Protein AF-A0A117XAD7-F1 (afdb_monomer_lite)

Secondary structure (DSSP, 8-state):
---S--TT--HHHHHHHHHHTTSTT---HHHHHHHHHHHHHHHH-GGGGG-HHHHHHHHHHHHTTSTTTHHHHHHHHHHHTT--S-HHHHHHHHHHHHHHHHHTT-SSHHHHHHH--GGGGHHHHHHHHHHHHHHHHHHHHHHHHSTTGGGS-HHHHHHHHHHHHHHHHHHHHHHHHHHHHHHHHHHHHHHHHHHHHHHHT-----SSS-------------------PPP-TTPPP--BTT-HHHHHHHHHHHHHHHHTT---TTS-EEE-GGGTT-EEEHHHHTEEEEEEEEEHHHHTT-EEEEEEBS--SSPPPB-S-SSEEEESSPPSSHHIIIIITT--GGG----EEEEEE--TTHHHH-TT-EEEEEEEPPEEE-SSSS-EEE----EEEEE---HHHHHHHHHHHHHHHHTTT-SEEEEEETTEEEEEEE----S-TTTSSBT--HHHHHHTT-----TTSSS--

Radius of gyration: 28.7 Å; chains: 1; bounding box: 64×75×75 Å

pLDDT: mean 79.69, std 19.91, range [26.67, 98.44]

Sequence (473 aa):
MQGAFNEKQTISQILTDAAIGMIPGVGDVTAVRDLLAVSIGMSTEPRKRHEVSEWILLVVLLFALIPVYGGVVKGVGRLALRVTGDAAKDRKLLIEVVHFLNRMGHGDALKWLRSLDVRKYQKPLLDKLKSFCESMHRTIKQVLDARVGKMLPNPWQLQLQTVAGGFDELPKLADKMVPKALDELENKIRVLQNTAYEGEKRSVATGGKPRVERESEAVLEEKVRVRKLPQGRYSANRALLSEASVVAALRAKYGAWIEKGWPDLFRSKTRMPVFENEEVYAAIASFHGEIAAWNAAKLAGKKVFRVFGRKGDIGTESYAGGFYWGLGKAPETPEEWREVFAVLDRFNANGYITIAHLPDNLAELWPEVKAWVGKVAEQYDTEGARLQYLEGGGDQLYADFGAQLRQSITDIGDKMKTGELGAYYEERINGVLFKFYETNWKNVEKLFGYGKTAEDASAASTRKLAQNEVREK

InterPro domains:
  IPR049802 RhsC-like, type sIX effector domain [cd20746] (2-67)

Structure (mmCIF, N/CA/C/O backbone):
data_AF-A0A117XAD7-F1
#
_entry.id   AF-A0A117XAD7-F1
#
loop_
_atom_site.group_PDB
_atom_site.id
_atom_site.type_symbol
_atom_site.label_atom_id
_atom_site.label_alt_id
_atom_site.label_comp_id
_atom_site.label_asym_id
_atom_site.label_entity_id
_atom_site.label_seq_id
_atom_site.pdbx_PDB_ins_code
_atom_site.Cartn_x
_atom_site.Cartn_y
_atom_site.Cartn_z
_atom_site.occupancy
_atom_site.B_iso_or_equiv
_atom_site.auth_seq_id
_atom_site.auth_comp_id
_atom_site.auth_asym_id
_atom_site.auth_atom_id
_atom_site.pdbx_PDB_model_num
ATOM 1 N N . MET A 1 1 ? 17.946 25.563 18.253 1.00 33.44 1 MET A N 1
ATOM 2 C CA . MET A 1 1 ? 18.135 25.904 16.828 1.00 33.44 1 MET A CA 1
ATOM 3 C C . MET A 1 1 ? 19.587 26.308 16.615 1.00 33.44 1 MET A C 1
ATOM 5 O O . MET A 1 1 ? 19.932 27.459 16.834 1.00 33.44 1 MET A O 1
ATOM 9 N N . GLN A 1 2 ? 20.445 25.353 16.257 1.00 27.02 2 GLN A N 1
ATOM 10 C CA . GLN A 1 2 ? 21.694 25.655 15.554 1.00 27.02 2 GLN A CA 1
ATOM 11 C C . GLN A 1 2 ? 21.319 25.784 14.075 1.00 27.02 2 GLN A C 1
ATOM 13 O O . GLN A 1 2 ? 20.672 24.895 13.524 1.00 27.02 2 GLN A O 1
ATOM 18 N N . GLY A 1 3 ? 21.586 26.947 13.487 1.00 30.11 3 GLY A N 1
ATOM 19 C CA . GLY A 1 3 ? 21.159 27.286 12.134 1.00 30.11 3 GLY A CA 1
ATOM 20 C C . GLY A 1 3 ? 21.964 26.554 11.062 1.00 30.11 3 GLY A C 1
ATOM 21 O O . GLY A 1 3 ? 23.179 26.486 11.162 1.00 30.11 3 GLY A O 1
ATOM 22 N N . ALA A 1 4 ? 21.242 26.034 10.066 1.00 35.97 4 ALA A N 1
ATOM 23 C CA . ALA A 1 4 ? 21.538 25.833 8.637 1.00 35.97 4 ALA A CA 1
ATOM 24 C C . ALA A 1 4 ? 22.943 25.458 8.104 1.00 35.97 4 ALA A C 1
ATOM 26 O O . ALA A 1 4 ? 23.066 25.343 6.892 1.00 35.97 4 ALA A O 1
ATOM 27 N N . PHE A 1 5 ? 23.976 25.222 8.909 1.00 40.97 5 PHE A N 1
ATOM 28 C CA . PHE A 1 5 ? 25.268 24.735 8.423 1.00 40.97 5 PHE A CA 1
ATOM 29 C C . PHE A 1 5 ? 25.886 23.780 9.438 1.00 40.97 5 PHE A C 1
ATOM 31 O O . PHE A 1 5 ? 26.497 24.167 10.429 1.00 40.97 5 PHE A O 1
ATOM 38 N N . ASN A 1 6 ? 25.707 22.493 9.165 1.00 32.72 6 ASN A N 1
ATOM 39 C CA . ASN A 1 6 ? 26.537 21.445 9.728 1.00 32.72 6 ASN A CA 1
ATOM 40 C C . ASN A 1 6 ? 27.930 21.572 9.077 1.00 32.72 6 ASN A C 1
ATOM 42 O O . ASN A 1 6 ? 28.028 21.488 7.853 1.00 32.72 6 ASN A O 1
ATOM 46 N N . GLU A 1 7 ? 29.002 21.755 9.856 1.00 35.75 7 GLU A N 1
ATOM 47 C CA . GLU A 1 7 ? 30.391 21.988 9.384 1.00 35.75 7 GLU A CA 1
ATOM 48 C C . GLU A 1 7 ? 31.000 20.831 8.556 1.00 35.75 7 GLU A C 1
ATOM 50 O O . GLU A 1 7 ? 32.161 20.874 8.154 1.00 35.75 7 GLU A O 1
ATOM 55 N N . LYS A 1 8 ? 30.220 19.785 8.265 1.00 38.84 8 LYS A N 1
ATOM 56 C CA . LYS A 1 8 ? 30.612 18.630 7.446 1.00 38.84 8 LYS A CA 1
ATOM 57 C C . LYS A 1 8 ? 29.776 18.453 6.174 1.00 38.84 8 LYS A C 1
ATOM 59 O O . LYS A 1 8 ? 29.861 17.393 5.556 1.00 38.84 8 LYS A O 1
ATOM 64 N N . GLN A 1 9 ? 28.961 19.436 5.775 1.00 40.59 9 GLN A N 1
ATOM 65 C CA . GLN A 1 9 ? 28.235 19.337 4.507 1.00 40.59 9 GLN A CA 1
ATOM 66 C C . GLN A 1 9 ? 29.147 19.636 3.307 1.00 40.59 9 GLN A C 1
ATOM 68 O O . GLN A 1 9 ? 29.699 20.723 3.160 1.00 40.59 9 GLN A O 1
ATOM 73 N N . THR A 1 10 ? 29.304 18.648 2.427 1.00 59.09 10 THR A N 1
ATOM 74 C CA . THR A 1 10 ? 30.021 18.792 1.150 1.00 59.09 10 THR A CA 1
ATOM 75 C C . THR A 1 10 ? 29.222 19.666 0.175 1.00 59.09 10 THR A C 1
ATOM 77 O O . THR A 1 10 ? 27.995 19.692 0.225 1.00 59.09 10 THR A O 1
ATOM 80 N N . ILE A 1 11 ? 29.887 20.342 -0.771 1.00 55.56 11 ILE A N 1
ATOM 81 C CA . ILE A 1 11 ? 29.230 21.155 -1.822 1.00 55.56 11 ILE A CA 1
ATOM 82 C C . ILE A 1 11 ? 28.138 20.358 -2.559 1.00 55.56 11 ILE A C 1
ATOM 84 O O . ILE A 1 11 ? 27.074 20.887 -2.868 1.00 55.56 11 ILE A O 1
ATOM 88 N N . SER A 1 12 ? 28.368 19.059 -2.772 1.00 54.50 12 SER A N 1
ATOM 89 C CA . SER A 1 12 ? 27.390 18.135 -3.353 1.00 54.50 12 SER A CA 1
ATOM 90 C C . SER A 1 12 ? 26.100 18.039 -2.527 1.00 54.50 12 SER A C 1
ATOM 92 O O . SER A 1 12 ? 25.012 18.021 -3.095 1.00 54.50 12 SER A O 1
ATOM 94 N N . GLN A 1 13 ? 26.190 18.051 -1.194 1.00 59.84 13 GLN A N 1
ATOM 95 C CA . GLN A 1 13 ? 25.028 18.037 -0.299 1.00 59.84 13 GLN A CA 1
ATOM 96 C C . GLN A 1 13 ? 24.279 19.371 -0.319 1.00 59.84 13 GLN A C 1
ATOM 98 O O . GLN A 1 13 ? 23.064 19.359 -0.440 1.00 59.84 13 GLN A O 1
ATOM 103 N N . ILE A 1 14 ? 24.988 20.504 -0.329 1.00 61.81 14 ILE A N 1
ATOM 104 C CA . ILE A 1 14 ? 24.368 21.838 -0.423 1.00 61.81 14 ILE A CA 1
ATOM 105 C C . ILE A 1 14 ? 23.592 21.988 -1.741 1.00 61.81 14 ILE A C 1
ATOM 107 O O . ILE A 1 14 ? 22.452 22.451 -1.754 1.00 61.81 14 ILE A O 1
ATOM 111 N N . LEU A 1 15 ? 24.185 21.557 -2.859 1.00 62.03 15 LEU A N 1
ATOM 112 C CA . LEU A 1 15 ? 23.528 21.591 -4.169 1.00 62.03 15 LEU A CA 1
ATOM 113 C C . LEU A 1 15 ? 22.373 20.590 -4.265 1.00 62.03 15 LEU A C 1
ATOM 115 O O . LEU A 1 15 ? 21.360 20.895 -4.889 1.00 62.03 15 LEU A O 1
ATOM 119 N N . THR A 1 16 ? 22.503 19.421 -3.634 1.00 64.12 16 THR A N 1
ATOM 120 C CA . THR A 1 16 ? 21.436 18.413 -3.567 1.00 64.12 16 THR A CA 1
ATOM 121 C C . THR A 1 16 ? 20.240 18.932 -2.771 1.00 64.12 16 THR A C 1
ATOM 123 O O . THR A 1 16 ? 19.121 18.886 -3.275 1.00 64.12 16 THR A O 1
ATOM 126 N N . ASP A 1 17 ? 20.471 19.492 -1.583 1.00 60.72 17 ASP A N 1
ATOM 127 C CA . ASP A 1 17 ? 19.425 20.039 -0.712 1.00 60.72 17 ASP A CA 1
ATOM 128 C C . ASP A 1 17 ? 18.701 21.223 -1.382 1.00 60.72 17 ASP A C 1
ATOM 130 O O . ASP A 1 17 ? 17.476 21.329 -1.305 1.00 60.72 17 ASP A O 1
ATOM 134 N N . ALA A 1 18 ? 19.430 22.064 -2.128 1.00 60.50 18 ALA A N 1
ATOM 135 C CA . ALA A 1 18 ? 18.848 23.154 -2.911 1.00 60.50 18 ALA A CA 1
ATOM 136 C C . ALA A 1 18 ? 18.050 22.663 -4.138 1.00 60.50 18 ALA A C 1
ATOM 138 O O . ALA A 1 18 ? 16.979 23.193 -4.432 1.00 60.50 18 ALA A O 1
ATOM 139 N N . ALA A 1 19 ? 18.530 21.635 -4.847 1.00 61.03 19 ALA A N 1
ATOM 140 C CA . ALA A 1 19 ? 17.868 21.101 -6.040 1.00 61.03 19 ALA A CA 1
ATOM 141 C C . ALA A 1 19 ? 16.564 20.349 -5.719 1.00 61.03 19 ALA A C 1
ATOM 143 O O . ALA A 1 19 ? 15.601 20.444 -6.481 1.00 61.03 19 ALA A O 1
ATOM 144 N N . ILE A 1 20 ? 16.504 19.637 -4.584 1.00 60.03 20 ILE A N 1
ATOM 145 C CA . ILE A 1 20 ? 15.308 18.894 -4.141 1.00 60.03 20 ILE A CA 1
ATOM 146 C C . ILE A 1 20 ? 14.108 19.832 -3.947 1.00 60.03 20 ILE A C 1
ATOM 148 O O . ILE A 1 20 ? 12.987 19.470 -4.295 1.00 60.03 20 ILE A O 1
ATOM 152 N N . GLY A 1 21 ? 14.332 21.052 -3.451 1.00 53.38 21 GLY A N 1
ATOM 153 C CA . GLY A 1 21 ? 13.267 22.040 -3.250 1.00 53.38 21 GLY A CA 1
ATOM 154 C C . GLY A 1 21 ? 12.755 22.711 -4.531 1.00 53.38 21 GLY A C 1
ATOM 155 O O . GLY A 1 21 ? 11.725 23.378 -4.490 1.00 53.38 21 GLY A O 1
ATOM 156 N N . MET A 1 22 ? 13.456 22.561 -5.662 1.00 50.38 22 MET A N 1
ATOM 157 C CA . MET A 1 22 ? 13.244 23.380 -6.865 1.00 50.38 22 MET A CA 1
ATOM 158 C C . MET A 1 22 ? 12.692 22.627 -8.079 1.00 50.38 22 MET A C 1
ATOM 160 O O . MET A 1 22 ? 12.285 23.275 -9.044 1.00 50.38 22 MET A O 1
ATOM 164 N N . ILE A 1 23 ? 12.654 21.290 -8.062 1.00 50.78 23 ILE A N 1
ATOM 165 C CA . ILE A 1 23 ? 12.048 20.499 -9.143 1.00 50.78 23 ILE A CA 1
ATOM 166 C C . ILE A 1 23 ? 10.671 19.989 -8.683 1.00 50.78 23 ILE A C 1
ATOM 168 O O . ILE A 1 23 ? 10.582 18.912 -8.086 1.00 50.78 23 ILE A O 1
ATOM 172 N N . PRO A 1 24 ? 9.575 20.735 -8.934 1.00 42.50 24 PRO A N 1
ATOM 173 C CA . PRO A 1 24 ? 8.241 20.301 -8.537 1.00 42.50 24 PRO A CA 1
ATOM 174 C C . PRO A 1 24 ? 7.884 18.970 -9.214 1.00 42.50 24 PRO A C 1
ATOM 176 O O . PRO A 1 24 ? 8.014 18.817 -10.430 1.00 42.50 24 PRO A O 1
ATOM 179 N N . GLY A 1 25 ? 7.441 17.998 -8.411 1.00 46.72 25 GLY A N 1
ATOM 180 C CA . GLY A 1 25 ? 7.014 16.678 -8.884 1.00 46.72 25 GLY A CA 1
ATOM 181 C C . GLY A 1 25 ? 8.103 15.599 -8.957 1.00 46.72 25 GLY A C 1
ATOM 182 O O . GLY A 1 25 ? 7.801 14.491 -9.402 1.00 46.72 25 GLY A O 1
ATOM 183 N N . VAL A 1 26 ? 9.342 15.856 -8.514 1.00 50.62 26 VAL A N 1
ATOM 184 C CA . VAL A 1 26 ? 10.351 14.789 -8.370 1.00 50.62 26 VAL A CA 1
ATOM 185 C C . VAL A 1 26 ? 10.192 14.102 -7.016 1.00 50.62 26 VAL A C 1
ATOM 187 O O . VAL A 1 26 ? 10.643 14.600 -5.992 1.00 50.62 26 VAL A O 1
ATOM 190 N N . GLY A 1 27 ? 9.539 12.939 -7.019 1.00 47.62 27 GLY A N 1
ATOM 191 C CA . GLY A 1 27 ? 9.331 12.110 -5.825 1.00 47.62 27 GLY A CA 1
ATOM 192 C C . GLY A 1 27 ? 10.532 11.245 -5.413 1.00 47.62 27 GLY A C 1
ATOM 193 O O . GLY A 1 27 ? 10.433 10.525 -4.426 1.00 47.62 27 GLY A O 1
ATOM 194 N N . ASP A 1 28 ? 11.653 11.285 -6.147 1.00 57.94 28 ASP A N 1
ATOM 195 C CA . ASP A 1 28 ? 12.834 10.447 -5.890 1.00 57.94 28 ASP A CA 1
ATOM 196 C C . ASP A 1 28 ? 14.107 11.294 -5.714 1.00 57.94 28 ASP A C 1
ATOM 198 O O . ASP A 1 28 ? 14.792 11.662 -6.674 1.00 57.94 28 ASP A O 1
ATOM 202 N N . VAL A 1 29 ? 14.444 11.577 -4.453 1.00 61.56 29 VAL A N 1
ATOM 203 C CA . VAL A 1 29 ? 15.664 12.292 -4.036 1.00 61.56 29 VAL A CA 1
ATOM 204 C C . VAL A 1 29 ? 16.939 11.601 -4.544 1.00 61.56 29 VAL A C 1
ATOM 206 O O . VAL A 1 29 ? 17.942 12.260 -4.829 1.00 61.56 29 VAL A O 1
ATOM 209 N N . THR A 1 30 ? 16.902 10.279 -4.729 1.00 65.31 30 THR A N 1
ATOM 210 C CA . THR A 1 30 ? 18.039 9.500 -5.240 1.00 65.31 30 THR A CA 1
ATOM 211 C C . THR A 1 30 ? 18.303 9.812 -6.708 1.00 65.31 30 THR A C 1
ATOM 213 O O . THR A 1 30 ? 19.454 9.932 -7.124 1.00 65.31 30 THR A O 1
ATOM 216 N N . ALA A 1 31 ? 17.245 10.006 -7.500 1.00 67.50 31 ALA A N 1
ATOM 217 C CA . ALA A 1 31 ? 17.377 10.362 -8.907 1.00 67.50 31 ALA A CA 1
ATOM 218 C C . ALA A 1 31 ? 18.003 11.752 -9.098 1.00 67.50 31 ALA A C 1
ATOM 220 O O . ALA A 1 31 ? 18.853 11.908 -9.974 1.00 67.50 31 ALA A O 1
ATOM 221 N N . VAL A 1 32 ? 17.644 12.726 -8.251 1.00 71.75 32 VAL A N 1
ATOM 222 C CA . VAL A 1 32 ? 18.248 14.072 -8.260 1.00 71.75 32 VAL A CA 1
ATOM 223 C C . VAL A 1 32 ? 19.724 14.010 -7.875 1.00 71.75 32 VAL A C 1
ATOM 225 O O . VAL A 1 32 ? 20.560 14.603 -8.553 1.00 71.75 32 VAL A O 1
ATOM 228 N N . ARG A 1 33 ? 20.063 13.248 -6.827 1.00 73.25 33 ARG A N 1
ATOM 229 C CA . ARG A 1 33 ? 21.451 13.074 -6.378 1.00 73.25 33 ARG A CA 1
ATOM 230 C C . ARG A 1 33 ? 22.331 12.443 -7.458 1.00 73.25 33 ARG A C 1
ATOM 232 O O . ARG A 1 33 ? 23.418 12.952 -7.719 1.00 73.25 33 ARG A O 1
ATOM 239 N N . ASP A 1 34 ? 21.864 11.369 -8.094 1.00 78.69 34 ASP A N 1
ATOM 240 C CA . ASP A 1 34 ? 22.592 10.712 -9.185 1.00 78.69 34 ASP A CA 1
ATOM 241 C C . ASP A 1 34 ? 22.815 11.680 -10.359 1.00 78.69 34 ASP A C 1
ATOM 243 O O . ASP A 1 34 ? 23.915 11.760 -10.909 1.00 78.69 34 ASP A O 1
ATOM 247 N N . LEU A 1 35 ? 21.774 12.433 -10.736 1.00 82.50 35 LEU A N 1
ATOM 248 C CA . LEU A 1 35 ? 21.832 13.396 -11.835 1.00 82.50 35 LEU A CA 1
ATOM 249 C C . LEU A 1 35 ? 22.832 14.521 -11.552 1.00 82.50 35 LEU A C 1
ATOM 251 O O . LEU A 1 35 ? 23.611 14.893 -12.433 1.00 82.50 35 LEU A O 1
ATOM 255 N N . LEU A 1 36 ? 22.842 15.035 -10.320 1.00 81.69 36 LEU A N 1
ATOM 256 C CA . LEU A 1 36 ? 23.806 16.033 -9.869 1.00 81.69 36 LEU A CA 1
ATOM 257 C C . LEU A 1 36 ? 25.227 15.485 -9.862 1.00 81.69 36 LEU A C 1
ATOM 259 O O . LEU A 1 36 ? 26.122 16.175 -10.331 1.00 81.69 36 LEU A O 1
ATOM 263 N N . ALA A 1 37 ? 25.446 14.258 -9.387 1.00 83.12 37 ALA A N 1
ATOM 264 C CA . ALA A 1 37 ? 26.778 13.660 -9.350 1.00 83.12 37 ALA A CA 1
ATOM 265 C C . ALA A 1 37 ? 27.408 13.585 -10.751 1.00 83.12 37 ALA A C 1
ATOM 267 O O . ALA A 1 37 ? 28.545 14.018 -10.942 1.00 83.12 37 ALA A O 1
ATOM 268 N N . VAL A 1 38 ? 26.646 13.112 -11.743 1.00 84.88 38 VAL A N 1
ATOM 269 C CA . VAL A 1 38 ? 27.107 13.031 -13.139 1.00 84.88 38 VAL A CA 1
ATOM 270 C C . VAL A 1 38 ? 27.294 14.424 -13.735 1.00 84.88 38 VAL A C 1
ATOM 272 O O . VAL A 1 38 ? 28.346 14.722 -14.294 1.00 84.88 38 VAL A O 1
ATOM 275 N N . SER A 1 39 ? 26.322 15.321 -13.551 1.00 87.31 39 SER A N 1
ATOM 276 C CA . SER A 1 39 ? 26.383 16.673 -14.123 1.00 87.31 39 SER A CA 1
ATOM 277 C C . SER A 1 39 ? 27.507 17.518 -13.521 1.00 87.31 39 SER A C 1
ATOM 279 O O . SER A 1 39 ? 28.156 18.268 -14.245 1.00 87.31 39 SER A O 1
ATOM 281 N N . ILE A 1 40 ? 27.783 17.378 -12.219 1.00 84.00 40 ILE A N 1
ATOM 282 C CA . ILE A 1 40 ? 28.922 18.016 -11.547 1.00 84.00 40 ILE A CA 1
ATOM 283 C C . ILE A 1 40 ? 30.228 17.431 -12.078 1.00 84.00 40 ILE A C 1
ATOM 285 O O . ILE A 1 40 ? 31.103 18.207 -12.438 1.00 84.00 40 ILE A O 1
ATOM 289 N N . GLY A 1 41 ? 30.343 16.104 -12.206 1.00 84.69 41 GLY A N 1
ATOM 290 C CA . GLY A 1 41 ? 31.532 15.467 -12.781 1.00 84.69 41 GLY A CA 1
ATOM 291 C C . GLY A 1 41 ? 31.831 15.963 -14.198 1.00 84.69 41 GLY A C 1
ATOM 292 O O . GLY A 1 41 ? 32.957 16.353 -14.500 1.00 84.69 41 GLY A O 1
ATOM 293 N N . MET A 1 42 ? 30.805 16.050 -15.047 1.00 88.56 42 MET A N 1
ATOM 294 C CA . MET A 1 42 ? 30.918 16.636 -16.386 1.00 88.56 42 MET A CA 1
ATOM 295 C C . MET A 1 42 ? 31.208 18.144 -16.340 1.00 88.56 42 MET A C 1
ATOM 297 O O . MET A 1 42 ? 31.865 18.679 -17.230 1.00 88.56 42 MET A O 1
ATOM 301 N N . SER A 1 43 ? 30.751 18.852 -15.308 1.00 86.06 43 SER A N 1
ATOM 302 C CA . SER A 1 43 ? 31.014 20.282 -15.132 1.00 86.06 43 SER A CA 1
ATOM 303 C C . SER A 1 43 ? 32.450 20.559 -14.690 1.00 86.06 43 SER A C 1
ATOM 305 O O . SER A 1 43 ? 33.060 21.496 -15.196 1.00 86.06 43 SER A O 1
ATOM 307 N N . THR A 1 44 ? 33.023 19.737 -13.813 1.00 82.25 44 THR A N 1
ATOM 308 C CA . THR A 1 44 ? 34.391 19.907 -13.304 1.00 82.25 44 THR A CA 1
ATOM 309 C C . THR A 1 44 ? 35.454 19.329 -14.230 1.00 82.25 44 THR A C 1
ATOM 311 O O . THR A 1 44 ? 36.593 19.788 -14.208 1.00 82.25 44 THR A O 1
ATOM 314 N N . GLU A 1 45 ? 35.103 18.349 -15.066 1.00 86.19 45 GLU A N 1
ATOM 315 C CA . GLU A 1 45 ? 36.031 17.687 -15.983 1.00 86.19 45 GLU A CA 1
ATOM 316 C C . GLU A 1 45 ? 35.578 17.867 -17.444 1.00 86.19 45 GLU A C 1
ATOM 318 O O . GLU A 1 45 ? 34.761 17.092 -17.944 1.00 86.19 45 GLU A O 1
ATOM 323 N N . PRO A 1 46 ? 36.129 18.848 -18.187 1.00 85.38 46 PRO A N 1
ATOM 324 C CA . PRO A 1 46 ? 35.709 19.128 -19.562 1.00 85.38 46 PRO A CA 1
ATOM 325 C C . PRO A 1 46 ? 35.810 17.932 -20.518 1.00 85.38 46 PRO A C 1
ATOM 327 O O . PRO A 1 46 ? 35.014 17.828 -21.447 1.00 85.38 46 PRO A O 1
ATOM 330 N N . ARG A 1 47 ? 36.748 17.001 -20.278 1.00 87.62 47 ARG A N 1
ATOM 331 C CA . ARG A 1 47 ? 36.900 15.774 -21.082 1.00 87.62 47 ARG A CA 1
ATOM 332 C C . ARG A 1 47 ? 35.623 14.926 -21.077 1.00 87.62 47 ARG A C 1
ATOM 334 O O . ARG A 1 47 ? 35.152 14.558 -22.151 1.00 87.62 47 ARG A O 1
ATOM 341 N N . LYS A 1 48 ? 34.990 14.753 -19.910 1.00 86.19 48 LYS A N 1
ATOM 342 C CA . LYS A 1 48 ? 33.742 13.988 -19.744 1.00 86.19 48 LYS A CA 1
ATOM 343 C C . LYS A 1 48 ? 32.582 14.540 -20.577 1.00 86.19 48 LYS A C 1
ATOM 345 O O . LYS A 1 48 ? 31.729 13.785 -21.026 1.00 86.19 48 LYS A O 1
ATOM 350 N N . ARG A 1 49 ? 32.565 15.845 -20.880 1.00 87.25 49 ARG A N 1
ATOM 351 C CA . ARG A 1 49 ? 31.534 16.464 -21.744 1.00 87.25 49 ARG A CA 1
ATOM 352 C C . ARG A 1 49 ? 31.617 16.020 -23.202 1.00 87.25 49 ARG A C 1
ATOM 354 O O . ARG A 1 49 ? 30.667 16.230 -23.952 1.00 87.25 49 ARG A O 1
ATOM 361 N N . HIS A 1 50 ? 32.730 15.433 -23.622 1.00 88.69 50 HIS A N 1
ATOM 362 C CA . HIS A 1 50 ? 32.914 14.940 -24.984 1.00 88.69 50 HIS A CA 1
ATOM 363 C C . HIS A 1 50 ? 32.798 13.412 -25.082 1.00 88.69 50 HIS A C 1
ATOM 365 O O . HIS A 1 50 ? 32.786 12.878 -26.190 1.00 88.69 50 HIS A O 1
ATOM 371 N N . GLU A 1 51 ? 32.648 12.716 -23.953 1.00 89.00 51 GLU A N 1
ATOM 372 C CA . GLU A 1 51 ? 32.530 11.260 -23.882 1.00 89.00 51 GLU A CA 1
ATOM 373 C C . GLU A 1 51 ? 31.068 10.824 -23.972 1.00 89.00 51 GLU A C 1
ATOM 375 O O . GLU A 1 51 ? 30.256 11.144 -23.110 1.00 89.00 51 GLU A O 1
ATOM 380 N N . VAL A 1 52 ? 30.712 10.065 -25.012 1.00 88.69 52 VAL A N 1
ATOM 381 C CA . VAL A 1 52 ? 29.318 9.642 -25.245 1.00 88.69 52 VAL A CA 1
ATOM 382 C C . VAL A 1 52 ? 28.771 8.807 -24.078 1.00 88.69 52 VAL A C 1
ATOM 384 O O . VAL A 1 52 ? 27.608 8.968 -23.723 1.00 88.69 52 VAL A O 1
ATOM 387 N N . SER A 1 53 ? 29.605 8.001 -23.414 1.00 83.75 53 SER A N 1
ATOM 388 C CA . SER A 1 53 ? 29.240 7.201 -22.233 1.00 83.75 53 SER A CA 1
ATOM 389 C C . SER A 1 53 ? 28.660 8.032 -21.085 1.00 83.75 53 SER A C 1
ATOM 391 O O . SER A 1 53 ? 27.660 7.633 -20.485 1.00 83.75 53 SER A O 1
ATOM 393 N N . GLU A 1 54 ? 29.241 9.201 -20.815 1.00 89.56 54 GLU A N 1
ATOM 394 C CA . GLU A 1 54 ? 28.765 10.129 -19.783 1.00 89.56 54 GLU A CA 1
ATOM 395 C C . GLU A 1 54 ? 27.399 10.711 -20.164 1.00 89.56 54 GLU A C 1
ATOM 397 O O . GLU A 1 54 ? 26.495 10.808 -19.334 1.00 89.56 54 GLU A O 1
ATOM 402 N N . TRP A 1 55 ? 27.186 10.994 -21.453 1.00 93.44 55 TRP A N 1
ATOM 403 C CA . TRP A 1 55 ? 25.887 11.438 -21.960 1.00 93.44 55 TRP A CA 1
ATOM 404 C C . TRP A 1 55 ? 24.823 10.342 -21.934 1.00 93.44 55 TRP A C 1
ATOM 406 O O . TRP A 1 55 ? 23.665 10.646 -21.656 1.00 93.44 55 TRP A O 1
ATOM 416 N N . ILE A 1 56 ? 25.178 9.074 -22.165 1.00 90.06 56 ILE A N 1
ATOM 417 C CA . ILE A 1 56 ? 24.228 7.961 -22.009 1.00 90.06 56 ILE A CA 1
ATOM 418 C C . ILE A 1 56 ? 23.803 7.845 -20.549 1.00 90.06 56 ILE A C 1
ATOM 420 O O . ILE A 1 56 ? 22.609 7.742 -20.268 1.00 90.06 56 ILE A O 1
ATOM 424 N N . LEU A 1 57 ? 24.755 7.909 -19.614 1.00 87.25 57 LEU A N 1
ATOM 425 C CA . LEU A 1 57 ? 24.446 7.889 -18.188 1.00 87.25 57 LEU A CA 1
ATOM 426 C C . LEU A 1 57 ? 23.550 9.075 -17.802 1.00 87.25 57 LEU A C 1
ATOM 428 O O . LEU A 1 57 ? 22.545 8.880 -17.117 1.00 87.25 57 LEU A O 1
ATOM 432 N N . LEU A 1 58 ? 23.856 10.275 -18.298 1.00 90.19 58 LEU A N 1
ATOM 433 C CA . LEU A 1 58 ? 23.057 11.478 -18.078 1.00 90.19 58 LEU A CA 1
ATOM 434 C C . LEU A 1 58 ? 21.622 11.326 -18.611 1.00 90.19 58 LEU A C 1
ATOM 436 O O . LEU A 1 58 ? 20.668 11.591 -17.882 1.00 90.19 58 LEU A O 1
ATOM 440 N N . VAL A 1 59 ? 21.444 10.835 -19.842 1.00 91.31 59 VAL A N 1
ATOM 441 C CA . VAL A 1 59 ? 20.124 10.581 -20.454 1.00 91.31 59 VAL A CA 1
ATOM 442 C C . VAL A 1 59 ? 19.336 9.536 -19.659 1.00 91.31 59 VAL A C 1
ATOM 444 O O . VAL A 1 59 ? 18.162 9.755 -19.358 1.00 91.31 59 VAL A O 1
ATOM 447 N N . VAL A 1 60 ? 19.973 8.436 -19.243 1.00 87.12 60 VAL A N 1
ATOM 448 C CA . VAL A 1 60 ? 19.345 7.406 -18.394 1.00 87.12 60 VAL A CA 1
ATOM 449 C C . VAL A 1 60 ? 18.842 7.997 -17.071 1.00 87.12 60 VAL A C 1
ATOM 451 O O . VAL A 1 60 ? 17.779 7.608 -16.587 1.00 87.12 60 VAL A O 1
ATOM 454 N N . LEU A 1 61 ? 19.566 8.953 -16.486 1.00 86.69 61 LEU A N 1
ATOM 455 C CA . LEU A 1 61 ? 19.152 9.637 -15.259 1.00 86.69 61 LEU A CA 1
ATOM 456 C C . LEU A 1 61 ? 18.028 10.651 -15.496 1.00 86.69 61 LEU A C 1
ATOM 458 O O . LEU A 1 61 ? 17.098 10.710 -14.692 1.00 86.69 61 LEU A O 1
ATOM 462 N N . LEU A 1 62 ? 18.063 11.386 -16.610 1.00 86.69 62 LEU A N 1
ATOM 463 C CA . LEU A 1 62 ? 17.018 12.341 -16.995 1.00 86.69 62 LEU A CA 1
ATOM 464 C C . LEU A 1 62 ? 15.660 11.675 -17.229 1.00 86.69 62 LEU A C 1
ATOM 466 O O . LEU A 1 62 ? 14.634 12.288 -16.932 1.00 86.69 62 LEU A O 1
ATOM 470 N N . PHE A 1 63 ? 15.629 10.418 -17.687 1.00 84.12 63 PHE A N 1
ATOM 471 C CA . PHE A 1 63 ? 14.379 9.662 -17.793 1.00 84.12 63 PHE A CA 1
ATOM 472 C C . PHE A 1 63 ? 13.617 9.617 -16.465 1.00 84.12 63 PHE A C 1
ATOM 474 O O . PHE A 1 63 ? 12.400 9.752 -16.481 1.00 84.12 63 PHE A O 1
ATOM 481 N N . ALA A 1 64 ? 14.294 9.534 -15.314 1.00 74.56 64 ALA A N 1
ATOM 482 C CA . ALA A 1 64 ? 13.625 9.532 -14.010 1.00 74.56 64 ALA A CA 1
ATOM 483 C C . ALA A 1 64 ? 12.923 10.852 -13.649 1.00 74.56 64 ALA A C 1
ATOM 485 O O . ALA A 1 64 ? 12.103 10.860 -12.735 1.00 74.56 64 ALA A O 1
ATOM 486 N N . LEU A 1 65 ? 13.195 11.948 -14.367 1.00 72.81 65 LEU A N 1
ATOM 487 C CA . LEU A 1 65 ? 12.493 13.225 -14.199 1.00 72.81 65 LEU A CA 1
ATOM 488 C C . LEU A 1 65 ? 11.177 13.308 -14.998 1.00 72.81 65 LEU A C 1
ATOM 490 O O . LEU A 1 65 ? 10.492 14.332 -14.939 1.00 72.81 65 LEU A O 1
ATOM 494 N N . ILE A 1 66 ? 10.830 12.270 -15.770 1.00 69.31 66 ILE A N 1
ATOM 495 C CA . ILE A 1 66 ? 9.584 12.182 -16.541 1.00 69.31 66 ILE A CA 1
ATOM 496 C C . ILE A 1 66 ? 8.545 11.382 -15.727 1.00 69.31 66 ILE A C 1
ATOM 498 O O . ILE A 1 66 ? 8.765 10.191 -15.474 1.00 69.31 66 ILE A O 1
ATOM 502 N N . PRO A 1 67 ? 7.409 11.988 -15.320 1.00 55.50 67 PRO A N 1
ATOM 503 C CA . PRO A 1 67 ? 6.382 11.306 -14.531 1.00 55.50 67 PRO A CA 1
ATOM 504 C C . PRO A 1 67 ? 5.808 10.054 -15.214 1.00 55.50 67 PRO A C 1
ATOM 506 O O . PRO A 1 67 ? 5.762 9.955 -16.439 1.00 55.50 67 PRO A O 1
ATOM 509 N N . VAL A 1 68 ? 5.313 9.116 -14.398 1.00 51.94 68 VAL A N 1
ATOM 510 C CA . VAL A 1 68 ? 4.542 7.910 -14.780 1.00 51.94 68 VAL A CA 1
ATOM 511 C C . VAL A 1 68 ? 5.339 6.794 -15.485 1.00 51.94 68 VAL A C 1
ATOM 513 O O . VAL A 1 68 ? 5.122 5.631 -15.162 1.00 51.94 68 VAL A O 1
ATOM 516 N N . TYR A 1 69 ? 6.310 7.101 -16.356 1.00 58.31 69 TYR A N 1
ATOM 517 C CA . TYR A 1 69 ? 7.052 6.087 -17.143 1.00 58.31 69 TYR A CA 1
ATOM 518 C C . TYR A 1 69 ? 8.582 6.128 -16.979 1.00 58.31 69 TYR A C 1
ATOM 520 O O . TYR A 1 69 ? 9.284 5.176 -17.327 1.00 58.31 69 TYR A O 1
ATOM 528 N N . GLY A 1 70 ? 9.117 7.210 -16.413 1.00 63.81 70 GLY A N 1
ATOM 529 C CA . GLY A 1 70 ? 10.547 7.501 -16.389 1.00 63.81 70 GLY A CA 1
ATOM 530 C C . GLY A 1 70 ? 11.429 6.539 -15.590 1.00 63.81 70 GLY A C 1
ATOM 531 O O . GLY A 1 70 ? 12.528 6.187 -16.019 1.00 63.81 70 GLY A O 1
ATOM 532 N N . GLY A 1 71 ? 10.947 6.074 -14.435 1.00 69.25 71 GLY A N 1
ATOM 533 C CA . GLY A 1 71 ? 11.722 5.205 -13.539 1.00 69.25 71 GLY A CA 1
ATOM 534 C C . GLY A 1 71 ? 11.999 3.814 -14.119 1.00 69.25 71 GLY A C 1
ATOM 535 O O . GLY A 1 71 ? 13.091 3.272 -13.945 1.00 69.25 71 GLY A O 1
ATOM 536 N N . VAL A 1 72 ? 11.041 3.256 -14.864 1.00 74.50 72 VAL A N 1
ATOM 537 C CA . VAL A 1 72 ? 11.193 1.949 -15.522 1.00 74.50 72 VAL A CA 1
ATOM 538 C C . VAL A 1 72 ? 12.173 2.061 -16.683 1.00 74.50 72 VAL A C 1
ATOM 540 O O . VAL A 1 72 ? 13.091 1.249 -16.783 1.00 74.50 72 VAL A O 1
ATOM 543 N N . VAL A 1 73 ? 12.030 3.096 -17.519 1.00 81.06 73 VAL A N 1
ATOM 544 C CA . VAL A 1 73 ? 12.946 3.345 -18.642 1.00 81.06 73 VAL A CA 1
ATOM 545 C C . VAL A 1 73 ? 14.372 3.582 -18.138 1.00 81.06 73 VAL A C 1
ATOM 547 O O . VAL A 1 73 ? 15.304 3.005 -18.692 1.00 81.06 73 VAL A O 1
ATOM 550 N N . LYS A 1 74 ? 14.559 4.318 -17.029 1.00 81.19 74 LYS A N 1
ATOM 551 C CA . LYS A 1 74 ? 15.865 4.439 -16.351 1.00 81.19 74 LYS A CA 1
ATOM 552 C C . LYS A 1 74 ? 16.424 3.074 -15.938 1.00 81.19 74 LYS A C 1
ATOM 554 O O . LYS A 1 74 ? 17.604 2.804 -16.156 1.00 81.19 74 LYS A O 1
ATOM 559 N N . GLY A 1 75 ? 15.609 2.219 -15.320 1.00 79.88 75 GLY A N 1
ATOM 560 C CA . GLY A 1 75 ? 16.049 0.903 -14.849 1.00 79.88 75 GLY A CA 1
ATOM 561 C C . GLY A 1 75 ? 16.435 -0.046 -15.986 1.00 79.88 75 GLY A C 1
ATOM 562 O O . GLY A 1 75 ? 17.517 -0.634 -15.946 1.00 79.88 75 GLY A O 1
ATOM 563 N N . VAL A 1 76 ? 15.617 -0.117 -17.042 1.00 85.31 76 VAL A N 1
ATOM 564 C CA . VAL A 1 76 ? 15.957 -0.855 -18.269 1.00 85.31 76 VAL A CA 1
ATOM 565 C C . VAL A 1 76 ? 17.197 -0.262 -18.927 1.00 85.31 76 VAL A C 1
ATOM 567 O O . VAL A 1 76 ? 18.094 -1.011 -19.294 1.00 85.31 76 VAL A O 1
ATOM 570 N N . GLY A 1 77 ? 17.303 1.066 -19.004 1.00 84.50 77 GLY A N 1
ATOM 571 C CA . GLY A 1 77 ? 18.465 1.749 -19.564 1.00 84.50 77 GLY A CA 1
ATOM 572 C C . GLY A 1 77 ? 19.761 1.431 -18.815 1.00 84.50 77 GLY A C 1
ATOM 573 O O . GLY A 1 77 ? 20.768 1.109 -19.442 1.00 84.50 77 GLY A O 1
ATOM 574 N N . ARG A 1 78 ? 19.738 1.411 -17.474 1.00 84.38 78 ARG A N 1
ATOM 575 C CA . ARG A 1 78 ? 20.897 1.003 -16.656 1.00 84.38 78 ARG A CA 1
ATOM 576 C C . ARG A 1 78 ? 21.318 -0.443 -16.900 1.00 84.38 78 ARG A C 1
ATOM 578 O O . ARG A 1 78 ? 22.513 -0.728 -16.889 1.00 84.38 78 ARG A O 1
ATOM 585 N N . LEU A 1 79 ? 20.368 -1.355 -17.089 1.00 85.88 79 LEU A N 1
ATOM 586 C CA . LEU A 1 79 ? 20.681 -2.747 -17.415 1.00 85.88 79 LEU A CA 1
ATOM 587 C C . LEU A 1 79 ? 21.208 -2.870 -18.849 1.00 85.88 79 LEU A C 1
ATOM 589 O O . LEU A 1 79 ? 22.216 -3.536 -19.065 1.00 85.88 79 LEU A O 1
ATOM 593 N N . ALA A 1 80 ? 20.606 -2.158 -19.803 1.00 87.50 80 ALA A N 1
ATOM 594 C CA . ALA A 1 80 ? 21.023 -2.141 -21.203 1.00 87.50 80 ALA A CA 1
ATOM 595 C C . ALA A 1 80 ? 22.472 -1.662 -21.386 1.00 87.50 80 ALA A C 1
ATOM 597 O O . ALA A 1 80 ? 23.163 -2.131 -22.287 1.00 87.50 80 ALA A O 1
ATOM 598 N N . LEU A 1 81 ? 22.993 -0.804 -20.501 1.00 86.50 81 LEU A N 1
ATOM 599 C CA . LEU A 1 81 ? 24.409 -0.416 -20.514 1.00 86.50 81 LEU A CA 1
ATOM 600 C C . LEU A 1 81 ? 25.375 -1.609 -20.438 1.00 86.50 81 LEU A C 1
ATOM 602 O O . LEU A 1 81 ? 26.469 -1.523 -20.998 1.00 86.50 81 LEU A O 1
ATOM 606 N N . ARG A 1 82 ? 24.962 -2.722 -19.815 1.00 88.00 82 ARG A N 1
ATOM 607 C CA . ARG A 1 82 ? 25.758 -3.954 -19.678 1.00 88.00 82 ARG A CA 1
ATOM 608 C C . ARG A 1 82 ? 25.742 -4.849 -20.917 1.00 88.00 82 ARG A C 1
ATOM 610 O O . ARG A 1 82 ? 26.399 -5.883 -20.896 1.00 88.00 82 ARG A O 1
ATOM 617 N N . VAL A 1 83 ? 24.999 -4.485 -21.963 1.00 88.19 83 VAL A N 1
ATOM 618 C CA . VAL A 1 83 ? 24.984 -5.227 -23.229 1.00 88.19 83 VAL A CA 1
ATOM 619 C C . VAL A 1 83 ? 26.380 -5.218 -23.833 1.00 88.19 83 VAL A C 1
ATOM 621 O O . VAL A 1 83 ? 26.967 -4.146 -24.027 1.00 88.19 83 VAL A O 1
ATOM 624 N N . THR A 1 84 ? 26.885 -6.410 -24.151 1.00 84.44 84 THR A N 1
ATOM 625 C CA . THR A 1 84 ? 28.232 -6.593 -24.708 1.00 84.44 84 THR A CA 1
ATOM 626 C C . THR A 1 84 ? 28.237 -7.050 -26.165 1.00 84.44 84 THR A C 1
ATOM 628 O O . THR A 1 84 ? 29.303 -7.062 -26.772 1.00 84.44 84 THR A O 1
ATOM 631 N N . GLY A 1 85 ? 27.087 -7.436 -26.730 1.00 78.62 85 GLY A N 1
ATOM 632 C CA . GLY A 1 85 ? 27.001 -8.071 -28.052 1.00 78.62 85 GLY A CA 1
ATOM 633 C C . GLY A 1 85 ? 27.351 -9.566 -28.030 1.00 78.62 85 GLY A C 1
ATOM 634 O O . GLY A 1 85 ? 27.472 -10.195 -29.078 1.00 78.62 85 GLY A O 1
ATOM 635 N N . ASP A 1 86 ? 27.521 -10.141 -26.837 1.00 86.62 86 ASP A N 1
ATOM 636 C CA . ASP A 1 86 ? 27.794 -11.564 -26.646 1.00 86.62 86 ASP A CA 1
ATOM 637 C C . ASP A 1 86 ? 26.468 -12.267 -26.381 1.00 86.62 86 ASP A C 1
ATOM 639 O O . ASP A 1 86 ? 25.823 -12.037 -25.358 1.00 86.62 86 ASP A O 1
ATOM 643 N N . ALA A 1 87 ? 26.077 -13.167 -27.279 1.00 75.12 87 ALA A N 1
ATOM 644 C CA . ALA A 1 87 ? 24.762 -13.792 -27.229 1.00 75.12 87 ALA A CA 1
ATOM 645 C C . ALA A 1 87 ? 24.485 -14.561 -25.920 1.00 75.12 87 ALA A C 1
ATOM 647 O O . ALA A 1 87 ? 23.331 -14.693 -25.517 1.00 75.12 87 ALA A O 1
ATOM 648 N N . ALA A 1 88 ? 25.499 -15.113 -25.244 1.00 73.38 88 ALA A N 1
ATOM 649 C CA . ALA A 1 88 ? 25.298 -15.840 -23.991 1.00 73.38 88 ALA A CA 1
ATOM 650 C C . ALA A 1 88 ? 25.141 -14.889 -22.796 1.00 73.38 88 ALA A C 1
ATOM 652 O O . ALA A 1 88 ? 24.282 -15.123 -21.941 1.00 73.38 88 ALA A O 1
ATOM 653 N N . LYS A 1 89 ? 25.939 -13.819 -22.742 1.00 77.62 89 LYS A N 1
ATOM 654 C CA . LYS A 1 89 ? 25.840 -12.783 -21.703 1.00 77.62 89 LYS A CA 1
ATOM 655 C C . LYS A 1 89 ? 24.575 -11.950 -21.865 1.00 77.62 89 LYS A C 1
ATOM 657 O O . LYS A 1 89 ? 23.859 -11.758 -20.886 1.00 77.62 89 LYS A O 1
ATOM 662 N N . ASP A 1 90 ? 24.243 -11.559 -23.089 1.00 80.44 90 ASP A N 1
ATOM 663 C CA . ASP A 1 90 ? 23.064 -10.746 -23.385 1.00 80.44 90 ASP A CA 1
ATOM 664 C C . ASP A 1 90 ? 21.763 -11.530 -23.144 1.00 80.44 90 ASP A C 1
ATOM 666 O O . ASP A 1 90 ? 20.774 -10.951 -22.704 1.00 80.44 90 ASP A O 1
ATOM 670 N N . ARG A 1 91 ? 21.766 -12.866 -23.294 1.00 76.62 91 ARG A N 1
ATOM 671 C CA . ARG A 1 91 ? 20.649 -13.725 -22.848 1.00 76.62 91 ARG A CA 1
ATOM 672 C C . ARG A 1 91 ? 20.447 -13.700 -21.335 1.00 76.62 91 ARG A C 1
ATOM 674 O O . ARG A 1 91 ? 19.311 -13.615 -20.878 1.00 76.62 91 ARG A O 1
ATOM 681 N N . LYS A 1 92 ? 21.524 -13.774 -20.548 1.00 75.31 92 LYS A N 1
ATOM 682 C CA . LYS A 1 92 ? 21.433 -13.658 -19.080 1.00 75.31 92 LYS A CA 1
ATOM 683 C C . LYS A 1 92 ? 20.954 -12.266 -18.677 1.00 75.31 92 LYS A C 1
ATOM 685 O O . LYS A 1 92 ? 20.064 -12.142 -17.843 1.00 75.31 92 LYS A O 1
ATOM 690 N N . LEU A 1 93 ? 21.481 -11.238 -19.336 1.00 75.88 93 LEU A N 1
ATOM 691 C CA . LEU A 1 93 ? 21.068 -9.859 -19.127 1.00 75.88 93 LEU A CA 1
ATOM 692 C C . LEU A 1 93 ? 19.598 -9.634 -19.501 1.00 75.88 93 LEU A C 1
ATOM 694 O O . LEU A 1 93 ? 18.888 -8.938 -18.785 1.00 75.88 93 LEU A O 1
ATOM 698 N N . LEU A 1 94 ? 19.106 -10.257 -20.572 1.00 79.56 94 LEU A N 1
ATOM 699 C CA . LEU A 1 94 ? 17.691 -10.218 -20.926 1.00 79.56 94 LEU A CA 1
ATOM 700 C C . LEU A 1 94 ? 16.823 -10.821 -19.817 1.00 79.56 94 LEU A C 1
ATOM 702 O O . LEU A 1 94 ? 15.796 -10.238 -19.483 1.00 79.56 94 LEU A O 1
ATOM 706 N N . ILE A 1 95 ? 17.231 -11.945 -19.221 1.00 73.88 95 ILE A N 1
ATOM 707 C CA . ILE A 1 95 ? 16.523 -12.530 -18.072 1.00 73.88 95 ILE A CA 1
ATOM 708 C C . ILE A 1 95 ? 16.496 -11.529 -16.909 1.00 73.88 95 ILE A C 1
ATOM 710 O O . ILE A 1 95 ? 15.438 -11.312 -16.325 1.00 73.88 95 ILE A O 1
ATOM 714 N N . GLU A 1 96 ? 17.609 -10.850 -16.615 1.00 74.75 96 GLU A N 1
ATOM 715 C CA . GLU A 1 96 ? 17.651 -9.790 -15.596 1.00 74.75 96 GLU A CA 1
ATOM 716 C C . GLU A 1 96 ? 16.711 -8.616 -15.921 1.00 74.75 96 GLU A C 1
ATOM 718 O O . GLU A 1 96 ? 16.028 -8.112 -15.029 1.00 74.75 96 GLU A O 1
ATOM 723 N N . VAL A 1 97 ? 16.641 -8.193 -17.188 1.00 75.12 97 VAL A N 1
ATOM 724 C CA . VAL A 1 97 ? 15.750 -7.119 -17.662 1.00 75.12 97 VAL A CA 1
ATOM 725 C C . VAL A 1 97 ? 14.287 -7.536 -17.558 1.00 75.12 97 VAL A C 1
ATOM 727 O O . VAL A 1 97 ? 13.470 -6.763 -17.064 1.00 75.12 97 VAL A O 1
ATOM 730 N N . VAL A 1 98 ? 13.953 -8.764 -17.950 1.00 73.44 98 VAL A N 1
ATOM 731 C CA . VAL A 1 98 ? 12.610 -9.335 -17.794 1.00 73.44 98 VAL A CA 1
ATOM 732 C C . VAL A 1 98 ? 12.250 -9.440 -16.315 1.00 73.44 98 VAL A C 1
ATOM 734 O O . VAL A 1 98 ? 11.165 -9.027 -15.924 1.00 73.44 98 VAL A O 1
ATOM 737 N N . HIS A 1 99 ? 13.163 -9.904 -15.460 1.00 67.56 99 HIS A N 1
ATOM 738 C CA . HIS A 1 99 ? 12.954 -9.952 -14.011 1.00 67.56 99 HIS A CA 1
ATOM 739 C C . HIS A 1 99 ? 12.755 -8.551 -13.420 1.00 67.56 99 HIS A C 1
ATOM 741 O O . HIS A 1 99 ? 11.898 -8.360 -12.560 1.00 67.56 99 HIS A O 1
ATOM 747 N N . PHE A 1 100 ? 13.518 -7.556 -13.875 1.00 72.56 100 PHE A N 1
ATOM 748 C CA . PHE A 1 100 ? 13.329 -6.160 -13.491 1.00 72.56 100 PHE A CA 1
ATOM 749 C C . PHE A 1 100 ? 11.953 -5.630 -13.922 1.00 72.56 100 PHE A C 1
ATOM 751 O O . PHE A 1 100 ? 11.219 -5.114 -13.085 1.00 72.56 100 PHE A O 1
ATOM 758 N N . LEU A 1 101 ? 11.568 -5.806 -15.186 1.00 62.81 101 LEU A N 1
ATOM 759 C CA . LEU A 1 101 ? 10.276 -5.357 -15.716 1.00 62.81 101 LEU A CA 1
ATOM 760 C C . LEU A 1 101 ? 9.093 -6.051 -15.037 1.00 62.81 101 LEU A C 1
ATOM 762 O O . LEU A 1 101 ? 8.111 -5.394 -14.691 1.00 62.81 101 LEU A O 1
ATOM 766 N N . ASN A 1 102 ? 9.232 -7.347 -14.760 1.00 58.62 102 ASN A N 1
ATOM 767 C CA . ASN A 1 102 ? 8.271 -8.104 -13.972 1.00 58.62 102 ASN A CA 1
ATOM 768 C C . ASN A 1 102 ? 8.170 -7.518 -12.557 1.00 58.62 102 ASN A C 1
ATOM 770 O O . ASN A 1 102 ? 7.068 -7.230 -12.102 1.00 58.62 102 ASN A O 1
ATOM 774 N N . ARG A 1 103 ? 9.282 -7.259 -11.850 1.00 54.44 103 ARG A N 1
ATOM 775 C CA . ARG A 1 103 ? 9.255 -6.577 -10.534 1.00 54.44 103 ARG A CA 1
ATOM 776 C C . ARG A 1 103 ? 8.563 -5.209 -10.580 1.00 54.44 103 ARG A C 1
ATOM 778 O O . ARG A 1 103 ? 7.913 -4.840 -9.611 1.00 54.44 103 ARG A O 1
ATOM 785 N N . MET A 1 104 ? 8.648 -4.501 -11.704 1.00 54.09 104 MET A N 1
ATOM 786 C CA . MET A 1 104 ? 7.998 -3.202 -11.900 1.00 54.09 104 MET A CA 1
ATOM 787 C C . MET A 1 104 ? 6.509 -3.277 -12.281 1.00 54.09 104 MET A C 1
ATOM 789 O O . MET A 1 104 ? 5.871 -2.234 -12.355 1.00 54.09 104 MET A O 1
ATOM 793 N N . GLY A 1 105 ? 5.935 -4.471 -12.474 1.00 46.72 105 GLY A N 1
ATOM 794 C CA . GLY A 1 105 ? 4.496 -4.646 -12.715 1.00 46.72 105 GLY A CA 1
ATOM 795 C C . GLY A 1 105 ? 4.058 -4.526 -14.178 1.00 46.72 105 GLY A C 1
ATOM 796 O O . GLY A 1 105 ? 2.864 -4.430 -14.451 1.00 46.72 105 GLY A O 1
ATOM 797 N N . HIS A 1 106 ? 4.983 -4.562 -15.141 1.00 50.06 106 HIS A N 1
ATOM 798 C CA . HIS A 1 106 ? 4.609 -4.623 -16.554 1.00 50.06 106 HIS A CA 1
ATOM 799 C C . HIS A 1 106 ? 4.121 -6.030 -16.895 1.00 50.06 106 HIS A C 1
ATOM 801 O O . HIS A 1 106 ? 4.925 -6.955 -16.894 1.00 50.06 106 HIS A O 1
ATOM 807 N N . GLY A 1 107 ? 2.816 -6.176 -17.168 1.00 60.91 107 GLY A N 1
ATOM 808 C CA . GLY A 1 107 ? 2.158 -7.466 -17.416 1.00 60.91 107 GLY A CA 1
ATOM 809 C C . GLY A 1 107 ? 2.965 -8.399 -18.326 1.00 60.91 107 GLY A C 1
ATOM 810 O O . GLY A 1 107 ? 3.475 -9.412 -17.857 1.00 60.91 107 GLY A O 1
ATOM 811 N N . ASP A 1 108 ? 3.138 -8.026 -19.600 1.00 67.62 108 ASP A N 1
ATOM 812 C CA . ASP A 1 108 ? 4.029 -8.718 -20.541 1.00 67.62 108 ASP A CA 1
ATOM 813 C C . ASP A 1 108 ? 5.328 -7.917 -20.723 1.00 67.62 108 ASP A C 1
ATOM 815 O O . ASP A 1 108 ? 5.414 -6.987 -21.533 1.00 67.62 108 ASP A O 1
ATOM 819 N N . ALA A 1 109 ? 6.345 -8.268 -19.932 1.00 73.44 109 ALA A N 1
ATOM 820 C CA . ALA A 1 109 ? 7.656 -7.626 -19.955 1.00 73.44 109 ALA A CA 1
ATOM 821 C C . ALA A 1 109 ? 8.347 -7.697 -21.326 1.00 73.44 109 ALA A C 1
ATOM 823 O O . ALA A 1 109 ? 9.044 -6.753 -21.699 1.00 73.44 109 ALA A O 1
ATOM 824 N N . LEU A 1 110 ? 8.154 -8.776 -22.093 1.00 72.44 110 LEU A N 1
ATOM 825 C CA . LEU A 1 110 ? 8.763 -8.923 -23.417 1.00 72.44 110 LEU A CA 1
ATOM 826 C C . LEU A 1 110 ? 8.062 -8.032 -24.441 1.00 72.44 110 LEU A C 1
ATOM 828 O O . LEU A 1 110 ? 8.730 -7.329 -25.200 1.00 72.44 110 LEU A O 1
ATOM 832 N N . LYS A 1 111 ? 6.727 -7.983 -24.421 1.00 75.94 111 LYS A N 1
ATOM 833 C CA . LYS A 1 111 ? 5.942 -7.052 -25.243 1.00 75.94 111 LYS A CA 1
ATOM 834 C C . LYS A 1 111 ? 6.254 -5.600 -24.902 1.00 75.94 111 LYS A C 1
ATOM 836 O O . LYS A 1 111 ? 6.440 -4.791 -25.811 1.00 75.94 111 LYS A O 1
ATOM 841 N N . TRP A 1 112 ? 6.374 -5.273 -23.616 1.00 82.19 112 TRP A N 1
ATOM 842 C CA . TRP A 1 112 ? 6.764 -3.933 -23.185 1.00 82.19 112 TRP A CA 1
ATOM 843 C C . TRP A 1 112 ? 8.165 -3.581 -23.692 1.00 82.19 112 TRP A C 1
ATOM 845 O O . TRP A 1 112 ? 8.332 -2.548 -24.341 1.00 82.19 112 TRP A O 1
ATOM 855 N N . LEU A 1 113 ? 9.149 -4.469 -23.490 1.00 84.75 113 LEU A N 1
ATOM 856 C CA . LEU A 1 113 ? 10.524 -4.259 -23.947 1.00 84.75 113 LEU A CA 1
ATOM 857 C C . LEU A 1 113 ? 10.595 -4.073 -25.466 1.00 84.75 113 LEU A C 1
ATOM 859 O O . LEU A 1 113 ? 11.338 -3.212 -25.920 1.00 84.75 113 LEU A O 1
ATOM 863 N N . ARG A 1 114 ? 9.802 -4.816 -26.250 1.00 84.06 114 ARG A N 1
ATOM 864 C CA . ARG A 1 114 ? 9.687 -4.648 -27.715 1.00 84.06 114 ARG A CA 1
ATOM 865 C C . ARG A 1 114 ? 9.070 -3.319 -28.127 1.00 84.06 114 ARG A C 1
ATOM 867 O O . ARG A 1 114 ? 9.439 -2.773 -29.160 1.00 84.06 114 ARG A O 1
ATOM 874 N N . SER A 1 115 ? 8.113 -2.825 -27.346 1.00 84.25 115 SER A N 1
ATOM 875 C CA . SER A 1 115 ? 7.446 -1.549 -27.616 1.00 84.25 115 SER A CA 1
ATOM 876 C C . SER A 1 115 ? 8.284 -0.332 -27.218 1.00 84.25 115 SER A C 1
ATOM 878 O O . SER A 1 115 ? 7.968 0.785 -27.637 1.00 84.25 115 SER A O 1
ATOM 880 N N . LEU A 1 116 ? 9.337 -0.539 -26.415 1.00 88.25 116 LEU A N 1
ATOM 881 C CA . LEU A 1 116 ? 10.219 0.525 -25.965 1.00 88.25 116 LEU A CA 1
ATOM 882 C C . LEU A 1 116 ? 11.010 1.093 -27.146 1.00 88.25 116 LEU A C 1
ATOM 884 O O . LEU A 1 116 ? 11.744 0.383 -27.830 1.00 88.25 116 LEU A O 1
ATOM 888 N N . ASP A 1 117 ? 10.859 2.397 -27.333 1.00 88.88 117 ASP A N 1
ATOM 889 C CA . ASP A 1 117 ? 11.615 3.210 -28.276 1.00 88.88 117 ASP A CA 1
ATOM 890 C C . ASP A 1 117 ? 12.023 4.479 -27.528 1.00 88.88 117 ASP A C 1
ATOM 892 O O . ASP A 1 117 ? 11.190 5.357 -27.263 1.00 88.88 117 ASP A O 1
ATOM 896 N N . VAL A 1 118 ? 13.293 4.548 -27.117 1.00 89.88 118 VAL A N 1
ATOM 897 C CA . VAL A 1 118 ? 13.772 5.670 -26.297 1.00 89.88 118 VAL A CA 1
ATOM 898 C C . VAL A 1 118 ? 13.944 6.947 -27.118 1.00 89.88 118 VAL A C 1
ATOM 900 O O . VAL A 1 118 ? 13.910 8.044 -26.553 1.00 89.88 118 VAL A O 1
ATOM 903 N N . ARG A 1 119 ? 14.045 6.843 -28.451 1.00 91.06 119 ARG A N 1
ATOM 904 C CA . ARG A 1 119 ? 14.225 7.996 -29.347 1.00 91.06 119 ARG A CA 1
ATOM 905 C C . ARG A 1 119 ? 12.994 8.900 -29.372 1.00 91.06 119 ARG A C 1
ATOM 907 O O . ARG A 1 119 ? 13.134 10.115 -29.506 1.00 91.06 119 ARG A O 1
ATOM 914 N N . LYS A 1 120 ? 11.796 8.351 -29.128 1.00 90.44 120 LYS A N 1
ATOM 915 C CA . LYS A 1 120 ? 10.546 9.131 -28.986 1.00 90.44 120 LYS A CA 1
ATOM 916 C C . LYS A 1 120 ? 10.621 10.213 -27.905 1.00 90.44 120 LYS A C 1
ATOM 918 O O . LYS A 1 120 ? 9.891 11.200 -27.976 1.00 90.44 120 LYS A O 1
ATOM 923 N N . TYR A 1 121 ? 11.508 10.056 -26.924 1.00 88.75 121 TYR A N 1
ATOM 924 C CA . TYR A 1 121 ? 11.653 10.976 -25.798 1.00 88.75 121 TYR A CA 1
ATOM 925 C C . TYR A 1 121 ? 12.745 12.034 -26.001 1.00 88.75 121 TYR A C 1
ATOM 927 O O . TYR A 1 121 ? 12.989 12.823 -25.091 1.00 88.75 121 TYR A O 1
ATOM 935 N N . GLN A 1 122 ? 13.372 12.111 -27.182 1.00 90.62 122 GLN A N 1
ATOM 936 C CA . GLN A 1 122 ? 14.482 13.033 -27.445 1.00 90.62 122 GLN A CA 1
ATOM 937 C C . GLN A 1 122 ? 14.155 14.493 -27.113 1.00 90.62 122 GLN A C 1
ATOM 939 O O . GLN A 1 122 ? 14.902 15.135 -26.377 1.00 90.62 122 GLN A O 1
ATOM 944 N N . LYS A 1 123 ? 13.035 15.021 -27.625 1.00 88.94 123 LYS A N 1
ATOM 945 C CA . LYS A 1 123 ? 12.634 16.413 -27.375 1.00 88.94 123 LYS A CA 1
ATOM 946 C C . LYS A 1 123 ? 12.340 16.671 -25.884 1.00 88.94 123 LYS A C 1
ATOM 948 O O . LYS A 1 123 ? 12.982 17.556 -25.323 1.00 88.94 123 LYS A O 1
ATOM 953 N N . PRO A 1 124 ? 11.492 15.872 -25.202 1.00 88.00 124 PRO A N 1
ATOM 954 C CA . PRO A 1 124 ? 11.302 15.994 -23.754 1.00 88.00 124 PRO A CA 1
ATOM 955 C C . PRO A 1 124 ? 12.599 15.948 -22.933 1.00 88.00 124 PRO A C 1
ATOM 957 O O . PRO A 1 124 ? 12.729 16.682 -21.955 1.00 88.00 124 PRO A O 1
ATOM 960 N N . LEU A 1 125 ? 13.561 15.101 -23.312 1.00 89.50 125 LEU A N 1
ATOM 961 C CA . LEU A 1 125 ? 14.842 14.978 -22.611 1.00 89.50 125 LEU A CA 1
ATOM 962 C C . LEU A 1 125 ? 15.744 16.195 -22.822 1.00 89.50 125 LEU A C 1
ATOM 964 O O . LEU A 1 125 ? 16.369 16.648 -21.865 1.00 89.50 125 LEU A O 1
ATOM 968 N N . LEU A 1 126 ? 15.786 16.742 -24.040 1.00 92.31 126 LEU A N 1
ATOM 969 C CA . LEU A 1 126 ? 16.489 17.993 -24.333 1.00 92.31 126 LEU A CA 1
ATOM 970 C C . LEU A 1 126 ? 15.923 19.146 -23.501 1.00 92.31 126 LEU A C 1
ATOM 972 O O . LEU A 1 126 ? 16.684 19.856 -22.844 1.00 92.31 126 LEU A O 1
ATOM 976 N N . ASP A 1 127 ? 14.597 19.287 -23.474 1.00 88.81 127 ASP A N 1
ATOM 977 C CA . ASP A 1 127 ? 13.917 20.345 -22.723 1.00 88.81 127 ASP A CA 1
ATOM 978 C C . ASP A 1 127 ? 14.174 20.204 -21.212 1.00 88.81 127 ASP A C 1
ATOM 980 O O . ASP A 1 127 ? 14.498 21.181 -20.530 1.00 88.81 127 ASP A O 1
ATOM 984 N N . LYS A 1 128 ? 14.106 18.975 -20.680 1.00 86.94 128 LYS A N 1
ATOM 985 C CA . LYS A 1 128 ? 14.400 18.692 -19.267 1.00 86.94 128 LYS A CA 1
ATOM 986 C C . LYS A 1 128 ? 15.856 18.949 -18.902 1.00 86.94 128 LYS A C 1
ATOM 988 O O . LYS A 1 128 ? 16.098 19.522 -17.843 1.00 86.94 128 LYS A O 1
ATOM 993 N N . LEU A 1 129 ? 16.807 18.568 -19.754 1.00 91.00 129 LEU A N 1
ATOM 994 C CA . LEU A 1 129 ? 18.225 18.834 -19.523 1.00 91.00 129 LEU A CA 1
ATOM 995 C C . LEU A 1 129 ? 18.507 20.338 -19.493 1.00 91.00 129 LEU A C 1
ATOM 997 O O . LEU A 1 129 ? 19.121 20.818 -18.545 1.00 91.00 129 LEU A O 1
ATOM 1001 N N . LYS A 1 130 ? 18.029 21.084 -20.497 1.00 92.44 130 LYS A N 1
ATOM 1002 C CA . LYS A 1 130 ? 18.228 22.540 -20.576 1.00 92.44 130 LYS A CA 1
ATOM 1003 C C . LYS A 1 130 ? 17.628 23.236 -19.350 1.00 92.44 130 LYS A C 1
ATOM 1005 O O . LYS A 1 130 ? 18.329 23.971 -18.661 1.00 92.44 130 LYS A O 1
ATOM 1010 N N . SER A 1 131 ? 16.387 22.899 -18.997 1.00 87.62 131 SER A N 1
ATOM 1011 C CA . SER A 1 131 ? 15.707 23.425 -17.804 1.00 87.62 131 SER A CA 1
ATOM 1012 C C . SER A 1 131 ? 16.429 23.091 -16.491 1.00 87.62 131 SER A C 1
ATOM 1014 O O . SER A 1 131 ? 16.531 23.940 -15.599 1.00 87.62 131 SER A O 1
ATOM 1016 N N . PHE A 1 132 ? 16.954 21.868 -16.367 1.00 86.69 132 PHE A N 1
ATOM 1017 C CA . PHE A 1 132 ? 17.747 21.446 -15.215 1.00 86.69 132 PHE A CA 1
ATOM 1018 C C . PHE A 1 132 ? 19.049 22.249 -15.104 1.00 86.69 132 PHE A C 1
ATOM 1020 O O . PHE A 1 132 ? 19.309 22.836 -14.054 1.00 86.69 132 PHE A O 1
ATOM 1027 N N . CYS A 1 133 ? 19.829 22.340 -16.183 1.00 90.81 133 CYS A N 1
ATOM 1028 C CA . CYS A 1 133 ? 21.084 23.090 -16.215 1.00 90.81 133 CYS A CA 1
ATOM 1029 C C . CYS A 1 133 ? 20.883 24.574 -15.892 1.00 90.81 133 CYS A C 1
ATOM 1031 O O . CYS A 1 133 ? 21.586 25.120 -15.044 1.00 90.81 133 CYS A O 1
ATOM 1033 N N . GLU A 1 134 ? 19.880 25.210 -16.499 1.00 88.88 134 GLU A N 1
ATOM 1034 C CA . GLU A 1 134 ? 19.533 26.601 -16.210 1.00 88.88 134 GLU A CA 1
ATOM 1035 C C . GLU A 1 134 ? 19.150 26.815 -14.743 1.00 88.88 134 GLU A C 1
ATOM 1037 O O . GLU A 1 134 ? 19.533 27.812 -14.129 1.00 88.88 134 GLU A O 1
ATOM 1042 N N . SER A 1 135 ? 18.382 25.886 -14.168 1.00 84.12 135 SER A N 1
ATOM 1043 C CA . SER A 1 135 ? 17.977 25.975 -12.765 1.00 84.12 135 SER A CA 1
ATOM 1044 C C . SER A 1 135 ? 19.186 25.860 -11.846 1.00 84.12 135 SER A C 1
ATOM 1046 O O . SER A 1 135 ? 19.342 26.693 -10.959 1.00 84.12 135 SER A O 1
ATOM 1048 N N . MET A 1 136 ? 20.087 24.913 -12.114 1.00 83.44 136 MET A N 1
ATOM 1049 C CA . MET A 1 136 ? 21.313 24.746 -11.334 1.00 83.44 136 MET A CA 1
ATOM 1050 C C . MET A 1 136 ? 22.252 25.945 -11.448 1.00 83.44 136 MET A C 1
ATOM 1052 O O . MET A 1 136 ? 22.768 26.404 -10.429 1.00 83.44 136 MET A O 1
ATOM 1056 N N . HIS A 1 137 ? 22.433 26.498 -12.650 1.00 86.62 137 HIS A N 1
ATOM 1057 C CA . HIS A 1 137 ? 23.219 27.715 -12.840 1.00 86.62 137 HIS A CA 1
ATOM 1058 C C . HIS A 1 137 ? 22.659 28.872 -11.999 1.00 86.62 137 HIS A C 1
ATOM 1060 O O . HIS A 1 137 ? 23.399 29.510 -11.244 1.00 86.62 137 HIS A O 1
ATOM 1066 N N . ARG A 1 138 ? 21.340 29.115 -12.070 1.00 85.25 138 ARG A N 1
ATOM 1067 C CA . ARG A 1 138 ? 20.676 30.162 -11.275 1.00 85.25 138 ARG A CA 1
ATOM 1068 C C . ARG A 1 138 ? 20.878 29.953 -9.777 1.00 85.25 138 ARG A C 1
ATOM 1070 O O . ARG A 1 138 ? 21.226 30.908 -9.087 1.00 85.25 138 ARG A O 1
ATOM 1077 N N . THR A 1 139 ? 20.707 28.729 -9.285 1.00 81.44 139 THR A N 1
ATOM 1078 C CA . THR A 1 139 ? 20.881 28.402 -7.864 1.00 81.44 139 THR A CA 1
ATOM 1079 C C . THR A 1 139 ? 22.309 28.650 -7.400 1.00 81.44 139 THR A C 1
ATOM 1081 O O . THR A 1 139 ? 22.518 29.299 -6.379 1.00 81.44 139 THR A O 1
ATOM 1084 N N . ILE A 1 140 ? 23.309 28.189 -8.156 1.00 83.44 140 ILE A N 1
ATOM 1085 C CA . ILE A 1 140 ? 24.715 28.388 -7.788 1.00 83.44 140 ILE A CA 1
ATOM 1086 C C . ILE A 1 140 ? 25.057 29.879 -7.766 1.00 83.44 140 ILE A C 1
ATOM 1088 O O . ILE A 1 140 ? 25.714 30.347 -6.836 1.00 83.44 140 ILE A O 1
ATOM 1092 N N . LYS A 1 141 ? 24.563 30.643 -8.744 1.00 85.25 141 LYS A N 1
ATOM 1093 C CA . LYS A 1 141 ? 24.747 32.094 -8.786 1.00 85.25 141 LYS A CA 1
ATOM 1094 C C . LYS A 1 141 ? 24.113 32.788 -7.578 1.00 85.25 141 LYS A C 1
ATOM 1096 O O . LYS A 1 141 ? 24.773 33.584 -6.923 1.00 85.25 141 LYS A O 1
ATOM 1101 N N . GLN A 1 142 ? 22.879 32.428 -7.223 1.00 83.25 142 GLN A N 1
ATOM 1102 C CA . GLN A 1 142 ? 22.207 32.949 -6.026 1.00 83.25 142 GLN A CA 1
ATOM 1103 C C . GLN A 1 142 ? 22.978 32.629 -4.739 1.00 83.25 142 GLN A C 1
ATOM 1105 O O . GLN A 1 142 ? 23.098 33.491 -3.869 1.00 83.25 142 GLN A O 1
ATOM 1110 N N . VAL A 1 143 ? 23.528 31.415 -4.627 1.00 79.81 143 VAL A N 1
ATOM 1111 C CA . VAL A 1 143 ? 24.364 31.014 -3.487 1.00 79.81 143 VAL A CA 1
ATOM 1112 C C . VAL A 1 143 ? 25.630 31.863 -3.418 1.00 79.81 143 VAL A C 1
ATOM 1114 O O . VAL A 1 143 ? 25.954 32.348 -2.339 1.00 79.81 143 VAL A O 1
ATOM 1117 N N . LEU A 1 144 ? 26.316 32.081 -4.543 1.00 80.94 144 LEU A N 1
ATOM 1118 C CA . LEU A 1 144 ? 27.532 32.900 -4.616 1.00 80.94 144 LEU A CA 1
ATOM 1119 C C . LEU A 1 144 ? 27.269 34.387 -4.315 1.00 80.94 144 LEU A C 1
ATOM 1121 O O . LEU A 1 144 ? 28.074 35.024 -3.635 1.00 80.94 144 LEU A O 1
ATOM 1125 N N . ASP A 1 145 ? 26.137 34.928 -4.770 1.00 82.56 145 ASP A N 1
ATOM 1126 C CA . ASP A 1 145 ? 25.765 36.336 -4.585 1.00 82.56 145 ASP A CA 1
ATOM 1127 C C . ASP A 1 145 ? 25.254 36.643 -3.163 1.00 82.56 145 ASP A C 1
ATOM 1129 O O . ASP A 1 145 ? 25.320 37.793 -2.704 1.00 82.56 145 ASP A O 1
ATOM 1133 N N . ALA A 1 146 ? 24.772 35.626 -2.440 1.00 80.81 146 ALA A N 1
ATOM 1134 C CA . ALA A 1 146 ? 24.295 35.757 -1.069 1.00 80.81 146 ALA A CA 1
ATOM 1135 C C . ALA A 1 146 ? 25.413 36.180 -0.100 1.00 80.81 146 ALA A C 1
ATOM 1137 O O . ALA A 1 146 ? 26.590 35.860 -0.270 1.00 80.81 146 ALA A O 1
ATOM 1138 N N . ARG A 1 147 ? 25.035 36.858 0.996 1.00 72.00 147 ARG A N 1
ATOM 1139 C CA . ARG A 1 147 ? 25.982 37.330 2.027 1.00 72.00 147 ARG A CA 1
ATOM 1140 C C . ARG A 1 147 ? 26.853 36.199 2.587 1.00 72.00 147 ARG A C 1
ATOM 1142 O O . ARG A 1 147 ? 28.030 36.416 2.837 1.00 72.00 147 ARG A O 1
ATOM 1149 N N . VAL A 1 148 ? 26.275 35.008 2.735 1.00 66.88 148 VAL A N 1
ATOM 1150 C CA . VAL A 1 148 ? 26.970 33.794 3.190 1.00 66.88 148 VAL A CA 1
ATOM 1151 C C . VAL A 1 148 ? 27.895 33.232 2.102 1.00 66.88 148 VAL A C 1
ATOM 1153 O O . VAL A 1 148 ? 29.006 32.819 2.412 1.00 66.88 148 VAL A O 1
ATOM 1156 N N . GLY A 1 149 ? 27.504 33.295 0.824 1.00 67.81 149 GLY A N 1
ATOM 1157 C CA . GLY A 1 149 ? 28.351 32.893 -0.306 1.00 67.81 149 GLY A CA 1
ATOM 1158 C C . GLY A 1 149 ? 29.625 33.719 -0.433 1.00 67.81 149 GLY A C 1
ATOM 1159 O O . GLY A 1 149 ? 30.713 33.180 -0.634 1.00 67.81 149 GLY A O 1
ATOM 1160 N N . LYS A 1 150 ? 29.513 35.030 -0.201 1.00 75.38 150 LYS A N 1
ATOM 1161 C CA . LYS A 1 150 ? 30.656 35.957 -0.170 1.00 75.38 150 LYS A CA 1
ATOM 1162 C C . LYS A 1 150 ? 31.635 35.685 0.976 1.00 75.38 150 LYS A C 1
ATOM 1164 O O . LYS A 1 150 ? 32.776 36.125 0.900 1.00 75.38 150 LYS A O 1
ATOM 1169 N N . MET A 1 151 ? 31.202 34.969 2.015 1.00 76.88 151 MET A N 1
ATOM 1170 C CA . MET A 1 151 ? 32.032 34.565 3.156 1.00 76.88 151 MET A CA 1
ATOM 1171 C C . MET A 1 151 ? 32.664 33.173 2.979 1.00 76.88 151 MET A C 1
ATOM 1173 O O . MET A 1 151 ? 33.426 32.744 3.843 1.00 76.88 151 MET A O 1
ATOM 1177 N N . LEU A 1 152 ? 32.369 32.459 1.882 1.00 76.56 152 LEU A N 1
ATOM 1178 C CA . LEU A 1 152 ? 32.980 31.159 1.600 1.00 76.56 152 LEU A CA 1
ATOM 1179 C C . LEU A 1 152 ? 34.488 31.291 1.313 1.00 76.56 152 LEU A C 1
ATOM 1181 O O . LEU A 1 152 ? 34.899 32.243 0.650 1.00 76.56 152 LEU A O 1
ATOM 1185 N N . PRO A 1 153 ? 35.318 30.309 1.714 1.00 81.88 153 PRO A N 1
ATOM 1186 C CA . PRO A 1 153 ? 36.730 30.271 1.336 1.00 81.88 153 PRO A CA 1
ATOM 1187 C C . PRO A 1 153 ? 36.936 30.257 -0.190 1.00 81.88 153 PRO A C 1
ATOM 1189 O O . PRO A 1 153 ? 36.204 29.577 -0.913 1.00 81.88 153 PRO A O 1
ATOM 1192 N N . ASN A 1 154 ? 37.991 30.920 -0.682 1.00 79.69 154 ASN A N 1
ATOM 1193 C CA . ASN A 1 154 ? 38.301 31.035 -2.120 1.00 79.69 154 ASN A CA 1
ATOM 1194 C C . ASN A 1 154 ? 38.266 29.704 -2.906 1.00 79.69 154 ASN A C 1
ATOM 1196 O O . ASN A 1 154 ? 37.701 29.690 -4.001 1.00 79.69 154 ASN A O 1
ATOM 1200 N N . PRO A 1 155 ? 38.794 28.568 -2.394 1.00 73.44 155 PRO A N 1
ATOM 1201 C CA . PRO A 1 155 ? 38.723 27.298 -3.122 1.00 73.44 155 PRO A CA 1
ATOM 1202 C C . PRO A 1 155 ? 37.286 26.821 -3.374 1.00 73.44 155 PRO A C 1
ATOM 1204 O O . PRO A 1 155 ? 37.001 26.240 -4.416 1.00 73.44 155 PRO A O 1
ATOM 1207 N N . TRP A 1 156 ? 36.367 27.104 -2.449 1.00 75.75 156 TRP A N 1
ATOM 1208 C CA . TRP A 1 156 ? 34.963 26.702 -2.544 1.00 75.75 156 TRP A CA 1
ATOM 1209 C C . TRP A 1 156 ? 34.198 27.600 -3.517 1.00 75.75 156 TRP A C 1
ATOM 1211 O O . TRP A 1 156 ? 33.399 27.107 -4.312 1.00 75.75 156 TRP A O 1
ATOM 1221 N N . GLN A 1 157 ? 34.488 28.905 -3.510 1.00 78.38 157 GLN A N 1
ATOM 1222 C CA . GLN A 1 157 ? 33.943 29.841 -4.497 1.00 78.38 157 GLN A CA 1
ATOM 1223 C C . GLN A 1 157 ? 34.379 29.464 -5.917 1.00 78.38 157 GLN A C 1
ATOM 1225 O O . GLN A 1 157 ? 33.542 29.397 -6.817 1.00 78.38 157 GLN A O 1
ATOM 1230 N N . LEU A 1 158 ? 35.663 29.141 -6.109 1.00 81.94 158 LEU A N 1
ATOM 1231 C CA . LEU A 1 158 ? 36.199 28.726 -7.405 1.00 81.94 158 LEU A CA 1
ATOM 1232 C C . LEU A 1 158 ? 35.574 27.409 -7.890 1.00 81.94 158 LEU A C 1
ATOM 1234 O O . LEU A 1 158 ? 35.243 27.273 -9.069 1.00 81.94 158 LEU A O 1
ATOM 1238 N N . GLN A 1 159 ? 35.362 26.448 -6.987 1.00 80.75 159 GLN A N 1
ATOM 1239 C CA . GLN A 1 159 ? 34.672 25.197 -7.308 1.00 80.75 159 GLN A CA 1
ATOM 1240 C C . GLN A 1 159 ? 33.218 25.436 -7.729 1.00 80.75 159 GLN A C 1
ATOM 1242 O O . GLN A 1 159 ? 32.797 24.920 -8.761 1.00 80.75 159 GLN A O 1
ATOM 1247 N N . LEU A 1 160 ? 32.461 26.253 -6.992 1.00 83.19 160 LEU A N 1
ATOM 1248 C CA . LEU A 1 160 ? 31.084 26.604 -7.354 1.00 83.19 160 LEU A CA 1
ATOM 1249 C C . LEU A 1 160 ? 31.014 27.334 -8.702 1.00 83.19 160 LEU A C 1
ATOM 1251 O O . LEU A 1 160 ? 30.171 26.997 -9.529 1.00 83.19 160 LEU A O 1
ATOM 1255 N N . GLN A 1 161 ? 31.927 28.271 -8.967 1.00 87.50 161 GLN A N 1
ATOM 1256 C CA . GLN A 1 161 ? 32.023 28.948 -10.266 1.00 87.50 161 GLN A CA 1
ATOM 1257 C C . GLN A 1 161 ? 32.355 27.974 -11.403 1.00 87.50 161 GLN A C 1
ATOM 1259 O O . GLN A 1 161 ? 31.756 28.051 -12.474 1.00 87.50 161 GLN A O 1
ATOM 1264 N N . THR A 1 162 ? 33.255 27.016 -11.162 1.00 86.81 162 THR A N 1
ATOM 1265 C CA . THR A 1 162 ? 33.596 25.963 -12.134 1.00 86.81 162 THR A CA 1
ATOM 1266 C C . THR A 1 162 ? 32.376 25.100 -12.458 1.00 86.81 162 THR A C 1
ATOM 1268 O O . THR A 1 162 ? 32.093 24.827 -13.624 1.00 86.81 162 THR A O 1
ATOM 1271 N N . VAL A 1 163 ? 31.617 24.706 -11.433 1.00 87.06 163 VAL A N 1
ATOM 1272 C CA . VAL A 1 163 ? 30.387 23.926 -11.601 1.00 87.06 163 VAL A CA 1
ATOM 1273 C C . VAL A 1 163 ? 29.319 24.738 -12.344 1.00 87.06 163 VAL A C 1
ATOM 1275 O O . VAL A 1 163 ? 28.722 24.221 -13.285 1.00 87.06 163 VAL A O 1
ATOM 1278 N N . ALA A 1 164 ? 29.119 26.014 -11.998 1.00 87.88 164 ALA A N 1
ATOM 1279 C CA . ALA A 1 164 ? 28.178 26.902 -12.687 1.00 87.88 164 ALA A CA 1
ATOM 1280 C C . ALA A 1 164 ? 28.519 27.076 -14.174 1.00 87.88 164 ALA A C 1
ATOM 1282 O O . ALA A 1 164 ? 27.636 26.954 -15.021 1.00 87.88 164 ALA A O 1
ATOM 1283 N N . GLY A 1 165 ? 29.799 27.290 -14.494 1.00 89.25 165 GLY A N 1
ATOM 1284 C CA . GLY A 1 165 ? 30.263 27.370 -15.879 1.00 89.25 165 GLY A CA 1
ATOM 1285 C C . GLY A 1 165 ? 30.064 26.055 -16.636 1.00 89.25 165 GLY A C 1
ATOM 1286 O O . GLY A 1 165 ? 29.726 26.059 -17.813 1.00 89.25 165 GLY A O 1
ATOM 1287 N N . GLY A 1 166 ? 30.201 24.905 -15.974 1.00 88.81 166 GLY A N 1
ATOM 1288 C CA . GLY A 1 166 ? 29.861 23.621 -16.585 1.00 88.81 166 GLY A CA 1
ATOM 1289 C C . GLY A 1 166 ? 28.374 23.455 -16.894 1.00 88.81 166 GLY A C 1
ATOM 1290 O O . GLY A 1 166 ? 28.036 22.972 -17.977 1.00 88.81 166 GLY A O 1
ATOM 1291 N N . PHE A 1 167 ? 27.492 23.934 -16.014 1.00 91.81 167 PHE A N 1
ATOM 1292 C CA . PHE A 1 167 ? 26.052 23.974 -16.273 1.00 91.81 167 PHE A CA 1
ATOM 1293 C C . PHE A 1 167 ? 25.658 24.925 -17.417 1.00 91.81 167 PHE A C 1
ATOM 1295 O O . PHE A 1 167 ? 24.638 24.672 -18.050 1.00 91.81 167 PHE A O 1
ATOM 1302 N N . ASP A 1 168 ? 26.468 25.934 -17.755 1.00 92.06 168 ASP A N 1
ATOM 1303 C CA . ASP A 1 168 ? 26.264 26.757 -18.963 1.00 92.06 168 ASP A CA 1
ATOM 1304 C C . ASP A 1 168 ? 26.713 26.061 -20.254 1.00 92.06 168 ASP A C 1
ATOM 1306 O O . ASP A 1 168 ? 26.173 26.310 -21.334 1.00 92.06 168 ASP A O 1
ATOM 1310 N N . GLU A 1 169 ? 27.712 25.184 -20.167 1.00 92.56 169 GLU A N 1
ATOM 1311 C CA . GLU A 1 169 ? 28.289 24.503 -21.329 1.00 92.56 169 GLU A CA 1
ATOM 1312 C C . GLU A 1 169 ? 27.510 23.243 -21.735 1.00 92.56 169 GLU A C 1
ATOM 1314 O O . GLU A 1 169 ? 27.401 22.939 -22.925 1.00 92.56 169 GLU A O 1
ATOM 1319 N N . LEU A 1 170 ? 26.926 22.514 -20.778 1.00 92.94 170 LEU A N 1
ATOM 1320 C CA . LEU A 1 170 ? 26.143 21.303 -21.061 1.00 92.94 170 LEU A CA 1
ATOM 1321 C C . LEU A 1 170 ? 24.966 21.554 -22.036 1.00 92.94 170 LEU A C 1
ATOM 1323 O O . LEU A 1 170 ? 24.861 20.817 -23.020 1.00 92.94 170 LEU A O 1
ATOM 1327 N N . PRO A 1 171 ? 24.124 22.598 -21.879 1.00 93.75 171 PRO A N 1
ATOM 1328 C CA . PRO A 1 171 ? 23.063 22.926 -22.836 1.00 93.75 171 PRO A CA 1
ATOM 1329 C C . PRO A 1 171 ? 23.551 23.159 -24.268 1.00 93.75 171 PRO A C 1
ATOM 1331 O O . PRO A 1 171 ? 22.853 22.790 -25.211 1.00 93.75 171 PRO A O 1
ATOM 1334 N N . LYS A 1 172 ? 24.753 23.725 -24.444 1.00 94.25 172 LYS A N 1
ATOM 1335 C CA . LYS A 1 172 ? 25.341 24.010 -25.767 1.00 94.25 172 LYS A CA 1
ATOM 1336 C C . LYS A 1 172 ? 25.720 22.732 -26.513 1.00 94.25 172 LYS A C 1
ATOM 1338 O O . LYS A 1 172 ? 25.699 22.692 -27.740 1.00 94.25 172 LYS A O 1
ATOM 1343 N N . LEU A 1 173 ? 26.066 21.681 -25.771 1.00 94.62 173 LEU A N 1
ATOM 1344 C CA . LEU A 1 173 ? 26.413 20.368 -26.317 1.00 94.62 173 LEU A CA 1
ATOM 1345 C C . LEU A 1 173 ? 25.202 19.431 -26.431 1.00 94.62 173 LEU A C 1
ATOM 1347 O O . LEU A 1 173 ? 25.269 18.446 -27.170 1.00 94.62 173 LEU A O 1
ATOM 1351 N N . ALA A 1 174 ? 24.100 19.734 -25.739 1.00 93.19 174 ALA A N 1
ATOM 1352 C CA . ALA A 1 174 ? 22.936 18.862 -25.616 1.00 93.19 174 ALA A CA 1
ATOM 1353 C C . ALA A 1 174 ? 22.332 18.462 -26.970 1.00 93.19 174 ALA A C 1
ATOM 1355 O O . ALA A 1 174 ? 22.131 17.274 -27.212 1.00 93.19 174 ALA A O 1
ATOM 1356 N N . ASP A 1 175 ? 22.124 19.419 -27.881 1.00 92.81 175 ASP A N 1
ATOM 1357 C CA . ASP A 1 175 ? 21.501 19.160 -29.190 1.00 92.81 175 ASP A CA 1
ATOM 1358 C C . ASP A 1 175 ? 22.337 18.213 -30.072 1.00 92.81 175 ASP A C 1
ATOM 1360 O O . ASP A 1 175 ? 21.803 17.541 -30.951 1.00 92.81 175 ASP A O 1
ATOM 1364 N N . LYS A 1 176 ? 23.647 18.106 -29.808 1.00 94.88 176 LYS A N 1
ATOM 1365 C CA . LYS A 1 176 ? 24.553 17.172 -30.489 1.00 94.88 176 LYS A CA 1
ATOM 1366 C C . LYS A 1 176 ? 24.690 15.841 -29.752 1.00 94.88 176 LYS A C 1
ATOM 1368 O O . LYS A 1 176 ? 24.778 14.797 -30.395 1.00 94.88 176 LYS A O 1
ATOM 1373 N N . MET A 1 177 ? 24.794 15.872 -28.426 1.00 95.25 177 MET A N 1
ATOM 1374 C CA . MET A 1 177 ? 25.188 14.704 -27.636 1.00 95.25 177 MET A CA 1
ATOM 1375 C C . MET A 1 177 ? 24.000 13.874 -27.145 1.00 95.25 177 MET A C 1
ATOM 1377 O O . MET A 1 177 ? 24.120 12.654 -27.083 1.00 95.25 177 MET A O 1
ATOM 1381 N N . VAL A 1 178 ? 22.843 14.487 -26.871 1.00 94.31 178 VAL A N 1
ATOM 1382 C CA . VAL A 1 178 ? 21.632 13.757 -26.458 1.00 94.31 178 VAL A CA 1
ATOM 1383 C C . VAL A 1 178 ? 21.135 12.807 -27.555 1.00 94.31 178 VAL A C 1
ATOM 1385 O O . VAL A 1 178 ? 20.892 11.647 -27.225 1.00 94.31 178 VAL A O 1
ATOM 1388 N N . PRO A 1 179 ? 21.047 13.201 -28.845 1.00 95.12 179 PRO A N 1
ATOM 1389 C CA . PRO A 1 179 ? 20.674 12.261 -29.904 1.00 95.12 179 PRO A CA 1
ATOM 1390 C C . PRO A 1 179 ? 21.656 11.091 -30.018 1.00 95.12 179 PRO A C 1
ATOM 1392 O O . PRO A 1 179 ? 21.236 9.941 -30.049 1.00 95.12 179 PRO A O 1
ATOM 1395 N N . LYS A 1 180 ? 22.970 11.361 -29.967 1.00 94.38 180 LYS A N 1
ATOM 1396 C CA . LYS A 1 180 ? 24.006 10.313 -30.016 1.00 94.38 180 LYS A CA 1
ATOM 1397 C C . LYS A 1 180 ? 23.891 9.318 -28.863 1.00 94.38 180 LYS A C 1
ATOM 1399 O O . LYS A 1 180 ? 23.985 8.114 -29.074 1.00 94.38 180 LYS A O 1
ATOM 1404 N N . ALA A 1 181 ? 23.680 9.822 -27.651 1.00 93.94 181 ALA A N 1
ATOM 1405 C CA . ALA A 1 181 ? 23.498 8.994 -26.468 1.00 93.94 181 ALA A CA 1
ATOM 1406 C C . ALA A 1 181 ? 22.211 8.158 -26.544 1.00 93.94 181 ALA A C 1
ATOM 1408 O O . ALA A 1 181 ? 22.217 6.984 -26.177 1.00 93.94 181 ALA A O 1
ATOM 1409 N N . LEU A 1 182 ? 21.119 8.738 -27.050 1.00 93.62 182 LEU A N 1
ATOM 1410 C CA . LEU A 1 182 ? 19.869 8.014 -27.283 1.00 93.62 182 LEU A CA 1
ATOM 1411 C C . LEU A 1 182 ? 20.018 6.939 -28.354 1.00 93.62 182 LEU A C 1
ATOM 1413 O O . LEU A 1 182 ? 19.485 5.850 -28.173 1.00 93.62 182 LEU A O 1
ATOM 1417 N N . ASP A 1 183 ? 20.761 7.205 -29.425 1.00 93.69 183 ASP A N 1
ATOM 1418 C CA . ASP A 1 183 ? 21.032 6.216 -30.463 1.00 93.69 183 ASP A CA 1
ATOM 1419 C C . ASP A 1 183 ? 21.830 5.031 -29.927 1.00 93.69 183 ASP A C 1
ATOM 1421 O O . ASP A 1 183 ? 21.487 3.885 -30.212 1.00 93.69 183 ASP A O 1
ATOM 1425 N N . GLU A 1 184 ? 22.861 5.284 -29.120 1.00 92.06 184 GLU A N 1
ATOM 1426 C CA . GLU A 1 184 ? 23.655 4.216 -28.516 1.00 92.06 184 GLU A CA 1
ATOM 1427 C C . GLU A 1 184 ? 22.854 3.416 -27.477 1.00 92.06 184 GLU A C 1
ATOM 1429 O O . GLU A 1 184 ? 22.927 2.184 -27.445 1.00 92.06 184 GLU A O 1
ATOM 1434 N N . LEU A 1 185 ? 22.034 4.094 -26.669 1.00 91.69 185 LEU A N 1
ATOM 1435 C CA . LEU A 1 185 ? 21.128 3.445 -25.723 1.00 91.69 185 LEU A CA 1
ATOM 1436 C C . LEU A 1 185 ? 20.074 2.591 -26.441 1.00 91.69 185 LEU A C 1
ATOM 1438 O O . LEU A 1 185 ? 19.858 1.441 -26.061 1.00 91.69 185 LEU A O 1
ATOM 1442 N N . GLU A 1 186 ? 19.455 3.127 -27.493 1.00 92.12 186 GLU A N 1
ATOM 1443 C CA . GLU A 1 186 ? 18.493 2.413 -28.334 1.00 92.12 186 GLU A CA 1
ATOM 1444 C C . GLU A 1 186 ? 19.153 1.188 -28.973 1.00 92.12 186 GLU A C 1
ATOM 1446 O O . GLU A 1 186 ? 18.585 0.104 -28.922 1.00 92.12 186 GLU A O 1
ATOM 1451 N N . ASN A 1 187 ? 20.379 1.302 -29.494 1.00 92.62 187 ASN A N 1
ATOM 1452 C CA . ASN A 1 187 ? 21.101 0.161 -30.063 1.00 92.62 187 ASN A CA 1
ATOM 1453 C C . ASN A 1 187 ? 21.306 -0.959 -29.031 1.00 92.62 187 ASN A C 1
ATOM 1455 O O . ASN A 1 187 ? 21.091 -2.132 -29.337 1.00 92.62 187 ASN A O 1
ATOM 1459 N N . LYS A 1 188 ? 21.658 -0.616 -27.786 1.00 91.00 188 LYS A N 1
ATOM 1460 C CA . LYS A 1 188 ? 21.776 -1.596 -26.693 1.00 91.00 188 LYS A CA 1
ATOM 1461 C C . LYS A 1 188 ? 20.424 -2.235 -26.351 1.00 91.00 188 LYS A C 1
ATOM 1463 O O . LYS A 1 188 ? 20.344 -3.448 -26.174 1.00 91.00 188 LYS A O 1
ATOM 1468 N N . ILE A 1 189 ? 19.346 -1.451 -26.319 1.00 90.75 189 ILE A N 1
ATOM 1469 C CA . ILE A 1 189 ? 17.981 -1.962 -26.110 1.00 90.75 189 ILE A CA 1
ATOM 1470 C C . ILE A 1 189 ? 17.559 -2.888 -27.262 1.00 90.75 189 ILE A C 1
ATOM 1472 O O . ILE A 1 189 ? 16.978 -3.942 -27.013 1.00 90.75 189 ILE A O 1
ATOM 1476 N N . ARG A 1 190 ? 17.913 -2.563 -28.510 1.00 90.38 190 ARG A N 1
ATOM 1477 C CA . ARG A 1 190 ? 17.629 -3.382 -29.701 1.00 90.38 190 ARG A CA 1
ATOM 1478 C C . ARG A 1 190 ? 18.304 -4.745 -29.639 1.00 90.38 190 ARG A C 1
ATOM 1480 O O . ARG A 1 190 ? 17.678 -5.739 -29.994 1.00 90.38 190 ARG A O 1
ATOM 1487 N N . VAL A 1 191 ? 19.535 -4.826 -29.131 1.00 87.88 191 VAL A N 1
ATOM 1488 C CA . VAL A 1 191 ? 20.199 -6.121 -28.892 1.00 87.88 191 VAL A CA 1
ATOM 1489 C C . VAL A 1 191 ? 19.377 -6.983 -27.930 1.00 87.88 191 VAL A C 1
ATOM 1491 O O . VAL A 1 191 ? 19.153 -8.162 -28.204 1.00 87.88 191 VAL A O 1
ATOM 1494 N N . LEU A 1 192 ? 18.850 -6.402 -26.849 1.00 86.06 192 LEU A N 1
ATOM 1495 C CA . LEU A 1 192 ? 17.987 -7.119 -25.904 1.00 86.06 192 LEU A CA 1
ATOM 1496 C C . LEU A 1 192 ? 16.643 -7.523 -26.533 1.00 86.06 192 LEU A C 1
ATOM 1498 O O . LEU A 1 192 ? 16.198 -8.654 -26.342 1.00 86.06 192 LEU A O 1
ATOM 1502 N N . GLN A 1 193 ? 16.022 -6.643 -27.325 1.00 86.12 193 GLN A N 1
ATOM 1503 C CA . GLN A 1 193 ? 14.787 -6.939 -28.066 1.00 86.12 193 GLN A CA 1
ATOM 1504 C C . GLN A 1 193 ? 14.974 -8.095 -29.063 1.00 86.12 193 GLN A C 1
ATOM 1506 O O . GLN A 1 193 ? 14.132 -8.989 -29.143 1.00 86.12 193 GLN A O 1
ATOM 1511 N N . ASN A 1 194 ? 16.097 -8.120 -29.783 1.00 82.12 194 ASN A N 1
ATOM 1512 C CA . ASN A 1 194 ? 16.427 -9.190 -30.724 1.00 82.12 194 ASN A CA 1
ATOM 1513 C C . ASN A 1 194 ? 16.755 -10.500 -29.993 1.00 82.12 194 ASN A C 1
ATOM 1515 O O . ASN A 1 194 ? 16.314 -11.570 -30.406 1.00 82.12 194 ASN A O 1
ATOM 1519 N N . THR A 1 195 ? 17.450 -10.417 -28.856 1.00 76.88 195 THR A N 1
ATOM 1520 C CA . THR A 1 195 ? 17.732 -11.578 -27.997 1.00 76.88 195 THR A CA 1
ATOM 1521 C C . THR A 1 195 ? 16.438 -12.210 -27.472 1.00 76.88 195 THR A C 1
ATOM 1523 O O . THR A 1 195 ? 16.330 -13.434 -27.398 1.00 76.88 195 THR A O 1
ATOM 1526 N N . ALA A 1 196 ? 15.429 -11.393 -27.151 1.00 64.12 196 ALA A N 1
ATOM 1527 C CA . ALA A 1 196 ? 14.105 -11.864 -26.750 1.00 64.12 196 ALA A CA 1
ATOM 1528 C C . ALA A 1 196 ? 13.391 -12.618 -27.871 1.00 64.12 196 ALA A C 1
ATOM 1530 O O . ALA A 1 196 ? 12.828 -13.688 -27.641 1.00 64.12 196 ALA A O 1
ATOM 1531 N N . TYR A 1 197 ? 13.475 -12.092 -29.089 1.00 59.50 197 TYR A N 1
ATOM 1532 C CA . TYR A 1 197 ? 12.919 -12.728 -30.275 1.00 59.50 197 TYR A CA 1
ATOM 1533 C C . TYR A 1 197 ? 13.601 -14.075 -30.595 1.00 59.50 197 TYR A C 1
ATOM 1535 O O . TYR A 1 197 ? 12.929 -15.052 -30.919 1.00 59.50 197 TYR A O 1
ATOM 1543 N N . GLU A 1 198 ? 14.924 -14.180 -30.436 1.00 58.19 198 GLU A N 1
ATOM 1544 C CA . GLU A 1 198 ? 15.645 -15.456 -30.576 1.00 58.19 198 GLU A CA 1
ATOM 1545 C C . GLU A 1 198 ? 15.323 -16.464 -29.462 1.00 58.19 198 GLU A C 1
ATOM 1547 O O . GLU A 1 198 ? 15.275 -17.670 -29.717 1.00 58.19 198 GLU A O 1
ATOM 1552 N N . GLY A 1 199 ? 15.099 -15.982 -28.235 1.00 54.25 199 GLY A N 1
ATOM 1553 C CA . GLY A 1 199 ? 14.687 -16.802 -27.096 1.00 54.25 199 GLY A CA 1
ATOM 1554 C C . GLY A 1 199 ? 13.324 -17.466 -27.307 1.00 54.25 199 GLY A C 1
ATOM 1555 O O . GLY A 1 199 ? 13.163 -18.635 -26.966 1.00 54.25 199 GLY A O 1
ATOM 1556 N N . GLU A 1 200 ? 12.379 -16.765 -27.939 1.00 48.88 200 GLU A N 1
ATOM 1557 C CA . GLU A 1 200 ? 11.071 -17.322 -28.318 1.00 48.88 200 GLU A CA 1
ATOM 1558 C C . GLU A 1 200 ? 11.161 -18.367 -29.442 1.00 48.88 200 GLU A C 1
ATOM 1560 O O . GLU A 1 200 ? 10.404 -19.335 -29.442 1.00 48.88 200 GLU A O 1
ATOM 1565 N N . LYS A 1 201 ? 12.115 -18.233 -30.376 1.00 46.28 201 LYS A N 1
ATOM 1566 C CA . LYS A 1 201 ? 12.285 -19.168 -31.509 1.00 46.28 201 LYS A CA 1
ATOM 1567 C C . LYS A 1 201 ? 12.835 -20.548 -31.135 1.00 46.28 201 LYS A C 1
ATOM 1569 O O . LYS A 1 201 ? 12.873 -21.436 -31.987 1.00 46.28 201 LYS A O 1
ATOM 1574 N N . ARG A 1 202 ? 13.283 -20.770 -29.897 1.00 38.69 202 ARG A N 1
ATOM 1575 C CA . ARG A 1 202 ? 13.771 -22.083 -29.448 1.00 38.69 202 ARG A CA 1
ATOM 1576 C C . ARG A 1 202 ? 12.741 -22.770 -28.559 1.00 38.69 202 ARG A C 1
ATOM 1578 O O . ARG A 1 202 ? 12.735 -22.572 -27.350 1.00 38.69 202 ARG A O 1
ATOM 1585 N N . SER A 1 203 ? 11.957 -23.680 -29.139 1.00 37.62 203 SER A N 1
ATOM 1586 C CA . SER A 1 203 ? 11.345 -24.764 -28.370 1.00 37.62 203 SER A CA 1
ATOM 1587 C C . SER A 1 203 ? 11.246 -26.078 -29.159 1.00 37.62 203 SER A C 1
ATOM 1589 O O . SER A 1 203 ? 11.045 -26.093 -30.368 1.00 37.62 203 SER A O 1
ATOM 1591 N N . VAL A 1 204 ? 11.399 -27.161 -28.388 1.00 35.03 204 VAL A N 1
ATOM 1592 C CA . VAL A 1 204 ? 11.097 -28.579 -28.648 1.00 35.03 204 VAL A CA 1
ATOM 1593 C C . VAL A 1 204 ? 12.045 -29.348 -29.583 1.00 35.03 204 VAL A C 1
ATOM 1595 O O . VAL A 1 204 ? 11.927 -29.347 -30.804 1.00 35.03 204 VAL A O 1
ATOM 1598 N N . ALA A 1 205 ? 12.952 -30.116 -28.969 1.00 36.22 205 ALA A N 1
ATOM 1599 C CA . ALA A 1 205 ? 13.515 -31.307 -29.592 1.00 36.22 205 ALA A CA 1
ATOM 1600 C C . ALA A 1 205 ? 12.462 -32.424 -29.536 1.00 36.22 205 ALA A C 1
ATOM 1602 O O . ALA A 1 205 ? 12.370 -33.154 -28.552 1.00 36.22 205 ALA A O 1
ATOM 1603 N N . THR A 1 206 ? 11.648 -32.544 -30.579 1.00 38.12 206 THR A N 1
ATOM 1604 C CA . THR A 1 206 ? 10.876 -33.760 -30.850 1.00 38.12 206 THR A CA 1
ATOM 1605 C C . THR A 1 206 ? 11.738 -34.658 -31.729 1.00 38.12 206 THR A C 1
ATOM 1607 O O . THR A 1 206 ? 12.277 -34.225 -32.749 1.00 38.12 206 THR A O 1
ATOM 1610 N N . GLY A 1 207 ? 11.947 -35.899 -31.291 1.00 35.72 207 GLY A N 1
ATOM 1611 C CA . GLY A 1 207 ? 12.774 -36.863 -32.005 1.00 35.72 207 GLY A CA 1
ATOM 1612 C C . GLY A 1 207 ? 12.298 -37.086 -33.444 1.00 35.72 207 GLY A C 1
ATOM 1613 O O . GLY A 1 207 ? 11.175 -37.520 -33.658 1.00 35.72 207 GLY A O 1
ATOM 1614 N N . GLY A 1 208 ? 13.194 -36.838 -34.406 1.00 41.66 208 GLY A N 1
ATOM 1615 C CA . GLY A 1 208 ? 13.185 -37.442 -35.744 1.00 41.66 208 GLY A CA 1
ATOM 1616 C C . GLY A 1 208 ? 12.252 -36.853 -36.821 1.00 41.66 208 GLY A C 1
ATOM 1617 O O . GLY A 1 208 ? 11.158 -37.362 -37.017 1.00 41.66 208 GLY A O 1
ATOM 1618 N N . LYS A 1 209 ? 12.817 -35.956 -37.658 1.00 32.00 209 LYS A N 1
ATOM 1619 C CA . LYS A 1 209 ? 12.414 -35.528 -39.035 1.00 32.00 209 LYS A CA 1
ATOM 1620 C C . LYS A 1 209 ? 11.251 -34.514 -39.203 1.00 32.00 209 LYS A C 1
ATOM 1622 O O . LYS A 1 209 ? 10.362 -34.445 -38.370 1.00 32.00 209 LYS A O 1
ATOM 1627 N N . PRO A 1 210 ? 11.229 -33.774 -40.339 1.00 39.62 210 PRO A N 1
ATOM 1628 C CA . PRO A 1 210 ? 12.017 -32.581 -40.647 1.00 39.62 210 PRO A CA 1
ATOM 1629 C C . PRO A 1 210 ? 11.206 -31.281 -40.460 1.00 39.62 210 PRO A C 1
ATOM 1631 O O . PRO A 1 210 ? 9.980 -31.276 -40.500 1.00 39.62 210 PRO A O 1
ATOM 1634 N N . ARG A 1 211 ? 11.930 -30.169 -40.274 1.00 43.22 211 ARG A N 1
ATOM 1635 C CA . ARG A 1 211 ? 11.399 -28.811 -40.076 1.00 43.22 211 ARG A CA 1
ATOM 1636 C C . ARG A 1 211 ? 10.374 -28.431 -41.147 1.00 43.22 211 ARG A C 1
ATOM 1638 O O . ARG A 1 211 ? 10.730 -28.289 -42.313 1.00 43.22 211 ARG A O 1
ATOM 1645 N N . VAL A 1 212 ? 9.146 -28.177 -40.712 1.00 31.67 212 VAL A N 1
ATOM 1646 C CA . VAL A 1 212 ? 8.161 -27.413 -41.475 1.00 31.67 212 VAL A CA 1
ATOM 1647 C C . VAL A 1 212 ? 7.971 -26.093 -40.738 1.00 31.67 212 VAL A C 1
ATOM 1649 O O . VAL A 1 212 ? 7.467 -26.071 -39.617 1.00 31.67 212 VAL A O 1
ATOM 1652 N N . GLU A 1 213 ? 8.429 -25.004 -41.356 1.00 43.59 213 GLU A N 1
ATOM 1653 C CA . GLU A 1 213 ? 8.059 -23.646 -40.967 1.00 43.59 213 GLU A CA 1
ATOM 1654 C C . GLU A 1 213 ? 6.572 -23.475 -41.267 1.00 43.59 213 GLU A C 1
ATOM 1656 O O . GLU A 1 213 ? 6.154 -23.344 -42.416 1.00 43.59 213 GLU A O 1
ATOM 1661 N N . ARG A 1 214 ? 5.754 -23.552 -40.223 1.00 33.12 214 ARG A N 1
ATOM 1662 C CA . ARG A 1 214 ? 4.369 -23.109 -40.273 1.00 33.12 214 ARG A CA 1
ATOM 1663 C C . ARG A 1 214 ? 4.192 -22.067 -39.192 1.00 33.12 214 ARG A C 1
ATOM 1665 O O . ARG A 1 214 ? 4.377 -22.354 -38.013 1.00 33.12 214 ARG A O 1
ATOM 1672 N N . GLU A 1 215 ? 3.850 -20.866 -39.639 1.00 34.31 215 GLU A N 1
ATOM 1673 C CA . GLU A 1 215 ? 3.174 -19.833 -38.865 1.00 34.31 215 GLU A CA 1
ATOM 1674 C C . GLU A 1 215 ? 1.869 -20.430 -38.322 1.00 34.31 215 GLU A C 1
ATOM 1676 O O . GLU A 1 215 ? 0.796 -20.262 -38.887 1.00 34.31 215 GLU A O 1
ATOM 1681 N N . SER A 1 216 ? 1.952 -21.239 -37.271 1.00 31.45 216 SER A N 1
ATOM 1682 C CA . SER A 1 216 ? 0.765 -21.730 -36.590 1.00 31.45 216 SER A CA 1
ATOM 1683 C C . SER A 1 216 ? 0.375 -20.674 -35.574 1.00 31.45 216 SER A C 1
ATOM 1685 O O . SER A 1 216 ? 0.979 -20.576 -34.506 1.00 31.45 216 SER A O 1
ATOM 1687 N N . GLU A 1 217 ? -0.595 -19.848 -35.952 1.00 30.67 217 GLU A N 1
ATOM 1688 C CA . GLU A 1 217 ? -1.890 -19.806 -35.266 1.00 30.67 217 GLU A CA 1
ATOM 1689 C C . GLU A 1 217 ? -1.922 -20.601 -33.947 1.00 30.67 217 GLU A C 1
ATOM 1691 O O . GLU A 1 217 ? -2.506 -21.670 -33.823 1.00 30.67 217 GLU A O 1
ATOM 1696 N N . ALA A 1 218 ? -1.259 -20.064 -32.939 1.00 29.59 218 ALA A N 1
ATOM 1697 C CA . ALA A 1 218 ? -1.772 -20.066 -31.591 1.00 29.59 218 ALA A CA 1
ATOM 1698 C C . ALA A 1 218 ? -2.016 -18.575 -31.342 1.00 29.59 218 ALA A C 1
ATOM 1700 O O . ALA A 1 218 ? -1.118 -17.835 -30.957 1.00 29.59 218 ALA A O 1
ATOM 1701 N N . VAL A 1 219 ? -3.207 -18.038 -31.614 1.00 31.58 219 VAL A N 1
ATOM 1702 C CA . VAL A 1 219 ? -4.330 -18.168 -30.670 1.00 31.58 219 VAL A CA 1
ATOM 1703 C C . VAL A 1 219 ? -3.899 -18.947 -29.425 1.00 31.58 219 VAL A C 1
ATOM 1705 O O . VAL A 1 219 ? -4.352 -20.051 -29.144 1.00 31.58 219 VAL A O 1
ATOM 1708 N N . LEU A 1 220 ? -2.933 -18.380 -28.698 1.00 30.98 220 LEU A N 1
ATOM 1709 C CA . LEU A 1 220 ? -2.869 -18.566 -27.269 1.00 30.98 220 LEU A CA 1
ATOM 1710 C C . LEU A 1 220 ? -4.222 -18.050 -26.807 1.00 30.98 220 LEU A C 1
ATOM 1712 O O . LEU A 1 220 ? -4.429 -16.842 -26.710 1.00 30.98 220 LEU A O 1
ATOM 1716 N N . GLU A 1 221 ? -5.159 -18.978 -26.602 1.00 28.56 221 GLU A N 1
ATOM 1717 C CA . GLU A 1 221 ? -6.145 -18.817 -25.552 1.00 28.56 221 GLU A CA 1
ATOM 1718 C C . GLU A 1 221 ? -5.380 -18.232 -24.377 1.00 28.56 221 GLU A C 1
ATOM 1720 O O . GLU A 1 221 ? -4.496 -18.864 -23.789 1.00 28.56 221 GLU A O 1
ATOM 1725 N N . GLU A 1 222 ? -5.645 -16.955 -24.156 1.00 29.11 222 GLU A N 1
ATOM 1726 C CA . GLU A 1 222 ? -5.020 -16.105 -23.176 1.00 29.11 222 GLU A CA 1
ATOM 1727 C C . GLU A 1 222 ? -5.493 -16.585 -21.802 1.00 29.11 222 GLU A C 1
ATOM 1729 O O . GLU A 1 222 ? -6.212 -15.909 -21.076 1.00 29.11 222 GLU A O 1
ATOM 1734 N N . LYS A 1 223 ? -5.056 -17.777 -21.385 1.00 29.06 223 LYS A N 1
ATOM 1735 C CA . LYS A 1 223 ? -4.768 -17.995 -19.979 1.00 29.06 223 LYS A CA 1
ATOM 1736 C C . LYS A 1 223 ? -3.563 -17.119 -19.706 1.00 29.06 223 LYS A C 1
ATOM 1738 O O . LYS A 1 223 ? -2.425 -17.588 -19.733 1.00 29.06 223 LYS A O 1
ATOM 1743 N N . VAL A 1 224 ? -3.841 -15.827 -19.497 1.00 32.00 224 VAL A N 1
ATOM 1744 C CA . VAL A 1 224 ? -3.035 -14.933 -18.675 1.00 32.00 224 VAL A CA 1
ATOM 1745 C C . VAL A 1 224 ? -2.509 -15.830 -17.568 1.00 32.00 224 VAL A C 1
ATOM 1747 O O . VAL A 1 224 ? -3.285 -16.284 -16.726 1.00 32.00 224 VAL A O 1
ATOM 1750 N N . ARG A 1 225 ? -1.230 -16.220 -17.624 1.00 32.50 225 ARG A N 1
ATOM 1751 C CA . ARG A 1 225 ? -0.599 -16.862 -16.476 1.00 32.50 225 ARG A CA 1
ATOM 1752 C C . ARG A 1 225 ? -0.571 -15.755 -15.446 1.00 32.50 225 ARG A C 1
ATOM 1754 O O . ARG A 1 225 ? 0.363 -14.958 -15.433 1.00 32.50 225 ARG A O 1
ATOM 1761 N N . VAL A 1 226 ? -1.657 -15.649 -14.679 1.00 39.66 226 VAL A N 1
ATOM 1762 C CA . VAL A 1 226 ? -1.770 -14.761 -13.536 1.00 39.66 226 VAL A CA 1
ATOM 1763 C C . VAL A 1 226 ? -0.530 -15.072 -12.730 1.00 39.66 226 VAL A C 1
ATOM 1765 O O . VAL A 1 226 ? -0.298 -16.215 -12.330 1.00 39.66 226 VAL A O 1
ATOM 1768 N N . ARG A 1 227 ? 0.367 -14.092 -12.663 1.00 45.31 227 ARG A N 1
ATOM 1769 C CA . ARG A 1 227 ? 1.636 -14.243 -11.975 1.00 45.31 227 ARG A CA 1
ATOM 1770 C C . ARG A 1 227 ? 1.302 -14.721 -10.570 1.00 45.31 227 ARG A C 1
ATOM 1772 O O . ARG A 1 227 ? 0.644 -13.992 -9.834 1.00 45.31 227 ARG A O 1
ATOM 1779 N N . LYS A 1 228 ? 1.713 -15.942 -10.220 1.00 52.72 228 LYS A N 1
ATOM 1780 C CA . LYS A 1 228 ? 1.528 -16.450 -8.862 1.00 52.72 228 LYS A CA 1
ATOM 1781 C C . LYS A 1 228 ? 2.333 -15.542 -7.947 1.00 52.72 228 LYS A C 1
ATOM 1783 O O . LYS A 1 228 ? 3.561 -15.531 -8.021 1.00 52.72 228 LYS A O 1
ATOM 1788 N N . LEU A 1 229 ? 1.641 -14.716 -7.173 1.00 66.38 229 LEU A N 1
ATOM 1789 C CA . LEU A 1 229 ? 2.275 -13.920 -6.139 1.00 66.38 229 LEU A CA 1
ATOM 1790 C C . LEU A 1 229 ? 2.619 -14.890 -5.002 1.00 66.38 229 LEU A C 1
ATOM 1792 O O . LEU A 1 229 ? 1.718 -15.577 -4.515 1.00 66.38 229 LEU A O 1
ATOM 1796 N N . PRO A 1 230 ? 3.905 -15.037 -4.646 1.00 68.19 230 PRO A N 1
ATOM 1797 C CA . PRO A 1 230 ? 4.299 -15.944 -3.580 1.00 68.19 230 PRO A CA 1
ATOM 1798 C C . PRO A 1 230 ? 3.722 -15.449 -2.256 1.00 68.19 230 PRO A C 1
ATOM 1800 O O . PRO A 1 230 ? 3.596 -14.247 -2.061 1.00 68.19 230 PRO A O 1
ATOM 1803 N N . GLN A 1 231 ? 3.387 -16.365 -1.352 1.00 75.31 231 GLN A N 1
ATOM 1804 C CA . GLN A 1 231 ? 2.993 -15.991 0.003 1.00 75.31 231 GLN A CA 1
ATOM 1805 C C . GLN A 1 231 ? 4.226 -15.633 0.837 1.00 75.31 231 GLN A C 1
ATOM 1807 O O . GLN A 1 231 ? 5.251 -16.316 0.775 1.00 75.31 231 GLN A O 1
ATOM 1812 N N . GLY A 1 232 ? 4.115 -14.561 1.610 1.00 80.12 232 GLY A N 1
ATOM 1813 C CA . GLY A 1 232 ? 5.128 -14.067 2.530 1.00 80.12 232 GLY A CA 1
ATOM 1814 C C . GLY A 1 232 ? 5.013 -14.675 3.926 1.00 80.12 232 GLY A C 1
ATOM 1815 O O . GLY A 1 232 ? 4.372 -15.704 4.148 1.00 80.12 232 GLY A O 1
ATOM 1816 N N . ARG A 1 233 ? 5.660 -14.020 4.897 1.00 85.81 233 ARG A N 1
ATOM 1817 C CA . ARG A 1 233 ? 5.752 -14.490 6.288 1.00 85.81 233 ARG A CA 1
ATOM 1818 C C . ARG A 1 233 ? 4.389 -14.595 6.974 1.00 85.81 233 ARG A C 1
ATOM 1820 O O . ARG A 1 233 ? 4.128 -15.598 7.633 1.00 85.81 233 ARG A O 1
ATOM 1827 N N . TYR A 1 234 ? 3.542 -13.578 6.828 1.00 91.19 234 TYR A N 1
ATOM 1828 C CA . TYR A 1 234 ? 2.182 -13.571 7.371 1.00 91.19 234 TYR A CA 1
ATOM 1829 C C . TYR A 1 234 ? 1.178 -13.875 6.263 1.00 91.19 234 TYR A C 1
ATOM 1831 O O . TYR A 1 234 ? 0.353 -13.045 5.894 1.00 91.19 234 TYR A O 1
ATOM 1839 N N . SER A 1 235 ? 1.276 -15.079 5.708 1.00 91.00 235 SER A N 1
ATOM 1840 C CA . SER A 1 235 ? 0.432 -15.526 4.605 1.00 91.00 235 SER A CA 1
ATOM 1841 C C . SER A 1 235 ? -1.065 -15.422 4.906 1.00 91.00 235 SER A C 1
ATOM 1843 O O . SER A 1 235 ? -1.521 -15.766 6.001 1.00 91.00 235 SER A O 1
ATOM 1845 N N . ALA A 1 236 ? -1.835 -14.986 3.909 1.00 92.94 236 ALA A N 1
ATOM 1846 C CA . ALA A 1 236 ? -3.290 -14.953 3.994 1.00 92.94 236 ALA A CA 1
ATOM 1847 C C . ALA A 1 236 ? -3.867 -16.363 4.162 1.00 92.94 236 ALA A C 1
ATOM 1849 O O . ALA A 1 236 ? -3.497 -17.299 3.441 1.00 92.94 236 ALA A O 1
ATOM 1850 N N . ASN A 1 237 ? -4.819 -16.512 5.085 1.00 93.75 237 ASN A N 1
ATOM 1851 C CA . ASN A 1 237 ? -5.547 -17.762 5.251 1.00 93.75 237 ASN A CA 1
ATOM 1852 C C . ASN A 1 237 ? -6.287 -18.132 3.960 1.00 93.75 237 ASN A C 1
ATOM 1854 O O . ASN A 1 237 ? -7.042 -17.340 3.392 1.00 93.75 237 ASN A O 1
ATOM 1858 N N . ARG A 1 238 ? -6.098 -19.376 3.512 1.00 93.44 238 ARG A N 1
ATOM 1859 C CA . ARG A 1 238 ? -6.761 -19.902 2.317 1.00 93.44 238 ARG A CA 1
ATOM 1860 C C . ARG A 1 238 ? -8.258 -20.064 2.594 1.00 93.44 238 ARG A C 1
ATOM 1862 O O . ARG A 1 238 ? -8.658 -20.919 3.378 1.00 93.44 238 ARG A O 1
ATOM 1869 N N . ALA A 1 239 ? -9.075 -19.230 1.956 1.00 93.62 239 ALA A N 1
ATOM 1870 C CA . ALA A 1 239 ? -10.531 -19.202 2.119 1.00 93.62 239 ALA A CA 1
ATOM 1871 C C . ALA A 1 239 ? -11.250 -19.106 0.763 1.00 93.62 239 ALA A C 1
ATOM 1873 O O . ALA A 1 239 ? -12.180 -18.313 0.601 1.00 93.62 239 ALA A O 1
ATOM 1874 N N . LEU A 1 240 ? -10.769 -19.884 -0.211 1.00 93.56 240 LEU A N 1
ATOM 1875 C CA . LEU A 1 240 ? -11.237 -19.885 -1.596 1.00 93.56 240 LEU A CA 1
ATOM 1876 C C . LEU A 1 240 ? -12.638 -20.464 -1.727 1.00 93.56 240 LEU A C 1
ATOM 1878 O O . LEU A 1 240 ? -12.919 -21.555 -1.235 1.00 93.56 240 LEU A O 1
ATOM 1882 N N . LEU A 1 241 ? -13.510 -19.744 -2.431 1.00 93.06 241 LEU A N 1
ATOM 1883 C CA . LEU A 1 241 ? -14.886 -20.181 -2.669 1.00 93.06 241 LEU A CA 1
ATOM 1884 C C . LEU A 1 241 ? -14.960 -21.369 -3.637 1.00 93.06 241 LEU A C 1
ATOM 1886 O O . LEU A 1 241 ? -15.890 -22.168 -3.543 1.00 93.06 241 LEU A O 1
ATOM 1890 N N . SER A 1 242 ? -13.984 -21.487 -4.538 1.00 92.56 242 SER A N 1
ATOM 1891 C CA . SER A 1 242 ? -13.833 -22.599 -5.482 1.00 92.56 242 SER A CA 1
ATOM 1892 C C . SER A 1 242 ? -13.496 -23.927 -4.787 1.00 92.56 242 SER A C 1
ATOM 1894 O O . SER A 1 242 ? -13.779 -24.998 -5.324 1.00 92.56 242 SER A O 1
ATOM 1896 N N . GLU A 1 243 ? -12.954 -23.887 -3.566 1.00 93.62 243 GLU A N 1
ATOM 1897 C CA . GLU A 1 243 ? -12.513 -25.064 -2.816 1.00 93.62 243 GLU A CA 1
ATOM 1898 C C . GLU A 1 243 ? -13.560 -25.505 -1.784 1.00 93.62 243 GLU A C 1
ATOM 1900 O O . GLU A 1 243 ? -13.463 -25.218 -0.589 1.00 93.62 243 GLU A O 1
ATOM 1905 N N . ALA A 1 244 ? -14.570 -26.255 -2.236 1.00 93.06 244 ALA A N 1
ATOM 1906 C CA . ALA A 1 244 ? -15.694 -26.682 -1.396 1.00 93.06 244 ALA A CA 1
ATOM 1907 C C . ALA A 1 244 ? -15.274 -27.402 -0.097 1.00 93.06 244 ALA A C 1
ATOM 1909 O O . ALA A 1 244 ? -15.889 -27.191 0.949 1.00 93.06 244 ALA A O 1
ATOM 1910 N N . SER A 1 245 ? -14.212 -28.214 -0.133 1.00 94.44 245 SER A N 1
ATOM 1911 C CA . SER A 1 245 ? -13.680 -28.907 1.049 1.00 94.44 245 SER A CA 1
ATOM 1912 C C . SER A 1 245 ? -13.089 -27.941 2.081 1.00 94.44 245 SER A C 1
ATOM 1914 O O . SER A 1 245 ? -13.333 -28.098 3.277 1.00 94.44 245 SER A O 1
ATOM 1916 N N . VAL A 1 246 ? -12.371 -26.907 1.631 1.00 92.94 246 VAL A N 1
ATOM 1917 C CA . VAL A 1 246 ? -11.825 -25.851 2.495 1.00 92.94 246 VAL A CA 1
ATOM 1918 C C . VAL A 1 246 ? -12.956 -25.032 3.102 1.00 92.94 246 VAL A C 1
ATOM 1920 O O . VAL A 1 246 ? -12.972 -24.810 4.313 1.00 92.94 246 VAL A O 1
ATOM 1923 N N . VAL A 1 247 ? -13.953 -24.646 2.301 1.00 94.00 247 VAL A N 1
ATOM 1924 C CA . VAL A 1 247 ? -15.135 -23.927 2.801 1.00 94.00 247 VAL A CA 1
ATOM 1925 C C . VAL A 1 247 ? -15.885 -24.758 3.842 1.00 94.00 247 VAL A C 1
ATOM 1927 O O . VAL A 1 247 ? -16.245 -24.226 4.893 1.00 94.00 247 VAL A O 1
ATOM 1930 N N . ALA A 1 248 ? -16.093 -26.054 3.597 1.00 95.19 248 ALA A N 1
ATOM 1931 C CA . ALA A 1 248 ? -16.742 -26.950 4.550 1.00 95.19 248 ALA A CA 1
ATOM 1932 C C . ALA A 1 248 ? -15.953 -27.055 5.866 1.00 95.19 248 ALA A C 1
ATOM 1934 O O . ALA A 1 248 ? -16.543 -26.929 6.938 1.00 95.19 248 ALA A O 1
ATOM 1935 N N . ALA A 1 249 ? -14.624 -27.196 5.801 1.00 96.38 249 ALA A N 1
ATOM 1936 C CA . ALA A 1 249 ? -13.767 -27.239 6.985 1.00 96.38 249 ALA A CA 1
ATOM 1937 C C . ALA A 1 249 ? -13.804 -25.924 7.785 1.00 96.38 249 ALA A C 1
ATOM 1939 O O . ALA A 1 249 ? -13.931 -25.944 9.010 1.00 96.38 249 ALA A O 1
ATOM 1940 N N . LEU A 1 250 ? -13.756 -24.771 7.109 1.00 96.69 250 LEU A N 1
ATOM 1941 C CA . LEU A 1 250 ? -13.871 -23.459 7.752 1.00 96.69 250 LEU A CA 1
ATOM 1942 C C . LEU A 1 250 ? -15.244 -23.275 8.410 1.00 96.69 250 LEU A C 1
ATOM 1944 O O . LEU A 1 250 ? -15.325 -22.772 9.531 1.00 96.69 250 LEU A O 1
ATOM 1948 N N . ARG A 1 251 ? -16.329 -2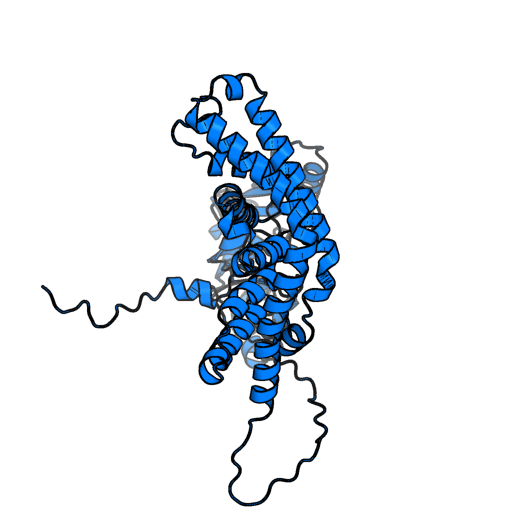3.700 7.749 1.00 97.06 251 ARG A N 1
ATOM 1949 C CA . ARG A 1 251 ? -17.687 -23.642 8.314 1.00 97.06 251 ARG A CA 1
ATOM 1950 C C . ARG A 1 251 ? -17.840 -24.564 9.515 1.00 97.06 251 ARG A C 1
ATOM 1952 O O . ARG A 1 251 ? -18.407 -24.137 10.512 1.00 97.06 251 ARG A O 1
ATOM 1959 N N . ALA A 1 252 ? -17.281 -25.771 9.469 1.00 97.12 252 ALA A N 1
ATOM 1960 C CA . ALA A 1 252 ? -17.252 -26.664 10.624 1.00 97.12 252 ALA A CA 1
ATOM 1961 C C . ALA A 1 252 ? -16.474 -26.048 11.800 1.00 97.12 252 ALA A C 1
ATOM 1963 O O . ALA A 1 252 ? -16.886 -26.171 12.951 1.00 97.12 252 ALA A O 1
ATOM 1964 N N . LYS A 1 253 ? -15.378 -25.333 11.515 1.00 96.94 253 LYS A N 1
ATOM 1965 C CA . LYS A 1 253 ? -14.544 -24.685 12.534 1.00 96.94 253 LYS A CA 1
ATOM 1966 C C . LYS A 1 253 ? -15.213 -23.471 13.189 1.00 96.94 253 LYS A C 1
ATOM 1968 O O . LYS A 1 253 ? -15.120 -23.310 14.404 1.00 96.94 253 LYS A O 1
ATOM 1973 N N . TYR A 1 254 ? -15.856 -22.604 12.405 1.00 97.38 254 TYR A N 1
ATOM 1974 C CA . TYR A 1 254 ? -16.357 -21.308 12.890 1.00 97.38 254 TYR A CA 1
ATOM 1975 C C . TYR A 1 254 ? -17.884 -21.230 13.035 1.00 97.38 254 TYR A C 1
ATOM 1977 O O . TYR A 1 254 ? -18.374 -20.350 13.737 1.00 97.38 254 TYR A O 1
ATOM 1985 N N . GLY A 1 255 ? -18.645 -22.150 12.435 1.00 96.88 255 GLY A N 1
ATOM 1986 C CA . GLY A 1 255 ? -20.112 -22.107 12.382 1.00 96.88 255 GLY A CA 1
ATOM 1987 C C . GLY A 1 255 ? -20.771 -22.038 13.757 1.00 96.88 255 GLY A C 1
ATOM 1988 O O . GLY A 1 255 ? -21.533 -21.113 14.019 1.00 96.88 255 GLY A O 1
ATOM 1989 N N . ALA A 1 256 ? -20.378 -22.918 14.682 1.00 97.25 256 ALA A N 1
ATOM 1990 C CA . ALA A 1 256 ? -20.931 -22.939 16.040 1.00 97.25 256 ALA A CA 1
ATOM 1991 C C . ALA A 1 256 ? -20.656 -21.650 16.843 1.00 97.25 256 ALA A C 1
ATOM 1993 O O . ALA A 1 256 ? -21.374 -21.341 17.791 1.00 97.25 256 ALA A O 1
ATOM 1994 N N . TRP A 1 257 ? -19.606 -20.896 16.503 1.00 97.44 257 TRP A N 1
ATOM 1995 C CA . TRP A 1 257 ? -19.340 -19.587 17.109 1.00 97.44 257 TRP A CA 1
ATOM 1996 C C . TRP A 1 257 ? -20.215 -18.499 16.487 1.00 97.44 257 TRP A C 1
ATOM 1998 O O . TRP A 1 257 ? -20.752 -17.660 17.209 1.00 97.44 257 TRP A O 1
ATOM 2008 N N . ILE A 1 258 ? -20.391 -18.529 15.165 1.00 96.62 258 ILE A N 1
ATOM 2009 C CA . ILE A 1 258 ? -21.246 -17.585 14.433 1.00 96.62 258 ILE A CA 1
ATOM 2010 C C . ILE A 1 258 ? -22.705 -17.733 14.880 1.00 96.62 258 ILE A C 1
ATOM 2012 O O . ILE A 1 258 ? -23.357 -16.735 15.167 1.00 96.62 258 ILE A O 1
ATOM 2016 N N . GLU A 1 259 ? -23.191 -18.963 15.065 1.00 96.31 259 GLU A N 1
ATOM 2017 C CA . GLU A 1 259 ? -24.522 -19.243 15.631 1.00 96.31 259 GLU A CA 1
ATOM 2018 C C . GLU A 1 259 ? -24.696 -18.675 17.049 1.00 96.31 259 GLU A C 1
ATOM 2020 O O . GLU A 1 259 ? -25.786 -18.256 17.427 1.00 96.31 259 GLU A O 1
ATOM 2025 N N . LYS A 1 260 ? -23.606 -18.583 17.824 1.00 95.81 260 LYS A N 1
ATOM 2026 C CA . LYS A 1 260 ? -23.579 -17.929 19.145 1.00 95.81 260 LYS A CA 1
ATOM 2027 C C . LYS A 1 260 ? -23.466 -16.402 19.061 1.00 95.81 260 LYS A C 1
ATOM 2029 O O . LYS A 1 260 ? -23.316 -15.744 20.091 1.00 95.81 260 LYS A O 1
ATOM 2034 N N . GLY A 1 261 ? -23.526 -15.823 17.864 1.00 94.50 261 GLY A N 1
ATOM 2035 C CA . GLY A 1 261 ? -23.529 -14.383 17.619 1.00 94.50 261 GLY A CA 1
ATOM 2036 C C . GLY A 1 261 ? -22.155 -13.765 17.364 1.00 94.50 261 GLY A C 1
ATOM 2037 O O . GLY A 1 261 ? -22.038 -12.544 17.430 1.00 94.50 261 GLY A O 1
ATOM 2038 N N . TRP A 1 262 ? -21.105 -14.557 17.107 1.00 96.44 262 TRP A N 1
ATOM 2039 C CA . TRP A 1 262 ? -19.852 -13.983 16.600 1.00 96.44 262 TRP A CA 1
ATOM 2040 C C . TRP A 1 262 ? -20.050 -13.430 15.182 1.00 96.44 262 TRP A C 1
ATOM 2042 O O . TRP A 1 262 ? -20.860 -13.978 14.431 1.00 96.44 262 TRP A O 1
ATOM 2052 N N . PRO A 1 263 ? -19.300 -12.383 14.783 1.00 95.88 263 PRO A N 1
ATOM 2053 C CA . PRO A 1 263 ? -19.406 -11.817 13.442 1.00 95.88 263 PRO A CA 1
ATOM 2054 C C . PRO A 1 263 ? -19.264 -12.886 12.353 1.00 95.88 263 PRO A C 1
ATOM 2056 O O . PRO A 1 263 ? -18.363 -13.723 12.413 1.00 95.88 263 PRO A O 1
ATOM 2059 N N . ASP A 1 264 ? -20.130 -12.850 11.342 1.00 96.25 264 ASP A N 1
ATOM 2060 C CA . ASP A 1 264 ? -20.081 -13.822 10.251 1.00 96.25 264 ASP A CA 1
ATOM 2061 C C . ASP A 1 264 ? -18.848 -13.594 9.359 1.00 96.25 264 ASP A C 1
ATOM 2063 O O . ASP A 1 264 ? -18.793 -12.654 8.561 1.00 96.25 264 ASP A O 1
ATOM 2067 N N . LEU A 1 265 ? -17.865 -14.490 9.480 1.00 96.31 265 LEU A N 1
ATOM 2068 C CA . LEU A 1 265 ? -16.635 -14.483 8.685 1.00 96.31 265 LEU A CA 1
ATOM 2069 C C . LEU A 1 265 ? -16.870 -14.788 7.193 1.00 96.31 265 LEU A C 1
ATOM 2071 O O . LEU A 1 265 ? -15.996 -14.516 6.370 1.00 96.31 265 LEU A O 1
ATOM 2075 N N . PHE A 1 266 ? -18.034 -15.334 6.827 1.00 95.38 266 PHE A N 1
ATOM 2076 C CA . PHE A 1 266 ? -18.384 -15.709 5.455 1.00 95.38 266 PHE A CA 1
ATOM 2077 C C . PHE A 1 266 ? -19.207 -14.638 4.724 1.00 95.38 266 PHE A C 1
ATOM 2079 O O . PHE A 1 266 ? -19.583 -14.829 3.565 1.00 95.38 266 PHE A O 1
ATOM 2086 N N . ARG A 1 267 ? -19.491 -13.507 5.378 1.00 90.62 267 ARG A N 1
ATOM 2087 C CA . ARG A 1 267 ? -20.370 -12.459 4.845 1.00 90.62 267 ARG A CA 1
ATOM 2088 C C . ARG A 1 267 ? -19.784 -11.742 3.630 1.00 90.62 267 ARG A C 1
ATOM 2090 O O . ARG A 1 267 ? -20.498 -11.484 2.663 1.00 90.62 267 ARG A O 1
ATOM 2097 N N . SER A 1 268 ? -18.515 -11.348 3.703 1.00 90.56 268 SER A N 1
ATOM 2098 C CA . SER A 1 268 ? -17.865 -10.522 2.68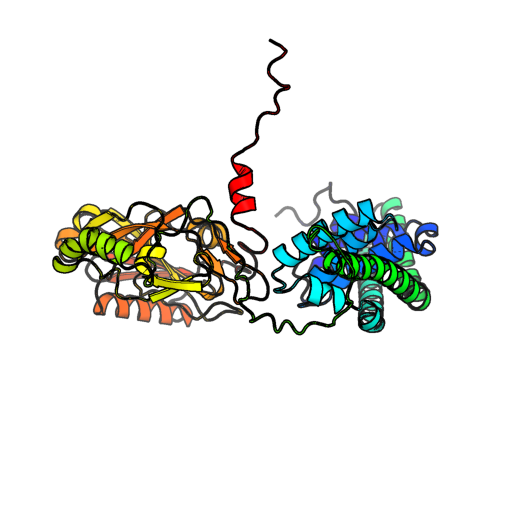3 1.00 90.56 268 SER A CA 1
ATOM 2099 C C . SER A 1 268 ? -16.967 -11.356 1.779 1.00 90.56 268 SER A C 1
ATOM 2101 O O . SER A 1 268 ? -16.188 -12.194 2.234 1.00 90.56 268 SER A O 1
ATOM 2103 N N . LYS A 1 269 ? -17.064 -11.090 0.477 1.00 93.81 269 LYS A N 1
ATOM 2104 C CA . LYS A 1 269 ? -16.250 -11.720 -0.561 1.00 93.81 269 LYS A CA 1
ATOM 2105 C C . LYS A 1 269 ? -15.367 -10.670 -1.209 1.00 93.81 269 LYS A C 1
ATOM 2107 O O . LYS A 1 269 ? -15.776 -9.518 -1.344 1.00 93.81 269 LYS A O 1
ATOM 2112 N N . THR A 1 270 ? -14.170 -11.065 -1.605 1.00 88.75 270 THR A N 1
ATOM 2113 C CA . THR A 1 270 ? -13.271 -10.223 -2.394 1.00 88.75 270 THR A CA 1
ATOM 2114 C C . THR A 1 270 ? -12.415 -11.093 -3.303 1.00 88.75 270 THR A C 1
ATOM 2116 O O . THR A 1 270 ? -12.354 -12.308 -3.119 1.00 88.75 270 THR A O 1
ATOM 2119 N N . ARG A 1 271 ? -11.744 -10.476 -4.273 1.00 89.12 271 ARG A N 1
ATOM 2120 C CA . ARG A 1 271 ? -10.703 -11.129 -5.068 1.00 89.12 271 ARG A CA 1
ATOM 2121 C C . ARG A 1 271 ? -9.347 -10.743 -4.513 1.00 89.12 271 ARG A C 1
ATOM 2123 O O . ARG A 1 271 ? -9.110 -9.568 -4.235 1.00 89.12 271 ARG A O 1
ATOM 2130 N N . MET A 1 272 ? -8.472 -11.727 -4.329 1.00 84.94 272 MET A N 1
ATOM 2131 C CA . MET A 1 272 ? -7.138 -11.489 -3.782 1.00 84.94 272 MET A CA 1
ATOM 2132 C C . MET A 1 272 ? -6.049 -11.899 -4.775 1.00 84.94 272 MET A C 1
ATOM 2134 O O . MET A 1 272 ? -6.017 -13.063 -5.184 1.00 84.94 272 MET A O 1
ATOM 2138 N N . PRO A 1 273 ? -5.104 -10.999 -5.105 1.00 82.38 273 PRO A N 1
ATOM 2139 C CA . PRO A 1 273 ? -4.026 -11.304 -6.044 1.00 82.38 273 PRO A CA 1
ATOM 2140 C C . PRO A 1 273 ? -3.171 -12.519 -5.654 1.00 82.38 273 PRO A C 1
ATOM 2142 O O . PRO A 1 273 ? -2.756 -13.281 -6.525 1.00 82.38 273 PRO A O 1
ATOM 2145 N N . VAL A 1 274 ? -2.946 -12.742 -4.353 1.00 82.38 274 VAL A N 1
ATOM 2146 C CA . VAL A 1 274 ? -2.166 -13.884 -3.832 1.00 82.38 274 VAL A CA 1
ATOM 2147 C C . VAL A 1 274 ? -2.791 -15.247 -4.148 1.00 82.38 274 VAL A C 1
ATOM 2149 O O . VAL A 1 274 ? -2.095 -16.256 -4.210 1.00 82.38 274 VAL A O 1
ATOM 2152 N N . PHE A 1 275 ? -4.096 -15.276 -4.413 1.00 84.94 275 PHE A N 1
ATOM 2153 C CA . PHE A 1 275 ? -4.813 -16.466 -4.855 1.00 84.94 275 PHE A CA 1
ATOM 2154 C C . PHE A 1 275 ? -5.232 -16.346 -6.318 1.00 84.94 275 PHE A C 1
ATOM 2156 O O . PHE A 1 275 ? -6.354 -16.675 -6.674 1.00 84.94 275 PHE A O 1
ATOM 2163 N N . GLU A 1 276 ? -4.351 -15.809 -7.162 1.00 81.44 276 GLU A N 1
ATOM 2164 C CA . GLU A 1 276 ? -4.583 -15.703 -8.608 1.00 81.44 276 GLU A CA 1
ATOM 2165 C C . GLU A 1 276 ? -5.863 -14.909 -8.957 1.00 81.44 276 GLU A C 1
ATOM 2167 O O . GLU A 1 276 ? -6.499 -15.143 -9.982 1.00 81.44 276 GLU A O 1
ATOM 2172 N N . ASN A 1 277 ? -6.225 -13.935 -8.107 1.00 82.19 277 ASN A N 1
ATOM 2173 C CA . ASN A 1 277 ? -7.465 -13.152 -8.177 1.00 82.19 277 ASN A CA 1
ATOM 2174 C C . ASN A 1 277 ? -8.764 -13.975 -8.065 1.00 82.19 277 ASN A C 1
ATOM 2176 O O . ASN A 1 277 ? -9.835 -13.493 -8.444 1.00 82.19 277 ASN A O 1
ATOM 2180 N N . GLU A 1 278 ? -8.704 -15.181 -7.501 1.00 88.88 278 GLU A N 1
ATOM 2181 C CA . GLU A 1 278 ? -9.892 -15.957 -7.152 1.00 88.88 278 GLU A CA 1
ATOM 2182 C C . GLU A 1 278 ? -10.693 -15.313 -6.007 1.00 88.88 278 GLU A C 1
ATOM 2184 O O . GLU A 1 278 ? -10.177 -14.535 -5.195 1.00 88.88 278 GLU A O 1
ATOM 2189 N N . GLU A 1 279 ? -11.987 -15.642 -5.946 1.00 93.06 279 GLU A N 1
ATOM 2190 C CA . GLU A 1 279 ? -12.868 -15.185 -4.874 1.00 93.06 279 GLU A CA 1
ATOM 2191 C C . GLU A 1 279 ? -12.563 -15.897 -3.553 1.00 93.06 279 GLU A C 1
ATOM 2193 O O . GLU A 1 279 ? -12.557 -17.129 -3.465 1.00 93.06 279 GLU A O 1
ATOM 2198 N N . VAL A 1 280 ? -12.401 -15.102 -2.497 1.00 94.94 280 VAL A N 1
ATOM 2199 C CA . VAL A 1 280 ? -12.198 -15.563 -1.121 1.00 94.94 280 VAL A CA 1
ATOM 2200 C C . VAL A 1 280 ? -13.150 -14.879 -0.147 1.00 94.94 280 VAL A C 1
ATOM 2202 O O . VAL A 1 280 ? -13.645 -13.778 -0.403 1.00 94.94 280 VAL A O 1
ATOM 2205 N N . TYR A 1 281 ? -13.361 -15.498 1.014 1.00 96.44 281 TYR A N 1
ATOM 2206 C CA . TYR A 1 281 ? -14.009 -14.834 2.146 1.00 96.44 281 TYR A CA 1
ATOM 2207 C C . TYR A 1 281 ? -13.049 -13.829 2.793 1.00 96.44 281 TYR A C 1
ATOM 2209 O O . TYR A 1 281 ? -12.070 -14.211 3.438 1.00 96.44 281 TYR A O 1
ATOM 2217 N N . ALA A 1 282 ? -13.336 -12.537 2.616 1.00 94.38 282 ALA A N 1
ATOM 2218 C CA . ALA A 1 282 ? -12.407 -11.447 2.912 1.00 94.38 282 ALA A CA 1
ATOM 2219 C C . ALA A 1 282 ? -12.007 -11.394 4.393 1.00 94.38 282 ALA A C 1
ATOM 2221 O O . ALA A 1 282 ? -10.832 -11.222 4.699 1.00 94.38 282 ALA A O 1
ATOM 2222 N N . ALA A 1 283 ? -12.965 -11.600 5.302 1.00 95.12 283 ALA A N 1
ATOM 2223 C CA . ALA A 1 283 ? -12.710 -11.564 6.741 1.00 95.12 283 ALA A CA 1
ATOM 2224 C C . ALA A 1 283 ? -11.857 -12.744 7.230 1.00 95.12 283 ALA A C 1
ATOM 2226 O O . ALA A 1 283 ? -11.198 -12.623 8.250 1.00 95.12 283 ALA A O 1
ATOM 2227 N N . ILE A 1 284 ? -11.865 -13.887 6.535 1.00 97.25 284 ILE A N 1
ATOM 2228 C CA . ILE A 1 284 ? -10.998 -15.025 6.877 1.00 97.25 284 ILE A CA 1
ATOM 2229 C C . ILE A 1 284 ? -9.601 -14.776 6.316 1.00 97.25 284 ILE A C 1
ATOM 2231 O O . ILE A 1 284 ? -8.615 -14.916 7.037 1.00 97.25 284 ILE A O 1
ATOM 2235 N N . ALA A 1 285 ? -9.530 -14.387 5.042 1.00 96.31 285 ALA A N 1
ATOM 2236 C CA . ALA A 1 285 ? -8.276 -14.172 4.332 1.00 96.31 285 ALA A CA 1
ATOM 2237 C C . ALA A 1 285 ? -7.492 -12.947 4.836 1.00 96.31 285 ALA A C 1
ATOM 2239 O O . ALA A 1 285 ? -6.285 -12.876 4.630 1.00 96.31 285 ALA A O 1
ATOM 2240 N N . SER A 1 286 ? -8.140 -12.012 5.541 1.00 96.25 286 SER A N 1
ATOM 2241 C CA . SER A 1 286 ? -7.453 -10.907 6.217 1.00 96.25 286 SER A CA 1
ATOM 2242 C C . SER A 1 286 ? -6.586 -11.360 7.390 1.00 96.25 286 SER A C 1
ATOM 2244 O O . SER A 1 286 ? -5.756 -10.572 7.841 1.00 96.25 286 SER A O 1
ATOM 2246 N N . PHE A 1 287 ? -6.772 -12.579 7.911 1.00 97.75 287 PHE A N 1
ATOM 2247 C CA . PHE A 1 287 ? -5.960 -13.131 8.995 1.00 97.75 287 PHE A CA 1
ATOM 2248 C C . PHE A 1 287 ? -4.860 -14.058 8.488 1.00 97.75 287 PHE A C 1
ATOM 2250 O O . PHE A 1 287 ? -5.053 -14.820 7.538 1.00 97.75 287 PHE A O 1
ATOM 2257 N N . HIS A 1 288 ? -3.736 -14.037 9.199 1.00 96.38 288 HIS A N 1
ATOM 2258 C CA . HIS A 1 288 ? -2.702 -15.055 9.115 1.00 96.38 288 HIS A CA 1
ATOM 2259 C C . HIS A 1 288 ? -2.843 -16.050 10.269 1.00 96.38 288 HIS A C 1
ATOM 2261 O O . HIS A 1 288 ? -2.862 -15.660 11.439 1.00 96.38 288 HIS A O 1
ATOM 2267 N N . GLY A 1 289 ? -2.883 -17.342 9.944 1.00 94.12 289 GLY A N 1
ATOM 2268 C CA . GLY A 1 289 ? -2.858 -18.414 10.930 1.00 94.12 289 GLY A CA 1
ATOM 2269 C C . GLY A 1 289 ? -4.149 -18.506 11.744 1.00 94.12 289 GLY A C 1
ATOM 2270 O O . GLY A 1 289 ? -5.254 -18.552 11.199 1.00 94.12 289 GLY A O 1
ATOM 2271 N N . GLU A 1 290 ? -4.014 -18.615 13.065 1.00 95.06 290 GLU A N 1
ATOM 2272 C CA . GLU A 1 290 ? -5.152 -18.822 13.958 1.00 95.06 290 GLU A CA 1
ATOM 2273 C C . GLU A 1 290 ? -6.073 -17.593 14.035 1.00 95.06 290 GLU A C 1
ATOM 2275 O O . GLU A 1 290 ? -5.622 -16.457 14.175 1.00 95.06 290 GLU A O 1
ATOM 2280 N N . ILE A 1 291 ? -7.385 -17.852 13.996 1.00 97.75 291 ILE A N 1
ATOM 2281 C CA . ILE A 1 291 ? -8.439 -16.873 14.264 1.00 97.75 291 ILE A CA 1
ATOM 2282 C C . ILE A 1 291 ? -9.146 -17.306 15.550 1.00 97.75 291 ILE A C 1
ATOM 2284 O O . ILE A 1 291 ? -9.844 -18.323 15.573 1.00 97.75 291 ILE A O 1
ATOM 2288 N N . ALA A 1 292 ? -8.951 -16.546 16.622 1.00 97.88 292 ALA A N 1
ATOM 2289 C CA . ALA A 1 292 ? -9.474 -16.848 17.946 1.00 97.88 292 ALA A CA 1
ATOM 2290 C C . ALA A 1 292 ? -10.787 -16.100 18.220 1.00 97.88 292 ALA A C 1
ATOM 2292 O O . ALA A 1 292 ? -10.904 -14.903 17.960 1.00 97.88 292 ALA A O 1
ATOM 2293 N N . ALA A 1 293 ? -11.763 -16.789 18.814 1.00 97.94 293 ALA A N 1
ATOM 2294 C CA . ALA A 1 293 ? -13.008 -16.185 19.283 1.00 97.94 293 ALA A CA 1
ATOM 2295 C C . ALA A 1 293 ? -12.801 -15.506 20.648 1.00 97.94 293 ALA A C 1
ATOM 2297 O O . ALA A 1 293 ? -12.461 -16.158 21.645 1.00 97.94 293 ALA A O 1
ATOM 2298 N N . TRP A 1 294 ? -12.986 -14.187 20.702 1.00 98.00 294 TRP A N 1
ATOM 2299 C CA . TRP A 1 294 ? -12.943 -13.393 21.932 1.00 98.00 294 TRP A CA 1
ATOM 2300 C C . TRP A 1 294 ? -14.314 -12.773 22.217 1.00 98.00 294 TRP A C 1
ATOM 2302 O O . TRP A 1 294 ? -15.040 -12.398 21.299 1.00 98.00 294 TRP A O 1
ATOM 2312 N N . ASN A 1 295 ? -14.667 -12.686 23.498 1.00 97.00 295 ASN A N 1
ATOM 2313 C CA . ASN A 1 295 ? -15.862 -12.007 24.000 1.00 97.00 295 ASN A CA 1
ATOM 2314 C C . ASN A 1 295 ? -15.464 -10.753 24.799 1.00 97.00 295 ASN A C 1
ATOM 2316 O O . ASN A 1 295 ? -14.274 -10.483 24.992 1.00 97.00 295 ASN A O 1
ATOM 2320 N N . ALA A 1 296 ? -16.456 -10.027 25.312 1.00 96.19 296 ALA A N 1
ATOM 2321 C CA . ALA A 1 296 ? -16.255 -8.826 26.117 1.00 96.19 296 ALA A CA 1
ATOM 2322 C C . ALA A 1 296 ? -15.280 -9.025 27.297 1.00 96.19 296 ALA A C 1
ATOM 2324 O O . ALA A 1 296 ? -14.409 -8.189 27.514 1.00 96.19 296 ALA A O 1
ATOM 2325 N N . ALA A 1 297 ? -15.335 -10.162 28.002 1.00 97.00 297 ALA A N 1
ATOM 2326 C CA . ALA A 1 297 ? -14.432 -10.441 29.123 1.00 97.00 297 ALA A CA 1
ATOM 2327 C C . ALA A 1 297 ? -12.950 -10.523 28.705 1.00 97.00 297 ALA A C 1
ATOM 2329 O O . ALA A 1 297 ? -12.082 -10.032 29.417 1.00 97.00 297 ALA A O 1
ATOM 2330 N N . LYS A 1 298 ? -12.640 -11.102 27.536 1.00 97.50 298 LYS A N 1
ATOM 2331 C CA . LYS A 1 298 ? -11.258 -11.140 27.015 1.00 97.50 298 LYS A CA 1
ATOM 2332 C C . LYS A 1 298 ? -10.788 -9.794 26.455 1.00 97.50 298 LYS A C 1
ATOM 2334 O O . LYS A 1 298 ? -9.586 -9.531 26.415 1.00 97.50 298 LYS A O 1
ATOM 2339 N N . LEU A 1 299 ? -11.726 -8.969 25.991 1.00 96.88 299 LEU A N 1
ATOM 2340 C CA . LEU A 1 299 ? -11.463 -7.636 25.447 1.00 96.88 299 LEU A CA 1
ATOM 2341 C C . LEU A 1 299 ? -11.358 -6.550 26.528 1.00 96.88 299 LEU A C 1
ATOM 2343 O O . LEU A 1 299 ? -10.813 -5.482 26.251 1.00 96.88 299 LEU A O 1
ATOM 2347 N N . ALA A 1 300 ? -11.846 -6.814 27.739 1.00 97.25 300 ALA A N 1
ATOM 2348 C CA . ALA A 1 300 ? -11.744 -5.907 28.874 1.00 97.25 300 ALA A CA 1
ATOM 2349 C C . ALA A 1 300 ? -10.296 -5.433 29.105 1.00 97.25 300 ALA A C 1
ATOM 2351 O O . ALA A 1 300 ? -9.333 -6.202 28.991 1.00 97.25 300 ALA A O 1
ATOM 2352 N N . GLY A 1 301 ? -10.144 -4.134 29.365 1.00 96.81 301 GLY A N 1
ATOM 2353 C CA . GLY A 1 301 ? -8.852 -3.479 29.590 1.00 96.81 301 GLY A CA 1
ATOM 2354 C C . GLY A 1 301 ? -7.963 -3.330 28.344 1.00 96.81 301 GLY A C 1
ATOM 2355 O O . GLY A 1 301 ? -6.843 -2.817 28.437 1.00 96.81 301 GLY A O 1
ATOM 2356 N N . LYS A 1 302 ? -8.398 -3.791 27.161 1.00 97.31 302 LYS A N 1
ATOM 2357 C CA . LYS A 1 302 ? -7.620 -3.663 25.918 1.00 97.31 302 LYS A CA 1
ATOM 2358 C C . LYS A 1 302 ? -7.842 -2.310 25.247 1.00 97.31 302 LYS A C 1
ATOM 2360 O O . LYS A 1 302 ? -8.802 -1.588 25.500 1.00 97.31 302 LYS A O 1
ATOM 2365 N N . LYS A 1 303 ? -6.928 -1.973 24.342 1.00 97.56 303 LYS A N 1
ATOM 2366 C CA . LYS A 1 303 ? -7.073 -0.837 23.432 1.00 97.56 303 LYS A CA 1
ATOM 2367 C C . LYS A 1 303 ? -7.288 -1.359 22.030 1.00 97.56 303 LYS A C 1
ATOM 2369 O O . LYS A 1 303 ? -6.615 -2.307 21.624 1.00 97.56 303 LYS A O 1
ATOM 2374 N N . VAL A 1 304 ? -8.200 -0.730 21.310 1.00 97.62 304 VAL A N 1
ATOM 2375 C CA . VAL A 1 304 ? -8.424 -1.000 19.893 1.00 97.62 304 VAL A CA 1
ATOM 2376 C C . VAL A 1 304 ? -8.380 0.307 19.132 1.00 97.62 304 VAL A C 1
ATOM 2378 O O . VAL A 1 304 ? -8.709 1.353 19.686 1.00 97.62 304 VAL A O 1
ATOM 2381 N N . PHE A 1 305 ? -7.946 0.277 17.882 1.00 97.38 305 PHE A N 1
ATOM 2382 C CA . PHE A 1 305 ? -7.797 1.501 17.109 1.00 97.38 305 PHE A CA 1
ATOM 2383 C C . PHE A 1 305 ? -8.116 1.297 15.636 1.00 97.38 305 PHE A C 1
ATOM 2385 O O . PHE A 1 305 ? -8.102 0.180 15.117 1.00 97.38 305 PHE A O 1
ATOM 2392 N N . ARG A 1 306 ? -8.395 2.402 14.952 1.00 95.44 306 ARG A N 1
ATOM 2393 C CA . ARG A 1 306 ? -8.684 2.415 13.523 1.00 95.44 306 ARG 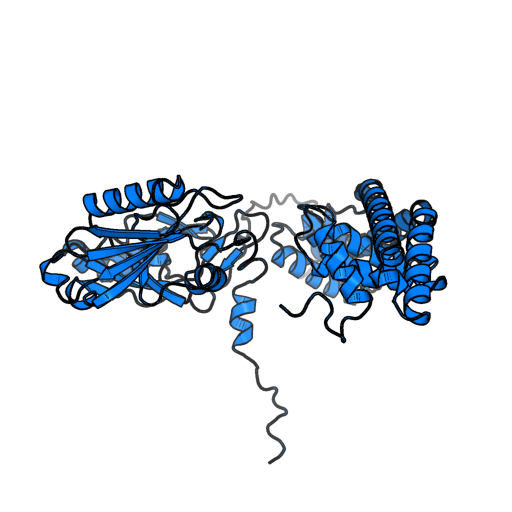A CA 1
ATOM 2394 C C . ARG A 1 306 ? -8.244 3.736 12.913 1.00 95.44 306 ARG A C 1
ATOM 2396 O O . ARG A 1 306 ? -8.605 4.801 13.409 1.00 95.44 306 ARG A O 1
ATOM 2403 N N . VAL A 1 307 ? -7.479 3.656 11.829 1.00 95.00 307 VAL A N 1
ATOM 2404 C CA . VAL A 1 307 ? -7.071 4.822 11.039 1.00 95.00 307 VAL A CA 1
ATOM 2405 C C . VAL A 1 307 ? -8.077 5.040 9.914 1.00 95.00 307 VAL A C 1
ATOM 2407 O O . VAL A 1 307 ? -8.513 4.094 9.254 1.00 95.00 307 VAL A O 1
ATOM 2410 N N . PHE A 1 308 ? -8.446 6.293 9.693 1.00 94.50 308 PHE A N 1
ATOM 2411 C CA . PHE A 1 308 ? -9.421 6.715 8.698 1.00 94.50 308 PHE A CA 1
ATOM 2412 C C . PHE A 1 308 ? -9.053 8.094 8.143 1.00 94.50 308 PHE A C 1
ATOM 2414 O O . PHE A 1 308 ? -8.109 8.738 8.603 1.00 94.50 308 PHE A O 1
ATOM 2421 N N . GLY A 1 309 ? -9.785 8.561 7.137 1.00 93.25 309 GLY A N 1
ATOM 2422 C CA . GLY A 1 309 ? -9.539 9.874 6.568 1.00 93.25 309 GLY A CA 1
ATOM 2423 C C . GLY A 1 309 ? -10.276 10.161 5.276 1.00 93.25 309 GLY A C 1
ATOM 2424 O O . GLY A 1 309 ? -11.047 9.344 4.766 1.00 93.25 309 GLY A O 1
ATOM 2425 N N . ARG A 1 310 ? -10.037 11.377 4.785 1.00 91.44 310 ARG A N 1
ATOM 2426 C CA . ARG A 1 310 ? -10.591 11.892 3.532 1.00 91.44 310 A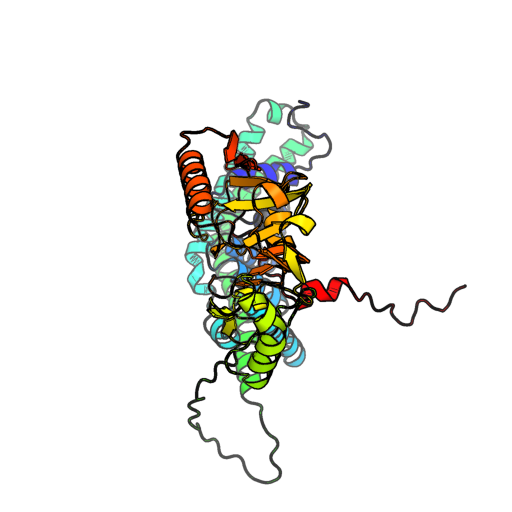RG A CA 1
ATOM 2427 C C . ARG A 1 310 ? -10.044 11.087 2.350 1.00 91.44 310 ARG A C 1
ATOM 2429 O O . ARG A 1 310 ? -9.028 10.407 2.466 1.00 91.44 310 ARG A O 1
ATOM 2436 N N . LYS A 1 311 ? -10.714 11.184 1.204 1.00 91.19 311 LYS A N 1
ATOM 2437 C CA . LYS A 1 311 ? -10.187 10.655 -0.057 1.00 91.19 311 LYS A CA 1
ATOM 2438 C C . LYS A 1 311 ? -8.835 11.313 -0.379 1.00 91.19 311 LYS A C 1
ATOM 2440 O O . LYS A 1 311 ? -8.727 12.536 -0.283 1.00 91.19 311 LYS A O 1
ATOM 2445 N N . GLY A 1 312 ? -7.847 10.503 -0.748 1.00 85.38 312 GLY A N 1
ATOM 2446 C CA . GLY A 1 312 ? -6.516 10.942 -1.175 1.00 85.38 312 GLY A CA 1
ATOM 2447 C C . GLY A 1 312 ? -6.330 10.860 -2.686 1.00 85.38 312 GLY A C 1
ATOM 2448 O O . GLY A 1 312 ? -7.303 10.853 -3.447 1.00 85.38 312 GLY A O 1
ATOM 2449 N N . ASP A 1 313 ? -5.071 10.768 -3.109 1.00 83.25 313 ASP A N 1
ATOM 2450 C CA . ASP A 1 313 ? -4.701 10.598 -4.516 1.00 83.25 313 ASP A CA 1
ATOM 2451 C C . ASP A 1 313 ? -5.105 9.215 -5.045 1.00 83.25 313 ASP A C 1
ATOM 2453 O O . ASP A 1 313 ? -5.544 9.085 -6.189 1.00 83.25 313 ASP A O 1
ATOM 2457 N N . ILE A 1 314 ? -4.903 8.177 -4.227 1.00 83.69 314 ILE A N 1
ATOM 2458 C CA . ILE A 1 314 ? -5.200 6.771 -4.536 1.00 83.69 314 ILE A CA 1
ATOM 2459 C C . ILE A 1 314 ? -6.257 6.242 -3.564 1.00 83.69 314 ILE A C 1
ATOM 2461 O O . ILE A 1 314 ? -7.197 5.557 -3.966 1.00 83.69 314 ILE A O 1
ATOM 2465 N N . GLY A 1 315 ? -6.098 6.553 -2.282 1.00 84.25 315 GLY A N 1
ATOM 2466 C CA . GLY A 1 315 ? -6.910 6.042 -1.199 1.00 84.25 315 GLY A CA 1
ATOM 2467 C C . GLY A 1 315 ? -8.335 6.548 -1.249 1.00 84.25 315 GLY A C 1
ATOM 2468 O O . GLY A 1 315 ? -8.600 7.750 -1.357 1.00 84.25 315 GLY A O 1
ATOM 2469 N N . THR A 1 316 ? -9.271 5.615 -1.118 1.00 87.88 316 THR A N 1
ATOM 2470 C CA . THR A 1 316 ? -10.679 5.953 -0.964 1.00 87.88 316 THR A CA 1
ATOM 2471 C C . THR A 1 316 ? -10.929 6.666 0.357 1.00 87.88 316 THR A C 1
ATOM 2473 O O . THR A 1 316 ? -10.159 6.556 1.317 1.00 87.88 316 THR A O 1
ATOM 2476 N N . GLU A 1 317 ? -12.042 7.392 0.420 1.00 91.88 317 GLU A N 1
ATOM 2477 C CA . GLU A 1 317 ? -12.536 7.873 1.702 1.00 91.88 317 GLU A CA 1
ATOM 2478 C C . GLU A 1 317 ? -12.799 6.692 2.647 1.00 91.88 317 GLU A C 1
ATOM 2480 O O . GLU A 1 317 ? -13.245 5.620 2.236 1.00 91.88 317 GLU A O 1
ATOM 2485 N N . SER A 1 318 ? -12.487 6.897 3.923 1.00 93.50 318 SER A N 1
ATOM 2486 C CA . SER A 1 318 ? -12.629 5.892 4.969 1.00 93.50 318 SER A CA 1
ATOM 2487 C C . SER A 1 318 ? -13.197 6.516 6.237 1.00 93.50 318 SER A C 1
ATOM 2489 O O . SER A 1 318 ? -13.122 7.728 6.460 1.00 93.50 318 SER A O 1
ATOM 2491 N N . TYR A 1 319 ? -13.761 5.661 7.085 1.00 94.69 319 TYR A N 1
ATOM 2492 C CA . TYR A 1 319 ? -14.568 6.074 8.227 1.00 94.69 319 TYR A CA 1
ATOM 2493 C C . TYR A 1 319 ? -14.068 5.434 9.519 1.00 94.69 319 TYR A C 1
ATOM 2495 O O . TYR A 1 319 ? -13.567 4.301 9.518 1.00 94.69 319 TYR A O 1
ATOM 2503 N N . ALA A 1 320 ? -14.237 6.158 10.626 1.00 94.62 320 ALA A N 1
ATOM 2504 C CA . ALA A 1 320 ? -13.900 5.692 11.968 1.00 94.62 320 ALA A CA 1
ATOM 2505 C C . ALA A 1 320 ? -14.756 4.493 12.409 1.00 94.62 320 ALA A C 1
ATOM 2507 O O . ALA A 1 320 ? -14.312 3.696 13.228 1.00 94.62 320 ALA A O 1
ATOM 2508 N N . GLY A 1 321 ? -15.956 4.326 11.846 1.00 92.31 321 GLY A N 1
ATOM 2509 C CA . GLY A 1 321 ? -16.762 3.125 12.022 1.00 92.31 321 GLY A CA 1
ATOM 2510 C C . GLY A 1 321 ? -16.417 2.026 11.019 1.00 92.31 321 GLY A C 1
ATOM 2511 O O . GLY A 1 321 ? -16.277 2.265 9.820 1.00 92.31 321 GLY A O 1
ATOM 2512 N N . GLY A 1 322 ? -16.316 0.787 11.498 1.00 91.38 322 GLY A N 1
ATOM 2513 C CA . GLY A 1 322 ? -16.173 -0.387 10.644 1.00 91.38 322 GLY A CA 1
ATOM 2514 C C . GLY A 1 322 ? -15.871 -1.657 11.427 1.00 91.38 322 GLY A C 1
ATOM 2515 O O . GLY A 1 322 ? -15.906 -1.661 12.654 1.00 91.38 322 GLY A O 1
ATOM 2516 N N . PHE A 1 323 ? -15.594 -2.734 10.691 1.00 93.50 323 PHE A N 1
ATOM 2517 C CA . PHE A 1 323 ? -15.431 -4.068 11.274 1.00 93.50 323 PHE A CA 1
ATOM 2518 C C . PHE A 1 323 ? -13.984 -4.405 11.649 1.00 93.50 323 PHE A C 1
ATOM 2520 O O . PHE A 1 323 ? -13.756 -5.179 12.570 1.00 93.50 323 PHE A O 1
ATOM 2527 N N . TYR A 1 324 ? -13.012 -3.833 10.939 1.00 95.00 324 TYR A N 1
ATOM 2528 C CA . TYR A 1 324 ? -11.587 -4.098 11.146 1.00 95.00 324 TYR A CA 1
ATOM 2529 C C . TYR A 1 324 ? -10.977 -3.050 12.071 1.00 95.00 324 TYR A C 1
ATOM 2531 O O . TYR A 1 324 ? -11.099 -1.848 11.799 1.00 95.00 324 TYR A O 1
ATOM 2539 N N . TRP A 1 325 ? -10.300 -3.510 13.120 1.00 97.19 325 TRP A N 1
ATOM 2540 C CA . TRP A 1 325 ? -9.575 -2.667 14.066 1.00 97.19 325 TRP A CA 1
ATOM 2541 C C . TRP A 1 325 ? -8.223 -3.292 14.406 1.00 97.19 325 TRP A C 1
ATOM 2543 O O . TRP A 1 325 ? -8.100 -4.512 14.478 1.00 97.19 325 TRP A O 1
ATOM 2553 N N . GLY A 1 326 ? -7.218 -2.463 14.663 1.00 97.31 326 GLY A N 1
ATOM 2554 C CA . GLY A 1 326 ? -5.979 -2.911 15.287 1.00 97.31 326 GLY A CA 1
ATOM 2555 C C . GLY A 1 326 ? -6.172 -3.133 16.787 1.00 97.31 326 GLY A C 1
ATOM 2556 O O . GLY A 1 326 ? -6.987 -2.461 17.423 1.00 97.31 326 GLY A O 1
ATOM 2557 N N . LEU A 1 327 ? -5.428 -4.079 17.354 1.00 97.12 327 LEU A N 1
ATOM 2558 C CA . LEU A 1 327 ? -5.459 -4.444 18.767 1.00 97.12 327 LEU A CA 1
ATOM 2559 C C . LEU A 1 327 ? -4.134 -4.064 19.439 1.00 97.12 327 LEU A C 1
ATOM 2561 O O . LEU A 1 327 ? -3.056 -4.402 18.961 1.00 97.12 327 LEU A O 1
ATOM 2565 N N . GLY A 1 328 ? -4.216 -3.404 20.593 1.00 94.38 328 GLY A N 1
ATOM 2566 C CA . GLY A 1 328 ? -3.058 -3.057 21.412 1.00 94.38 328 GLY A CA 1
ATOM 2567 C C . GLY A 1 328 ? -2.541 -1.641 21.169 1.00 94.38 328 GLY A C 1
ATOM 2568 O O . GLY A 1 328 ? -3.301 -0.672 21.231 1.00 94.38 328 GLY A O 1
ATOM 2569 N N . LYS A 1 329 ? -1.220 -1.505 20.997 1.00 93.06 329 LYS A N 1
ATOM 2570 C CA . LYS A 1 329 ? -0.567 -0.205 20.804 1.00 93.06 329 LYS A CA 1
ATOM 2571 C C . LYS A 1 329 ? -0.918 0.333 19.413 1.00 93.06 329 LYS A C 1
ATOM 2573 O O . LYS A 1 329 ? -0.662 -0.335 18.418 1.00 93.06 329 LYS A O 1
ATOM 2578 N N . ALA A 1 330 ? -1.497 1.531 19.363 1.00 93.56 330 ALA A N 1
ATOM 2579 C CA . ALA A 1 330 ? -1.749 2.229 18.109 1.00 93.56 330 ALA A CA 1
ATOM 2580 C C . ALA A 1 330 ? -0.424 2.596 17.407 1.00 93.56 330 ALA A C 1
ATOM 2582 O O . ALA A 1 330 ? 0.543 2.909 18.108 1.00 93.56 330 ALA A O 1
ATOM 2583 N N . PRO A 1 331 ? -0.372 2.571 16.063 1.00 92.19 331 PRO A N 1
ATOM 2584 C CA . PRO A 1 331 ? 0.808 2.965 15.301 1.00 92.19 331 PRO A CA 1
ATOM 2585 C C . PRO A 1 331 ? 1.141 4.436 15.552 1.00 92.19 331 PRO A C 1
ATOM 2587 O O . PRO A 1 331 ? 0.254 5.291 15.566 1.00 92.19 331 PRO A O 1
ATOM 2590 N N . GLU A 1 332 ? 2.425 4.729 15.725 1.00 90.19 332 GLU A N 1
ATOM 2591 C CA . GLU A 1 332 ? 2.927 6.098 15.893 1.00 90.19 332 GLU A CA 1
ATOM 2592 C C . GLU A 1 332 ? 3.332 6.707 14.546 1.00 90.19 332 GLU A C 1
ATOM 2594 O O . GLU A 1 332 ? 3.301 7.928 14.366 1.00 90.19 332 GLU A O 1
ATOM 2599 N N . THR A 1 333 ? 3.665 5.852 13.576 1.00 89.44 333 THR A N 1
ATOM 2600 C CA . THR A 1 333 ? 4.143 6.250 12.251 1.00 89.44 333 THR A CA 1
ATOM 2601 C C . THR A 1 333 ? 3.269 5.680 11.129 1.00 89.44 333 THR A C 1
ATOM 2603 O O . THR A 1 333 ? 2.640 4.627 11.290 1.00 89.44 333 THR A O 1
ATOM 2606 N N . PRO A 1 334 ? 3.246 6.332 9.951 1.00 86.31 334 PRO A N 1
ATOM 2607 C CA . PRO A 1 334 ? 2.547 5.789 8.792 1.00 86.31 334 PRO A CA 1
ATOM 2608 C C . PRO A 1 334 ? 3.172 4.483 8.285 1.00 86.31 334 PRO A C 1
ATOM 2610 O O . PRO A 1 334 ? 2.453 3.659 7.730 1.00 86.31 334 PRO A O 1
ATOM 2613 N N . GLU A 1 335 ? 4.474 4.270 8.496 1.00 87.56 335 GLU A N 1
ATOM 2614 C CA . GLU A 1 335 ? 5.155 3.018 8.147 1.00 87.56 335 GLU A CA 1
ATOM 2615 C C . GLU A 1 335 ? 4.620 1.850 8.975 1.00 87.56 335 GLU A C 1
ATOM 2617 O O . GLU A 1 335 ? 4.216 0.839 8.409 1.00 87.56 335 GLU A O 1
ATOM 2622 N N . GLU A 1 336 ? 4.529 2.009 10.301 1.00 90.12 336 GLU A N 1
ATOM 2623 C CA . GLU A 1 336 ? 3.943 0.991 11.181 1.00 90.12 336 GLU A CA 1
ATOM 2624 C C . GLU A 1 336 ? 2.503 0.677 10.775 1.00 90.12 336 GLU A C 1
ATOM 2626 O O . GLU A 1 336 ? 2.126 -0.487 10.655 1.00 90.12 336 GLU A O 1
ATOM 2631 N N . TRP A 1 337 ? 1.696 1.707 10.511 1.00 91.81 337 TRP A N 1
ATOM 2632 C CA . TRP A 1 337 ? 0.326 1.510 10.049 1.00 91.81 337 TRP A CA 1
ATOM 2633 C C . TRP A 1 337 ? 0.256 0.727 8.731 1.00 91.81 337 TRP A C 1
ATOM 2635 O O . TRP A 1 337 ? -0.507 -0.232 8.618 1.00 91.81 337 TRP A O 1
ATOM 2645 N N . ARG A 1 338 ? 1.056 1.114 7.733 1.00 90.06 338 ARG A N 1
ATOM 2646 C CA . ARG A 1 338 ? 1.040 0.482 6.412 1.00 90.06 338 ARG A CA 1
ATOM 2647 C C . ARG A 1 338 ? 1.607 -0.927 6.453 1.00 90.06 338 ARG A C 1
ATOM 2649 O O . ARG A 1 338 ? 0.943 -1.854 6.008 1.00 90.06 338 ARG A O 1
ATOM 2656 N N . GLU A 1 339 ? 2.814 -1.104 6.971 1.00 89.75 339 GLU A N 1
ATOM 2657 C CA . GLU A 1 339 ? 3.537 -2.367 6.844 1.00 89.75 339 GLU A CA 1
ATOM 2658 C C . GLU A 1 339 ? 3.058 -3.410 7.857 1.00 89.75 339 GLU A C 1
ATOM 2660 O O . GLU A 1 339 ? 2.831 -4.553 7.468 1.00 89.75 339 GLU A O 1
ATOM 2665 N N . VAL A 1 340 ? 2.816 -3.025 9.116 1.00 91.56 340 VAL A N 1
ATOM 2666 C CA . VAL A 1 340 ? 2.444 -3.974 10.184 1.00 91.56 340 VAL A CA 1
ATOM 2667 C C . VAL A 1 340 ? 0.954 -4.316 10.146 1.00 91.56 340 VAL A C 1
ATOM 2669 O O . VAL A 1 340 ? 0.579 -5.466 10.372 1.00 91.56 340 VAL A O 1
ATOM 2672 N N . PHE A 1 341 ? 0.087 -3.352 9.823 1.00 94.81 341 PHE A N 1
ATOM 2673 C CA . PHE A 1 341 ? -1.362 -3.583 9.703 1.00 94.81 341 PHE A CA 1
ATOM 2674 C C . PHE A 1 341 ? -1.827 -3.786 8.257 1.00 94.81 341 PHE A C 1
ATOM 2676 O O . PHE A 1 341 ? -3.028 -3.852 8.006 1.00 94.81 341 PHE A O 1
ATOM 2683 N N . ALA A 1 342 ? -0.879 -3.931 7.325 1.00 94.50 342 ALA A N 1
ATOM 2684 C CA . ALA A 1 342 ? -1.088 -4.271 5.920 1.00 94.50 342 ALA A CA 1
ATOM 2685 C C . ALA A 1 342 ? -2.194 -3.464 5.218 1.00 94.50 342 ALA A C 1
ATOM 2687 O O . ALA A 1 342 ? -2.938 -3.989 4.393 1.00 94.50 342 ALA A O 1
ATOM 2688 N N . VAL A 1 343 ? -2.334 -2.175 5.526 1.00 93.38 343 VAL A N 1
ATOM 2689 C CA . VAL A 1 343 ? -3.406 -1.366 4.934 1.00 93.38 343 VAL A CA 1
ATOM 2690 C C . VAL A 1 343 ? -2.942 -0.741 3.630 1.00 93.38 343 VAL A C 1
ATOM 2692 O O . VAL A 1 343 ? -2.195 0.234 3.642 1.00 93.38 343 VAL A O 1
ATOM 2695 N N . LEU A 1 344 ? -3.426 -1.281 2.509 1.00 91.75 344 LEU A N 1
ATOM 2696 C CA . LEU A 1 344 ? -3.127 -0.781 1.164 1.00 91.75 344 LEU A CA 1
ATOM 2697 C C . LEU A 1 344 ? -3.486 0.698 1.014 1.00 91.75 344 LEU A C 1
ATOM 2699 O O . LEU A 1 344 ? -4.469 1.170 1.592 1.00 91.75 344 LEU A O 1
ATOM 2703 N N . ASP A 1 345 ? -2.740 1.414 0.173 1.00 90.00 345 ASP A N 1
ATOM 2704 C CA . ASP A 1 345 ? -3.016 2.832 -0.079 1.00 90.00 345 ASP A CA 1
ATOM 2705 C C . ASP A 1 345 ? -4.427 3.045 -0.608 1.00 90.00 345 ASP A C 1
ATOM 2707 O O . ASP A 1 345 ? -5.126 3.933 -0.132 1.00 90.00 345 ASP A O 1
ATOM 2711 N N . ARG A 1 346 ? -4.891 2.173 -1.509 1.00 88.38 346 ARG A N 1
ATOM 2712 C CA . ARG A 1 346 ? -6.252 2.233 -2.052 1.00 88.38 346 ARG A CA 1
ATOM 2713 C C . ARG A 1 346 ? -7.351 2.124 -0.990 1.00 88.38 346 ARG A C 1
ATOM 2715 O O . ARG A 1 346 ? -8.449 2.614 -1.226 1.00 88.38 346 ARG A O 1
ATOM 2722 N N . PHE A 1 347 ? -7.085 1.505 0.165 1.00 89.31 347 PHE A N 1
ATOM 2723 C CA . PHE A 1 347 ? -8.092 1.319 1.216 1.00 89.31 347 PHE A CA 1
ATOM 2724 C C . PHE A 1 347 ? -8.358 2.599 2.008 1.00 89.31 347 PHE A C 1
ATOM 2726 O O . PHE A 1 347 ? -9.501 2.855 2.387 1.00 89.31 347 PHE A O 1
ATOM 2733 N N . ASN A 1 348 ? -7.323 3.398 2.277 1.00 88.88 348 ASN A N 1
ATOM 2734 C CA . ASN A 1 348 ? -7.473 4.706 2.904 1.00 88.88 348 ASN A CA 1
ATOM 2735 C C . ASN A 1 348 ? -6.266 5.615 2.631 1.00 88.88 348 ASN A C 1
ATOM 2737 O O . ASN A 1 348 ? -5.124 5.167 2.566 1.00 88.88 348 ASN A O 1
ATOM 2741 N N . ALA A 1 349 ? -6.502 6.925 2.571 1.00 83.81 349 ALA A N 1
ATOM 2742 C CA . ALA A 1 349 ? -5.427 7.919 2.487 1.00 83.81 349 ALA A CA 1
ATOM 2743 C C . ALA A 1 349 ? -4.836 8.310 3.859 1.00 83.81 349 ALA A C 1
ATOM 2745 O O . ALA A 1 349 ? -3.880 9.081 3.929 1.00 83.81 349 ALA A O 1
ATOM 2746 N N . ASN A 1 350 ? -5.375 7.747 4.950 1.00 83.62 350 ASN A N 1
ATOM 2747 C CA . ASN A 1 350 ? -5.105 8.124 6.345 1.00 83.62 350 ASN A CA 1
ATOM 2748 C C . ASN A 1 350 ? -5.496 9.578 6.656 1.00 83.62 350 ASN A C 1
ATOM 2750 O O . ASN A 1 350 ? -6.215 10.225 5.897 1.00 83.62 350 ASN A O 1
ATOM 2754 N N . GLY A 1 351 ? -5.054 10.075 7.809 1.00 87.94 351 GLY A N 1
ATOM 2755 C CA . GLY A 1 351 ? -5.269 11.452 8.251 1.00 87.94 351 GLY A CA 1
ATOM 2756 C C . GLY A 1 351 ? -5.685 11.510 9.710 1.00 87.94 351 GLY A C 1
ATOM 2757 O O . GLY A 1 351 ? -5.169 12.334 10.460 1.00 87.94 351 GLY A O 1
ATOM 2758 N N . TYR A 1 352 ? -6.507 10.559 10.146 1.00 95.31 352 TYR A N 1
ATOM 2759 C CA . TYR A 1 352 ? -7.053 10.517 11.494 1.00 95.31 352 TYR A CA 1
ATOM 2760 C C . TYR A 1 352 ? -6.987 9.109 12.073 1.00 95.31 352 TYR A C 1
ATOM 2762 O O . TYR A 1 352 ? -7.009 8.115 11.349 1.00 95.31 352 TYR A O 1
ATOM 2770 N N . ILE A 1 353 ? -6.928 9.020 13.394 1.00 96.44 353 ILE A N 1
ATOM 2771 C CA . ILE A 1 353 ? -6.986 7.756 14.121 1.00 96.44 353 ILE A CA 1
ATOM 2772 C C . ILE A 1 353 ? -7.980 7.876 15.265 1.00 96.44 353 ILE A C 1
ATOM 2774 O O . ILE A 1 353 ? -8.000 8.876 15.979 1.00 96.44 353 ILE A O 1
ATOM 2778 N N . THR A 1 354 ? -8.809 6.850 15.433 1.00 97.62 354 THR A N 1
ATOM 2779 C CA . THR A 1 354 ? -9.618 6.663 16.636 1.00 97.62 354 THR A CA 1
ATOM 2780 C C . THR A 1 354 ? -9.032 5.533 17.471 1.00 97.62 354 THR A C 1
ATOM 2782 O O . THR A 1 354 ? -8.639 4.499 16.928 1.00 97.62 354 THR A O 1
ATOM 2785 N N . ILE A 1 355 ? -8.943 5.738 18.781 1.00 98.12 355 ILE A N 1
ATOM 2786 C CA . ILE A 1 355 ? -8.477 4.764 19.765 1.00 98.12 355 ILE A CA 1
ATOM 2787 C C . ILE A 1 355 ? -9.577 4.606 20.809 1.00 98.12 355 ILE A C 1
ATOM 2789 O O . ILE A 1 355 ? -9.907 5.553 21.522 1.00 98.12 355 ILE A O 1
ATOM 2793 N N . ALA A 1 356 ? -10.123 3.401 20.922 1.00 97.44 356 ALA A N 1
ATOM 2794 C CA . ALA A 1 356 ? -11.062 3.043 21.969 1.00 97.44 356 ALA A CA 1
ATOM 2795 C C . ALA A 1 356 ? -10.317 2.379 23.132 1.00 97.44 356 ALA A C 1
ATOM 2797 O O . ALA A 1 356 ? -9.592 1.394 22.961 1.00 97.44 356 ALA A O 1
ATOM 2798 N N . HIS A 1 357 ? -10.510 2.927 24.325 1.00 97.75 357 HIS A N 1
ATOM 2799 C CA . HIS A 1 357 ? -10.024 2.371 25.579 1.00 97.75 357 HIS A CA 1
ATOM 2800 C C . HIS A 1 357 ? -11.136 1.525 26.194 1.00 97.75 357 HIS A C 1
ATOM 2802 O O . HIS A 1 357 ? -12.050 2.064 26.823 1.00 97.75 357 HIS A O 1
ATOM 2808 N N . LEU A 1 358 ? -11.065 0.209 25.992 1.00 96.44 358 LEU A N 1
ATOM 2809 C CA . LEU A 1 358 ? -12.053 -0.717 26.527 1.00 96.44 358 LEU A CA 1
ATOM 2810 C C . LEU A 1 358 ? -11.839 -0.837 28.045 1.00 96.44 358 LEU A C 1
ATOM 2812 O O . LEU A 1 358 ? -10.742 -1.208 28.465 1.00 96.44 358 LEU A O 1
ATOM 2816 N N . PRO A 1 359 ? -12.834 -0.491 28.877 1.00 96.81 359 PRO A N 1
ATOM 2817 C CA . PRO A 1 359 ? -12.682 -0.514 30.326 1.00 96.81 359 PRO A CA 1
ATOM 2818 C C . PRO A 1 359 ? -12.647 -1.949 30.867 1.00 96.81 359 PRO A C 1
ATOM 2820 O O . PRO A 1 359 ? -13.015 -2.901 30.178 1.00 96.81 359 PRO A O 1
ATOM 2823 N N . ASP A 1 360 ? -12.223 -2.117 32.118 1.00 97.50 360 ASP A N 1
ATOM 2824 C CA . ASP A 1 360 ? -12.159 -3.439 32.760 1.00 97.50 360 ASP A CA 1
ATOM 2825 C C . ASP A 1 360 ? -13.553 -4.053 32.971 1.00 97.50 360 ASP A C 1
ATOM 2827 O O . ASP A 1 360 ? -13.723 -5.267 32.885 1.00 97.50 360 ASP A O 1
ATOM 2831 N N . ASN A 1 361 ? -14.581 -3.218 33.146 1.00 96.69 361 ASN A N 1
ATOM 2832 C CA . ASN A 1 361 ? -15.976 -3.646 33.234 1.00 96.69 361 ASN A CA 1
ATOM 2833 C C . ASN A 1 361 ? -16.677 -3.724 31.861 1.00 96.69 361 ASN A C 1
ATOM 2835 O O . ASN A 1 361 ? -17.901 -3.626 31.778 1.00 96.69 361 ASN A O 1
ATOM 2839 N N . LEU A 1 362 ? -15.930 -3.917 30.763 1.00 96.44 362 LEU A N 1
ATOM 2840 C CA . LEU A 1 362 ? -16.505 -4.017 29.413 1.00 96.44 362 LEU A CA 1
ATOM 2841 C C . LEU A 1 362 ? -17.602 -5.085 29.321 1.00 96.44 362 LEU A C 1
ATOM 2843 O O . LEU A 1 362 ? -18.577 -4.882 28.611 1.00 96.44 362 LEU A O 1
ATOM 2847 N N . ALA A 1 363 ? -17.464 -6.206 30.032 1.00 95.50 363 ALA A N 1
ATOM 2848 C CA . ALA A 1 363 ? -18.466 -7.270 30.025 1.00 95.50 363 ALA A CA 1
ATOM 2849 C C . ALA A 1 363 ? -19.815 -6.848 30.635 1.00 95.50 363 ALA A C 1
ATOM 2851 O O . ALA A 1 363 ? -20.836 -7.418 30.271 1.00 95.50 363 ALA A O 1
ATOM 2852 N N . GLU A 1 364 ? -19.830 -5.853 31.524 1.00 96.50 364 GLU A N 1
ATOM 2853 C CA . GLU A 1 364 ? -21.063 -5.284 32.080 1.00 96.50 364 GLU A CA 1
ATOM 2854 C C . GLU A 1 364 ? -21.676 -4.261 31.125 1.00 96.50 364 GLU A C 1
ATOM 2856 O O . GLU A 1 364 ? -22.887 -4.238 30.925 1.00 96.50 364 GLU A O 1
ATOM 2861 N N . LEU A 1 365 ? -20.830 -3.422 30.519 1.00 94.50 365 LEU A N 1
ATOM 2862 C CA . LEU A 1 365 ? -21.278 -2.374 29.608 1.00 94.50 365 LEU A CA 1
ATOM 2863 C C . LEU A 1 365 ? -21.770 -2.969 28.288 1.00 94.50 365 LEU A C 1
ATOM 2865 O O . LEU A 1 365 ? -22.860 -2.644 27.824 1.00 94.50 365 LEU A O 1
ATOM 2869 N N . TRP A 1 366 ? -20.954 -3.827 27.674 1.00 94.12 366 TRP A N 1
ATOM 2870 C CA . TRP A 1 366 ? -21.137 -4.388 26.337 1.00 94.12 366 TRP A CA 1
ATOM 2871 C C . TRP A 1 366 ? -21.081 -5.933 26.370 1.00 94.12 366 TRP A C 1
ATOM 2873 O O . TRP A 1 366 ? -20.198 -6.530 25.744 1.00 94.12 366 TRP A O 1
ATOM 2883 N N . PRO A 1 367 ? -22.011 -6.613 27.072 1.00 92.75 367 PRO A N 1
ATOM 2884 C CA . PRO A 1 367 ? -21.973 -8.069 27.272 1.00 92.75 367 PRO A CA 1
ATOM 2885 C C . PRO A 1 367 ? -21.997 -8.873 25.964 1.00 92.75 367 PRO A C 1
ATOM 2887 O O . PRO A 1 367 ? -21.389 -9.939 25.873 1.00 92.75 367 PRO A O 1
ATOM 2890 N N . GLU A 1 368 ? -22.647 -8.338 24.929 1.00 92.50 368 GLU A N 1
ATOM 2891 C CA . GLU A 1 368 ? -22.811 -9.010 23.637 1.00 92.50 368 GLU A CA 1
ATOM 2892 C C . GLU A 1 368 ? -21.626 -8.843 22.682 1.00 92.50 368 GLU A C 1
ATOM 2894 O O . GLU A 1 368 ? -21.634 -9.409 21.587 1.00 92.50 368 GLU A O 1
ATOM 2899 N N . VAL A 1 369 ? -20.591 -8.089 23.067 1.00 93.44 369 VAL A N 1
ATOM 2900 C CA . VAL A 1 369 ? -19.447 -7.864 22.183 1.00 93.44 369 VAL A CA 1
ATOM 2901 C C . VAL A 1 369 ? -18.668 -9.152 21.959 1.00 93.44 369 VAL A C 1
ATOM 2903 O O . VAL A 1 369 ? -18.175 -9.805 22.885 1.00 93.44 369 VAL A O 1
ATOM 2906 N N . LYS A 1 370 ? -18.542 -9.485 20.675 1.00 96.56 370 LYS A N 1
ATOM 2907 C CA . LYS A 1 370 ? -17.895 -10.683 20.152 1.00 96.56 370 LYS A CA 1
ATOM 2908 C C . LYS A 1 370 ? -16.982 -10.277 19.005 1.00 96.56 370 LYS A C 1
ATOM 2910 O O . LYS A 1 370 ? -17.373 -9.515 18.122 1.00 96.56 370 LYS A O 1
ATOM 2915 N N . ALA A 1 371 ? -15.757 -10.780 19.032 1.00 97.62 371 ALA A N 1
ATOM 2916 C CA . ALA A 1 371 ? -14.722 -10.438 18.071 1.00 97.62 371 ALA A CA 1
ATOM 2917 C C . ALA A 1 371 ? -13.934 -11.676 17.654 1.00 97.62 371 ALA A C 1
ATOM 2919 O O . ALA A 1 371 ? -13.719 -12.600 18.444 1.00 97.62 371 ALA A O 1
ATOM 2920 N N . TRP A 1 372 ? -13.457 -11.648 16.419 1.00 98.44 372 TRP A N 1
ATOM 2921 C CA . TRP A 1 372 ? -12.411 -12.540 15.942 1.00 98.44 372 TRP A CA 1
ATOM 2922 C C . TRP A 1 372 ? -11.071 -11.839 16.057 1.00 98.44 372 TRP A C 1
ATOM 2924 O O . TRP A 1 372 ? -10.956 -10.700 15.619 1.00 98.44 372 TRP A O 1
ATOM 2934 N N . VAL A 1 373 ? -10.077 -12.494 16.648 1.00 98.31 373 VAL A N 1
ATOM 2935 C CA . VAL A 1 373 ? -8.760 -11.912 16.931 1.00 98.31 373 VAL A CA 1
ATOM 2936 C C . VAL A 1 373 ? -7.671 -12.783 16.322 1.00 98.31 373 VAL A C 1
ATOM 2938 O O . VAL A 1 373 ? -7.753 -14.008 16.375 1.00 98.31 373 VAL A O 1
ATOM 2941 N N . GLY A 1 374 ? -6.643 -12.155 15.762 1.00 97.62 374 GLY A N 1
ATOM 2942 C CA . GLY A 1 374 ? -5.519 -12.854 15.152 1.00 97.62 374 GLY A CA 1
ATOM 2943 C C . GLY A 1 374 ? -4.531 -11.893 14.504 1.00 97.62 374 GLY A C 1
ATOM 2944 O O . GLY A 1 374 ? -4.657 -10.672 14.626 1.00 97.62 374 GLY A O 1
ATOM 2945 N N . LYS A 1 375 ? -3.553 -12.455 13.794 1.00 98.12 375 LYS A N 1
ATOM 2946 C CA . LYS A 1 375 ? -2.536 -11.677 13.082 1.00 98.12 375 LYS A CA 1
ATOM 2947 C C . LYS A 1 375 ? -3.072 -11.143 11.760 1.00 98.12 375 LYS A C 1
ATOM 2949 O O . LYS A 1 375 ? -3.843 -11.820 11.083 1.00 98.12 375 LYS A O 1
ATOM 2954 N N . VAL A 1 376 ? -2.662 -9.936 11.390 1.00 97.81 376 VAL A N 1
ATOM 2955 C CA . VAL A 1 376 ? -2.922 -9.350 10.073 1.00 97.81 376 VAL A CA 1
ATOM 2956 C C . VAL A 1 376 ? -2.153 -10.122 9.012 1.00 97.81 376 VAL A C 1
ATOM 2958 O O . VAL A 1 376 ? -0.940 -10.290 9.140 1.00 97.81 376 VAL A O 1
ATOM 2961 N N . ALA A 1 377 ? -2.861 -10.585 7.985 1.00 96.00 377 ALA A N 1
ATOM 2962 C CA . ALA A 1 377 ? -2.249 -11.170 6.805 1.00 96.00 377 ALA A CA 1
ATOM 2963 C C . ALA A 1 377 ? -1.672 -10.108 5.874 1.00 96.00 377 ALA A C 1
ATOM 2965 O O . ALA A 1 377 ? -2.166 -8.982 5.795 1.00 96.00 377 ALA A O 1
ATOM 2966 N N . GLU A 1 378 ? -0.679 -10.533 5.108 1.00 92.38 378 GLU A N 1
ATOM 2967 C CA . GLU A 1 378 ? -0.119 -9.793 3.991 1.00 92.38 378 GLU A CA 1
ATOM 2968 C C . GLU A 1 378 ? -1.192 -9.284 3.015 1.00 92.38 378 GLU A C 1
ATOM 2970 O O . GLU A 1 378 ? -2.238 -9.911 2.807 1.00 92.38 378 GLU A O 1
ATOM 2975 N N . GLN A 1 379 ? -0.913 -8.151 2.372 1.00 91.38 379 GLN A N 1
ATOM 2976 C CA . GLN A 1 379 ? -1.785 -7.571 1.354 1.00 91.38 379 GLN A CA 1
ATOM 2977 C C . GLN A 1 379 ? -1.016 -7.230 0.083 1.00 91.38 379 GLN A C 1
ATOM 2979 O O . GLN A 1 379 ? 0.142 -6.808 0.120 1.00 91.38 379 GLN A O 1
ATOM 2984 N N . TYR A 1 380 ? -1.713 -7.382 -1.044 1.00 88.69 380 TYR A N 1
ATOM 2985 C CA . TYR A 1 380 ? -1.217 -7.070 -2.378 1.00 88.69 380 TYR A CA 1
ATOM 2986 C C . TYR A 1 380 ? -2.175 -6.113 -3.074 1.00 88.69 380 TYR A C 1
ATOM 2988 O O . TYR A 1 380 ? -3.375 -6.388 -3.151 1.00 88.69 380 TYR A O 1
ATOM 2996 N N . ASP A 1 381 ? -1.633 -5.046 -3.650 1.00 83.44 381 ASP A N 1
ATOM 2997 C CA . ASP A 1 381 ? -2.334 -4.238 -4.642 1.00 83.44 381 ASP A CA 1
ATOM 2998 C C . ASP A 1 381 ? -1.664 -4.388 -6.004 1.00 83.44 381 ASP A C 1
ATOM 3000 O O . ASP A 1 381 ? -0.483 -4.078 -6.163 1.00 83.44 381 ASP A O 1
ATOM 3004 N N . THR A 1 382 ? -2.436 -4.862 -6.981 1.00 74.00 382 THR A N 1
ATOM 3005 C CA . THR A 1 382 ? -2.007 -5.024 -8.380 1.00 74.00 382 THR A CA 1
ATOM 3006 C C . THR A 1 382 ? -2.731 -4.077 -9.334 1.00 74.00 382 THR A C 1
ATOM 3008 O O . THR A 1 382 ? -2.430 -4.081 -10.524 1.00 74.00 382 THR A O 1
ATOM 3011 N N . GLU A 1 383 ? -3.675 -3.273 -8.837 1.00 64.38 383 GLU A N 1
ATOM 3012 C CA . GLU A 1 383 ? -4.483 -2.369 -9.665 1.00 64.38 383 GLU A CA 1
ATOM 3013 C C . GLU A 1 383 ? -3.780 -1.023 -9.908 1.00 64.38 383 GLU A C 1
ATOM 3015 O O . GLU A 1 383 ? -4.094 -0.315 -10.866 1.00 64.38 383 GLU A O 1
ATOM 3020 N N . GLY A 1 384 ? -2.798 -0.672 -9.074 1.00 52.50 384 GLY A N 1
ATOM 3021 C CA . GLY A 1 384 ? -1.940 0.493 -9.274 1.00 52.50 384 GLY A CA 1
ATOM 3022 C C . GLY A 1 384 ? -0.866 0.288 -10.351 1.00 52.50 384 GLY A C 1
ATOM 3023 O O . GLY A 1 384 ? -0.491 -0.828 -10.696 1.00 52.50 384 GLY A O 1
ATOM 3024 N N . ALA A 1 385 ? -0.275 1.388 -10.833 1.00 50.25 385 ALA A N 1
ATOM 3025 C CA . ALA A 1 385 ? 0.840 1.356 -11.793 1.00 50.25 385 ALA A CA 1
ATOM 3026 C C . ALA A 1 385 ? 2.106 0.636 -11.269 1.00 50.25 385 ALA A C 1
ATOM 3028 O O . ALA A 1 385 ? 3.034 0.379 -12.033 1.00 50.25 385 ALA A O 1
ATOM 3029 N N . ARG A 1 386 ? 2.172 0.357 -9.960 1.00 62.94 386 ARG A N 1
ATOM 3030 C CA . ARG A 1 386 ? 3.247 -0.366 -9.271 1.00 62.94 386 ARG A CA 1
ATOM 3031 C C . ARG A 1 386 ? 2.614 -1.332 -8.271 1.00 62.94 386 ARG A C 1
ATOM 3033 O O . ARG A 1 386 ? 1.700 -0.929 -7.559 1.00 62.94 386 ARG A O 1
ATOM 3040 N N . LEU A 1 387 ? 3.148 -2.552 -8.173 1.00 78.25 387 LEU A N 1
ATOM 3041 C CA . LEU A 1 387 ? 2.750 -3.514 -7.141 1.00 78.25 387 LEU A CA 1
ATOM 3042 C C . LEU A 1 387 ? 3.056 -2.943 -5.748 1.00 78.25 387 LEU A C 1
ATOM 3044 O O . LEU A 1 387 ? 4.206 -2.572 -5.478 1.00 78.25 387 LEU A O 1
ATOM 3048 N N . GLN A 1 388 ? 2.045 -2.923 -4.882 1.00 85.38 388 GLN A N 1
ATOM 3049 C CA . GLN A 1 388 ? 2.207 -2.694 -3.449 1.00 85.38 388 GLN A CA 1
ATOM 3050 C C . GLN A 1 388 ? 2.132 -4.041 -2.725 1.00 85.38 388 GLN A C 1
ATOM 3052 O O . GLN A 1 388 ? 1.167 -4.781 -2.904 1.00 85.38 388 GLN A O 1
ATOM 3057 N N . TYR A 1 389 ? 3.136 -4.346 -1.908 1.00 87.69 389 TYR A N 1
ATOM 3058 C CA . TYR A 1 389 ? 3.158 -5.492 -1.004 1.00 87.69 389 TYR A CA 1
ATOM 3059 C C . TYR A 1 389 ? 3.374 -5.008 0.428 1.00 87.69 389 TYR A C 1
ATOM 3061 O O . TYR A 1 389 ? 4.339 -4.293 0.704 1.00 87.69 389 TYR A O 1
ATOM 3069 N N . LEU A 1 390 ? 2.490 -5.415 1.333 1.00 90.06 390 LEU A N 1
ATOM 3070 C CA . LEU A 1 390 ? 2.584 -5.114 2.758 1.00 90.06 390 LEU A CA 1
ATOM 3071 C C . LEU A 1 390 ? 2.601 -6.429 3.533 1.00 90.06 390 LEU A C 1
ATOM 3073 O O . LEU A 1 390 ? 1.721 -7.263 3.342 1.00 90.06 390 LEU A O 1
ATOM 3077 N N . GLU A 1 391 ? 3.613 -6.612 4.379 1.00 87.62 391 GLU A N 1
ATOM 3078 C CA . GLU A 1 391 ? 3.902 -7.896 5.027 1.00 87.62 391 GLU A CA 1
ATOM 3079 C C . GLU A 1 391 ? 2.883 -8.264 6.115 1.00 87.62 391 GLU A C 1
ATOM 3081 O O . GLU A 1 391 ? 2.559 -9.439 6.258 1.00 87.62 391 GLU A O 1
ATOM 3086 N N . GLY A 1 392 ? 2.344 -7.291 6.853 1.00 94.19 392 GLY A N 1
ATOM 3087 C CA . GLY A 1 392 ? 1.403 -7.533 7.944 1.00 94.19 392 GLY A CA 1
ATOM 3088 C C . GLY A 1 392 ? 2.079 -7.954 9.253 1.00 94.19 392 GLY A C 1
ATOM 3089 O O . GLY A 1 392 ? 3.209 -7.567 9.554 1.00 94.19 392 GLY A O 1
ATOM 3090 N N . GLY A 1 393 ? 1.364 -8.740 10.063 1.00 94.12 393 GLY A N 1
ATOM 3091 C CA . GLY A 1 393 ? 1.852 -9.257 11.350 1.00 94.12 393 GLY A CA 1
ATOM 3092 C C . GLY A 1 393 ? 1.414 -8.489 12.600 1.00 94.12 393 GLY A C 1
ATOM 3093 O O . GLY A 1 393 ? 1.680 -8.939 13.721 1.00 94.12 393 GLY A O 1
ATOM 3094 N N . GLY A 1 394 ? 0.706 -7.372 12.443 1.00 95.69 394 GLY A N 1
ATOM 3095 C CA . GLY A 1 394 ? 0.018 -6.691 13.538 1.00 95.69 394 GLY A CA 1
ATOM 3096 C C . GLY A 1 394 ? -1.089 -7.550 14.144 1.00 95.69 394 GLY A C 1
ATOM 3097 O O . GLY A 1 394 ? -1.575 -8.490 13.517 1.00 95.69 394 GLY A O 1
ATOM 3098 N N . ASP A 1 395 ? -1.503 -7.237 15.368 1.00 97.75 395 ASP A N 1
ATOM 3099 C CA . ASP A 1 395 ? -2.693 -7.848 15.963 1.00 97.75 395 ASP A CA 1
ATOM 3100 C C . ASP A 1 395 ? -3.934 -7.071 15.529 1.00 97.75 395 ASP A C 1
ATOM 3102 O O . ASP A 1 395 ? -4.001 -5.851 15.683 1.00 97.75 395 ASP A O 1
ATOM 3106 N N . GLN A 1 396 ? -4.929 -7.769 14.994 1.00 97.44 396 GLN A N 1
ATOM 3107 C CA . GLN A 1 396 ? -6.201 -7.171 14.602 1.00 97.44 396 GLN A CA 1
ATOM 3108 C C . GLN A 1 396 ? -7.372 -7.873 15.269 1.00 97.44 396 GLN A C 1
ATOM 3110 O O . GLN A 1 396 ? -7.282 -9.017 15.728 1.00 97.44 396 GLN A O 1
ATOM 3115 N N . LEU A 1 397 ? -8.504 -7.187 15.229 1.00 96.31 397 LEU A N 1
ATOM 3116 C CA . LEU A 1 397 ? -9.804 -7.764 15.478 1.00 96.31 397 LEU A CA 1
ATOM 3117 C C . LEU A 1 397 ? -10.776 -7.480 14.324 1.00 96.31 397 LEU A C 1
ATOM 3119 O O . LEU A 1 397 ? -10.754 -6.416 13.700 1.00 96.31 397 LEU A O 1
ATOM 3123 N N . TYR A 1 398 ? -11.667 -8.437 14.093 1.00 97.25 398 TYR A N 1
ATOM 3124 C CA . TYR A 1 398 ? -12.854 -8.289 13.265 1.00 97.25 398 TYR A CA 1
ATOM 3125 C C . TYR A 1 398 ? -14.087 -8.362 14.172 1.00 97.25 398 TYR A C 1
ATOM 3127 O O . TYR A 1 398 ? -14.402 -9.426 14.714 1.00 97.25 398 TYR A O 1
ATOM 3135 N N . ALA A 1 399 ? -14.748 -7.223 14.383 1.00 94.12 399 ALA A N 1
ATOM 3136 C CA . ALA A 1 399 ? -15.883 -7.085 15.293 1.00 94.12 399 ALA A CA 1
ATOM 3137 C C . ALA A 1 399 ? -16.885 -6.039 14.799 1.00 94.12 399 ALA A C 1
ATOM 3139 O O . ALA A 1 399 ? -16.496 -5.010 14.253 1.00 94.12 399 ALA A O 1
ATOM 3140 N N . ASP A 1 400 ? -18.169 -6.274 15.059 1.00 88.00 400 ASP A N 1
ATOM 3141 C CA . ASP A 1 400 ? -19.193 -5.231 15.002 1.00 88.00 400 ASP A CA 1
ATOM 3142 C C . ASP A 1 400 ? -19.529 -4.825 16.437 1.00 88.00 400 ASP A C 1
ATOM 3144 O O . ASP A 1 400 ? -20.080 -5.623 17.193 1.00 88.00 400 ASP A O 1
ATOM 3148 N N . PHE A 1 401 ? -19.190 -3.597 16.828 1.00 88.94 401 PHE A N 1
ATOM 3149 C CA . PHE A 1 401 ? -19.558 -3.072 18.147 1.00 88.94 401 PHE A CA 1
ATOM 3150 C C . PHE A 1 401 ? -20.990 -2.501 18.187 1.00 88.94 401 PHE A C 1
ATOM 3152 O O . PHE A 1 401 ? -21.372 -1.836 19.147 1.00 88.94 401 PHE A O 1
ATOM 3159 N N . GLY A 1 402 ? -21.794 -2.764 17.154 1.00 89.44 402 GLY A N 1
ATOM 3160 C CA . GLY A 1 402 ? -23.200 -2.392 17.072 1.00 89.44 402 GLY A CA 1
ATOM 3161 C C . GLY A 1 402 ? -23.438 -1.196 16.154 1.00 89.44 402 GLY A C 1
ATOM 3162 O O . GLY A 1 402 ? -22.636 -0.264 16.065 1.00 89.44 402 GLY A O 1
ATOM 3163 N N . ALA A 1 403 ? -24.588 -1.203 15.474 1.00 90.44 403 ALA A N 1
ATOM 3164 C CA . ALA A 1 403 ? -24.916 -0.213 14.450 1.00 90.44 403 ALA A CA 1
ATOM 3165 C C . ALA A 1 403 ? -24.950 1.229 14.977 1.00 90.44 403 ALA A C 1
ATOM 3167 O O . ALA A 1 403 ? -24.447 2.122 14.300 1.00 90.44 403 ALA A O 1
ATOM 3168 N N . GLN A 1 404 ? -25.496 1.445 16.179 1.00 91.94 404 GLN A N 1
ATOM 3169 C CA . GLN A 1 404 ? -25.566 2.773 16.796 1.00 91.94 404 GLN A CA 1
ATOM 3170 C C . GLN A 1 404 ? -24.172 3.327 17.087 1.00 91.94 404 GLN A C 1
ATOM 3172 O O . GLN A 1 404 ? -23.838 4.405 16.613 1.00 91.94 404 GLN A O 1
ATOM 3177 N N . LEU A 1 405 ? -23.329 2.558 17.782 1.00 92.56 405 LEU A N 1
ATOM 3178 C CA . LEU A 1 405 ? -21.966 2.980 18.089 1.00 92.56 405 LEU A CA 1
ATOM 3179 C C . LEU A 1 405 ? -21.155 3.227 16.817 1.00 92.56 405 LEU A C 1
ATOM 3181 O O . LEU A 1 405 ? -20.483 4.249 16.715 1.00 92.56 405 LEU A O 1
ATOM 3185 N N . ARG A 1 406 ? -21.246 2.319 15.835 1.00 93.19 406 ARG A N 1
ATOM 3186 C CA . ARG A 1 406 ? -20.593 2.470 14.530 1.00 93.19 406 ARG A CA 1
ATOM 3187 C C . ARG A 1 406 ? -21.017 3.761 13.829 1.00 93.19 406 ARG A C 1
ATOM 3189 O O . ARG A 1 406 ? -20.167 4.389 13.201 1.00 93.19 406 ARG A O 1
ATOM 3196 N N . GLN A 1 407 ? -22.289 4.149 13.929 1.00 95.69 407 GLN A N 1
ATOM 3197 C CA . GLN A 1 407 ? -22.772 5.420 13.394 1.00 95.69 407 GLN A CA 1
ATOM 3198 C C . GLN A 1 407 ? -22.197 6.601 14.182 1.00 95.69 407 GLN A C 1
ATOM 3200 O O . GLN A 1 407 ? -21.556 7.450 13.578 1.00 95.69 407 GLN A O 1
ATOM 3205 N N . SER A 1 408 ? -22.302 6.603 15.515 1.00 96.19 408 SER A N 1
ATOM 3206 C CA . SER A 1 408 ? -21.802 7.698 16.361 1.00 96.19 408 SER A CA 1
ATOM 3207 C C . SER A 1 408 ? -20.317 7.991 16.135 1.00 96.19 408 SER A C 1
ATOM 3209 O O . SER A 1 408 ? -19.940 9.138 15.913 1.00 96.19 408 SER A O 1
ATOM 3211 N N . ILE A 1 409 ? -19.460 6.964 16.116 1.00 96.81 409 ILE A N 1
ATOM 3212 C CA . ILE A 1 409 ? -18.025 7.170 15.855 1.00 96.81 409 ILE A CA 1
ATOM 3213 C C . ILE A 1 409 ? -17.752 7.611 14.414 1.00 96.81 409 ILE A C 1
ATOM 3215 O O . ILE A 1 409 ? -16.779 8.326 14.185 1.00 96.81 409 ILE A O 1
ATOM 3219 N N . THR A 1 410 ? -18.589 7.207 13.451 1.00 96.69 410 THR A N 1
ATOM 3220 C CA . THR A 1 410 ? -18.488 7.673 12.060 1.00 96.69 410 THR A CA 1
ATOM 3221 C C . THR A 1 410 ? -18.824 9.154 11.973 1.00 96.69 410 THR A C 1
ATOM 3223 O O . THR A 1 410 ? -18.020 9.900 11.425 1.00 96.69 410 THR A O 1
ATOM 3226 N N . ASP A 1 411 ? -19.919 9.589 12.597 1.00 97.62 411 ASP A N 1
ATOM 3227 C CA . ASP A 1 411 ? -20.344 10.991 12.615 1.00 97.62 411 ASP A CA 1
ATOM 3228 C C . ASP A 1 411 ? -19.278 11.887 13.267 1.00 97.62 411 ASP A C 1
ATOM 3230 O O . ASP A 1 411 ? -18.927 12.938 12.731 1.00 97.62 411 ASP A O 1
ATOM 3234 N N . ILE A 1 412 ? -18.693 11.450 14.390 1.00 97.94 412 ILE A N 1
ATOM 3235 C CA . ILE A 1 412 ? -17.563 12.145 15.029 1.00 97.94 412 ILE A CA 1
ATOM 3236 C C . ILE A 1 412 ? -16.361 12.201 14.081 1.00 97.94 412 ILE A C 1
ATOM 3238 O O . ILE A 1 412 ? -15.755 13.257 13.906 1.00 97.94 412 ILE A O 1
ATOM 3242 N N . GLY A 1 413 ? -16.015 11.082 13.440 1.00 96.75 413 GLY A N 1
ATOM 3243 C CA . GLY A 1 413 ? -14.932 11.024 12.461 1.00 96.75 413 GLY A CA 1
ATOM 3244 C C . GLY A 1 413 ? -15.154 11.958 11.267 1.00 96.75 413 GLY A C 1
ATOM 3245 O O . GLY A 1 413 ? -14.208 12.591 10.798 1.00 96.75 413 GLY A O 1
ATOM 3246 N N . ASP A 1 414 ? -16.389 12.099 10.795 1.00 97.12 414 ASP A N 1
ATOM 3247 C CA . ASP A 1 414 ? -16.743 13.015 9.711 1.00 97.12 414 ASP A CA 1
ATOM 3248 C C . ASP A 1 414 ? -16.606 14.479 10.141 1.00 97.12 414 ASP A C 1
ATOM 3250 O O . ASP A 1 414 ? -16.014 15.277 9.410 1.00 97.12 414 ASP A O 1
ATOM 3254 N N . LYS A 1 415 ? -17.023 14.818 11.364 1.00 97.19 415 LYS A N 1
ATOM 3255 C CA . LYS A 1 415 ? -16.799 16.147 11.954 1.00 97.19 415 LYS A CA 1
ATOM 3256 C C . LYS A 1 415 ? -15.320 16.460 12.201 1.00 97.19 415 LYS A C 1
ATOM 3258 O O . LYS A 1 415 ? -14.877 17.591 11.998 1.00 97.19 415 LYS A O 1
ATOM 3263 N N . MET A 1 416 ? -14.523 15.463 12.592 1.00 95.56 416 MET A N 1
ATOM 3264 C CA . MET A 1 416 ? -13.060 15.591 12.662 1.00 95.56 416 MET A CA 1
ATOM 3265 C C . MET A 1 416 ? -12.486 15.895 11.279 1.00 95.56 416 MET A C 1
ATOM 3267 O O . MET A 1 416 ? -11.689 16.820 11.128 1.00 95.56 416 MET A O 1
ATOM 3271 N N . LYS A 1 417 ? -12.932 15.161 10.246 1.00 93.50 417 LYS A N 1
ATOM 3272 C CA . LYS A 1 417 ? -12.502 15.407 8.869 1.00 93.50 417 LYS A CA 1
ATOM 3273 C C . LYS A 1 417 ? -12.827 16.831 8.455 1.00 93.50 417 LYS A C 1
ATOM 3275 O O . LYS A 1 417 ? -11.936 17.443 7.889 1.00 93.50 417 LYS A O 1
ATOM 3280 N N . THR A 1 418 ? -14.021 17.373 8.710 1.00 93.69 418 THR A N 1
ATOM 3281 C CA . THR A 1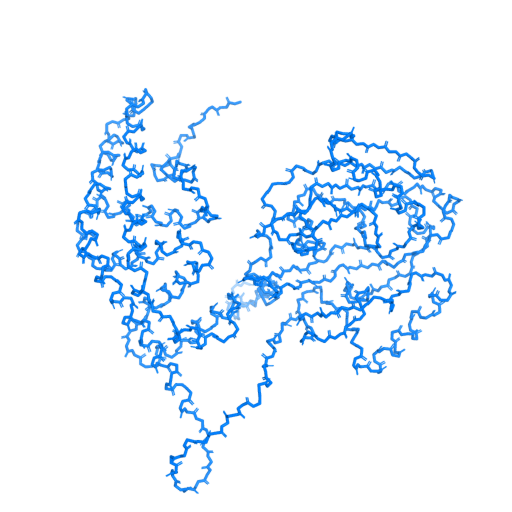 418 ? -14.396 18.750 8.310 1.00 93.69 418 THR A CA 1
ATOM 3282 C C . THR A 1 418 ? -13.698 19.848 9.116 1.00 93.69 418 THR A C 1
ATOM 3284 O O . THR A 1 418 ? -13.699 20.996 8.676 1.00 93.69 418 THR A O 1
ATOM 3287 N N . GLY A 1 419 ? -13.060 19.505 10.238 1.00 92.25 419 GLY A N 1
ATOM 3288 C CA . GLY A 1 419 ? -12.392 20.446 11.137 1.00 92.25 419 GLY A CA 1
ATOM 3289 C C . GLY A 1 419 ? -13.303 21.028 12.222 1.00 92.25 419 GLY A C 1
ATOM 3290 O O . GLY A 1 419 ? -12.836 21.843 13.011 1.00 92.25 419 GLY A O 1
ATOM 3291 N N . GLU A 1 420 ? -14.567 20.595 12.306 1.00 95.81 420 GLU A N 1
ATOM 3292 C CA . GLU A 1 420 ? -15.539 21.056 13.315 1.00 95.81 420 GLU A CA 1
ATOM 3293 C C . GLU A 1 420 ? -15.066 20.768 14.751 1.00 95.81 420 GLU A C 1
ATOM 3295 O O . GLU A 1 420 ? -15.326 21.553 15.658 1.00 95.81 420 GLU A O 1
ATOM 3300 N N . LEU A 1 421 ? -14.338 19.664 14.951 1.00 94.25 421 LEU A N 1
ATOM 3301 C CA . LEU A 1 421 ? -13.869 19.208 16.267 1.00 94.25 421 LEU A CA 1
ATOM 3302 C C . LEU A 1 421 ? -12.372 19.471 16.523 1.00 94.25 421 LEU A C 1
ATOM 3304 O O . LEU A 1 421 ? -11.863 19.135 17.590 1.00 94.25 421 LEU A O 1
ATOM 3308 N N . GLY A 1 422 ? -11.660 20.091 15.576 1.00 93.19 422 GLY A N 1
ATOM 3309 C CA . GLY A 1 422 ? -10.218 20.342 15.677 1.00 93.19 422 GLY A CA 1
ATOM 3310 C C . GLY A 1 422 ? -9.340 19.086 15.542 1.00 93.19 422 GLY A C 1
ATOM 3311 O O . GLY A 1 422 ? -9.757 18.064 15.003 1.00 93.19 422 GLY A O 1
ATOM 3312 N N . ALA A 1 423 ? -8.087 19.175 16.008 1.00 93.25 423 ALA A N 1
ATOM 3313 C CA . ALA A 1 423 ? -7.077 18.115 15.858 1.00 93.25 423 ALA A CA 1
ATOM 3314 C C . ALA A 1 423 ? -7.179 16.990 16.909 1.00 93.25 423 ALA A C 1
ATOM 3316 O O . ALA A 1 423 ? -6.551 15.939 16.757 1.00 93.25 423 ALA A O 1
ATOM 3317 N N . TYR A 1 424 ? -7.948 17.205 17.979 1.00 97.00 424 TYR A N 1
ATOM 3318 C CA . TYR A 1 424 ? -8.166 16.243 19.055 1.00 97.00 424 TYR A CA 1
ATOM 3319 C C . TYR A 1 424 ? -9.600 16.323 19.564 1.00 97.00 424 TYR A C 1
ATOM 3321 O O . TYR A 1 424 ? -10.079 17.408 19.887 1.00 97.00 424 TYR A O 1
ATOM 3329 N N . TYR A 1 425 ? -10.236 15.166 19.715 1.00 97.81 425 TYR A N 1
ATOM 3330 C CA . TYR A 1 425 ? -11.550 15.045 20.329 1.00 97.81 425 TYR A CA 1
ATOM 3331 C C . TYR A 1 425 ? -11.635 13.752 21.135 1.00 97.81 425 TYR A C 1
ATOM 3333 O O . TYR A 1 425 ? -11.109 12.721 20.719 1.00 97.81 425 TYR A O 1
ATOM 3341 N N . GLU A 1 426 ? -12.308 13.773 22.279 1.00 97.75 426 GLU A N 1
ATOM 3342 C CA . GLU A 1 426 ? -12.606 12.558 23.031 1.00 97.75 426 GLU A CA 1
ATOM 3343 C C . GLU A 1 426 ? -14.051 12.549 23.511 1.00 97.75 426 GLU A C 1
ATOM 3345 O O . GLU A 1 426 ? -14.606 13.581 23.881 1.00 97.75 426 GLU A O 1
ATOM 3350 N N . GLU A 1 427 ? -14.650 11.363 23.519 1.00 97.00 427 GLU A N 1
ATOM 3351 C CA . GLU A 1 427 ? -16.021 11.170 23.968 1.00 97.00 427 GLU A CA 1
ATOM 3352 C C . GLU A 1 427 ? -16.177 9.798 24.621 1.00 97.00 427 GLU A C 1
ATOM 3354 O O . GLU A 1 427 ? -15.560 8.809 24.212 1.00 97.00 427 GLU A O 1
ATOM 3359 N N . ARG A 1 428 ? -17.013 9.729 25.660 1.00 97.06 428 ARG A N 1
ATOM 3360 C CA . ARG A 1 428 ? -17.446 8.456 26.236 1.00 97.06 428 ARG A CA 1
ATOM 3361 C C . ARG A 1 428 ? -18.762 8.041 25.606 1.00 97.06 428 ARG A C 1
ATOM 3363 O O . ARG A 1 428 ? -19.796 8.624 25.909 1.00 97.06 428 ARG A O 1
ATOM 3370 N N . ILE A 1 429 ? -18.724 6.986 24.801 1.00 94.44 429 ILE A N 1
ATOM 3371 C CA . ILE A 1 429 ? -19.905 6.436 24.138 1.00 94.44 429 ILE A CA 1
ATOM 3372 C C . ILE A 1 429 ? -20.217 5.098 24.798 1.00 94.44 429 ILE A C 1
ATOM 3374 O O . ILE A 1 429 ? -19.391 4.184 24.786 1.00 94.44 429 ILE A O 1
ATOM 3378 N N . ASN A 1 430 ? -21.390 4.993 25.424 1.00 92.19 430 ASN A N 1
ATOM 3379 C CA . ASN A 1 430 ? -21.827 3.801 26.161 1.00 92.19 430 ASN A CA 1
ATOM 3380 C C . ASN A 1 430 ? -20.775 3.293 27.171 1.00 92.19 430 ASN A C 1
ATOM 3382 O O . ASN A 1 430 ? -20.504 2.097 27.253 1.00 92.19 43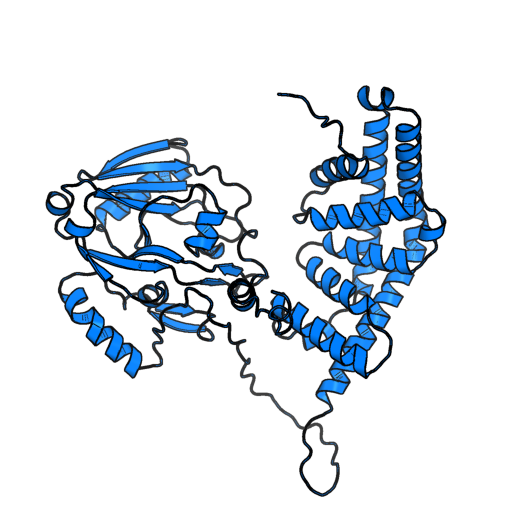0 ASN A O 1
ATOM 3386 N N . GLY A 1 431 ? -20.140 4.218 27.902 1.00 93.12 431 GLY A N 1
ATOM 3387 C CA . GLY A 1 431 ? -19.138 3.923 28.936 1.00 93.12 431 GLY A CA 1
ATOM 3388 C C . GLY A 1 431 ? -17.704 3.699 28.435 1.00 93.12 431 GLY A C 1
ATOM 3389 O O . GLY A 1 431 ? -16.770 3.756 29.238 1.00 93.12 431 GLY A O 1
ATOM 3390 N N . VAL A 1 432 ? -17.490 3.540 27.126 1.00 96.44 432 VAL A N 1
ATOM 3391 C CA . VAL A 1 432 ? -16.160 3.355 26.522 1.00 96.44 432 VAL A CA 1
ATOM 3392 C C . VAL A 1 432 ? -15.597 4.693 26.061 1.00 96.44 432 VAL A C 1
ATOM 3394 O O . VAL A 1 432 ? -16.286 5.474 25.412 1.00 96.44 432 VAL A O 1
ATOM 3397 N N . LEU A 1 433 ? -14.338 4.968 26.407 1.00 97.75 433 LEU A N 1
ATOM 3398 C CA . LEU A 1 433 ? -13.656 6.200 26.011 1.00 97.75 433 LEU A CA 1
ATOM 3399 C C . LEU A 1 433 ? -13.070 6.048 24.607 1.00 97.75 433 LEU A C 1
ATOM 3401 O O . LEU A 1 433 ? -12.170 5.233 24.398 1.00 97.75 433 LEU A O 1
ATOM 3405 N N . PHE A 1 434 ? -13.539 6.875 23.680 1.00 98.19 434 PHE A N 1
ATOM 3406 C CA . PHE A 1 434 ? -12.981 7.024 22.344 1.00 98.19 434 PHE A CA 1
ATOM 3407 C C . PHE A 1 434 ? -12.171 8.308 22.267 1.00 98.19 434 PHE A C 1
ATOM 3409 O O . PHE A 1 434 ? -12.638 9.370 22.669 1.00 98.19 434 PHE A O 1
ATOM 3416 N N . LYS A 1 435 ? -10.960 8.205 21.728 1.00 98.31 435 LYS A N 1
ATOM 3417 C CA . LYS A 1 435 ? -10.078 9.339 21.467 1.00 98.31 435 LYS A CA 1
ATOM 3418 C C . LYS A 1 435 ? -9.784 9.420 19.985 1.00 98.31 435 LYS A C 1
ATOM 3420 O O . LYS A 1 435 ? -9.375 8.427 19.391 1.00 98.31 435 LYS A O 1
ATOM 3425 N N . PHE A 1 436 ? -9.973 10.590 19.406 1.00 98.12 436 PHE A N 1
ATOM 3426 C CA . PHE A 1 436 ? -9.767 10.882 17.999 1.00 98.12 436 PHE A CA 1
ATOM 3427 C C . PHE A 1 436 ? -8.625 11.881 17.866 1.00 98.12 436 PHE A C 1
ATOM 3429 O O . PHE A 1 436 ? -8.599 12.900 18.554 1.00 98.12 436 PHE A O 1
ATOM 3436 N N . TYR A 1 437 ? -7.692 11.588 16.967 1.00 95.38 437 TYR A N 1
ATOM 3437 C CA . TYR A 1 437 ? -6.519 12.415 16.716 1.00 95.38 437 TYR A CA 1
ATOM 3438 C C . TYR A 1 437 ? -6.352 12.644 15.224 1.00 95.38 437 TYR A C 1
ATOM 3440 O O . TYR A 1 437 ? -6.507 11.715 14.428 1.00 95.38 437 TYR A O 1
ATOM 3448 N N . GLU A 1 438 ? -5.946 13.850 14.853 1.00 94.88 438 GLU A N 1
ATOM 3449 C CA . GLU A 1 438 ? -5.272 14.078 13.584 1.00 94.88 438 GLU A CA 1
ATOM 3450 C C . GLU A 1 438 ? -3.847 13.509 13.661 1.00 94.88 438 GLU A C 1
ATOM 3452 O O . GLU A 1 438 ? -3.050 13.855 14.534 1.00 94.88 438 GLU A O 1
ATOM 3457 N N . THR A 1 439 ? -3.521 12.601 12.744 1.00 91.12 439 THR A N 1
ATOM 3458 C CA . THR A 1 439 ? -2.236 11.878 12.741 1.00 91.12 439 THR A CA 1
ATOM 3459 C C . THR A 1 439 ? -1.055 12.760 12.345 1.00 91.12 439 THR A C 1
ATOM 3461 O O . THR A 1 439 ? 0.082 12.462 12.701 1.00 91.12 439 THR A O 1
ATOM 3464 N N . ASN A 1 440 ? -1.303 13.837 11.588 1.00 85.81 440 ASN A N 1
ATOM 3465 C CA . ASN A 1 440 ? -0.279 14.685 10.967 1.00 85.81 440 ASN A CA 1
ATOM 3466 C C . ASN A 1 440 ? 0.723 13.925 10.071 1.00 85.81 440 ASN A C 1
ATOM 3468 O O . ASN A 1 440 ? 1.780 14.460 9.722 1.00 85.81 440 ASN A O 1
ATOM 3472 N N . TRP A 1 441 ? 0.407 12.691 9.667 1.00 86.81 441 TRP A N 1
ATOM 3473 C CA . TRP A 1 441 ? 1.242 11.910 8.762 1.00 86.81 441 TRP A CA 1
ATOM 3474 C C . TRP A 1 441 ? 1.173 12.499 7.349 1.00 86.81 441 TRP A C 1
ATOM 3476 O O . TRP A 1 441 ? 0.094 12.653 6.781 1.00 86.81 441 TRP A O 1
ATOM 3486 N N . LYS A 1 442 ? 2.331 12.831 6.770 1.00 77.38 442 LYS A N 1
ATOM 3487 C CA . LYS A 1 442 ? 2.438 13.442 5.435 1.00 77.38 442 LYS A CA 1
ATOM 3488 C C . LYS A 1 442 ? 3.065 12.469 4.443 1.00 77.38 442 LYS A C 1
ATOM 3490 O O . LYS A 1 442 ? 3.917 11.674 4.826 1.00 77.38 442 LYS A O 1
ATOM 3495 N N . ASN A 1 443 ? 2.683 12.587 3.168 1.00 68.56 443 ASN A N 1
ATOM 3496 C CA . ASN A 1 443 ? 3.258 11.832 2.044 1.00 68.56 443 ASN A CA 1
ATOM 3497 C C . ASN A 1 443 ? 3.209 10.302 2.231 1.00 68.56 443 ASN A C 1
ATOM 3499 O O . ASN A 1 443 ? 4.187 9.610 1.964 1.00 68.56 443 ASN A O 1
ATOM 3503 N N . VAL A 1 444 ? 2.085 9.781 2.734 1.00 75.81 444 VAL A N 1
ATOM 3504 C CA . VAL A 1 444 ? 1.953 8.354 3.073 1.00 75.81 444 VAL A CA 1
ATOM 3505 C C . VAL A 1 444 ? 1.685 7.481 1.845 1.00 75.81 444 VAL A C 1
ATOM 3507 O O . VAL A 1 444 ? 2.206 6.371 1.749 1.00 75.81 444 VAL A O 1
ATOM 3510 N N . GLU A 1 445 ? 0.877 7.975 0.906 1.00 81.69 445 GLU A N 1
ATOM 3511 C CA . GLU A 1 445 ? 0.562 7.253 -0.327 1.00 81.69 445 GLU A CA 1
ATOM 3512 C C . GLU A 1 445 ? 1.791 7.150 -1.244 1.00 81.69 445 GLU A C 1
ATOM 3514 O O . GLU A 1 445 ? 2.621 8.057 -1.297 1.00 81.69 445 GLU A O 1
ATOM 3519 N N . LYS A 1 446 ? 1.882 6.059 -2.013 1.00 79.12 446 LYS A N 1
ATOM 3520 C CA . LYS A 1 446 ? 2.955 5.754 -2.980 1.00 79.12 446 LYS A CA 1
ATOM 3521 C C . LYS A 1 446 ? 4.333 5.508 -2.348 1.00 79.12 446 LYS A C 1
ATOM 3523 O O . LYS A 1 446 ? 5.311 5.373 -3.087 1.00 79.12 446 LYS A O 1
ATOM 3528 N N . LEU A 1 447 ? 4.420 5.432 -1.017 1.00 78.25 447 LEU A N 1
ATOM 3529 C CA . LEU A 1 447 ? 5.688 5.325 -0.291 1.00 78.25 447 LEU A CA 1
ATOM 3530 C C . LEU A 1 447 ? 5.969 3.905 0.219 1.00 78.25 447 LEU A C 1
ATOM 3532 O O . LEU A 1 447 ? 7.009 3.329 -0.097 1.00 78.25 447 LEU A O 1
ATOM 3536 N N . PHE A 1 448 ? 5.037 3.318 0.970 1.00 81.94 448 PHE A N 1
ATOM 3537 C CA . PHE A 1 448 ? 5.261 2.059 1.689 1.00 81.94 448 PHE A CA 1
ATOM 3538 C C . PHE A 1 448 ? 4.821 0.836 0.882 1.00 81.94 448 PHE A C 1
ATOM 3540 O O . PHE A 1 448 ? 3.762 0.838 0.255 1.00 81.94 448 PHE A O 1
ATOM 3547 N N . GLY A 1 449 ? 5.637 -0.221 0.896 1.00 73.38 449 GLY A N 1
ATOM 3548 C CA . GLY A 1 449 ? 5.335 -1.490 0.223 1.00 73.38 449 GLY A CA 1
ATOM 3549 C C . GLY A 1 449 ? 5.547 -1.535 -1.297 1.00 73.38 449 GLY A C 1
ATOM 3550 O O . GLY A 1 449 ? 5.399 -2.595 -1.901 1.00 73.38 449 GLY A O 1
ATOM 3551 N N . TYR A 1 450 ? 5.913 -0.430 -1.952 1.00 73.12 450 TYR A N 1
ATOM 3552 C CA . TYR A 1 450 ? 6.067 -0.403 -3.412 1.00 73.12 450 TYR A CA 1
ATOM 3553 C C . TYR A 1 450 ? 7.406 -0.963 -3.882 1.00 73.12 450 TYR A C 1
ATOM 3555 O O . TYR A 1 450 ? 8.471 -0.507 -3.469 1.00 73.12 450 TYR A O 1
ATOM 3563 N N . GLY A 1 451 ? 7.357 -1.905 -4.826 1.00 61.31 451 GLY A N 1
ATOM 3564 C CA . GLY A 1 451 ? 8.555 -2.563 -5.359 1.00 61.31 451 GLY A CA 1
ATOM 3565 C C . GLY A 1 451 ? 9.185 -3.594 -4.415 1.00 61.31 451 GLY A C 1
ATOM 3566 O O . GLY A 1 451 ? 10.246 -4.119 -4.744 1.00 61.31 451 GLY A O 1
ATOM 3567 N N . LYS A 1 452 ? 8.533 -3.884 -3.281 1.00 58.78 452 LYS A N 1
ATOM 3568 C CA . LYS A 1 452 ? 8.797 -5.058 -2.444 1.00 58.78 452 LYS A CA 1
ATOM 3569 C C . LYS A 1 452 ? 7.977 -6.244 -2.974 1.00 58.78 452 LYS A C 1
ATOM 3571 O O . LYS A 1 452 ? 6.879 -6.064 -3.500 1.00 58.78 452 LYS A O 1
ATOM 3576 N N . THR A 1 453 ? 8.492 -7.456 -2.820 1.00 63.31 453 THR A N 1
ATOM 3577 C CA . THR A 1 453 ? 7.762 -8.716 -3.025 1.00 63.31 453 THR A CA 1
ATOM 3578 C C . THR A 1 453 ? 7.871 -9.589 -1.771 1.00 63.31 453 THR A C 1
ATOM 3580 O O . THR A 1 453 ? 8.774 -9.388 -0.957 1.00 63.31 453 THR A O 1
ATOM 3583 N N . ALA A 1 454 ? 6.988 -10.581 -1.608 1.00 55.78 454 ALA A N 1
ATOM 3584 C CA . ALA A 1 454 ? 7.114 -11.553 -0.516 1.00 55.78 454 ALA A CA 1
ATOM 3585 C C . ALA A 1 454 ? 8.468 -12.284 -0.521 1.00 55.78 454 ALA A C 1
ATOM 3587 O O . ALA A 1 454 ? 9.013 -12.575 0.544 1.00 55.78 454 ALA A O 1
ATOM 3588 N N . GLU A 1 455 ? 9.057 -12.513 -1.699 1.00 57.41 455 GLU A N 1
ATOM 3589 C CA . GLU A 1 455 ? 10.410 -13.063 -1.821 1.00 57.41 455 GLU A CA 1
ATOM 3590 C C . GLU A 1 455 ? 11.451 -12.144 -1.166 1.00 57.41 455 GLU A C 1
ATOM 3592 O O . GLU A 1 455 ? 12.263 -12.627 -0.379 1.00 57.41 455 GLU A O 1
ATOM 3597 N N . ASP A 1 456 ? 11.376 -10.828 -1.396 1.00 53.62 456 ASP A N 1
ATOM 3598 C CA . ASP A 1 456 ? 12.296 -9.849 -0.796 1.00 53.62 456 ASP A CA 1
ATOM 3599 C C . ASP A 1 456 ? 12.193 -9.822 0.740 1.00 53.62 456 ASP A C 1
ATOM 3601 O O . ASP A 1 456 ? 13.209 -9.708 1.427 1.00 53.62 456 ASP A O 1
ATOM 3605 N N . ALA A 1 457 ? 10.982 -9.976 1.290 1.00 46.28 457 ALA A N 1
ATOM 3606 C CA . ALA A 1 457 ? 10.760 -10.052 2.738 1.00 46.28 457 ALA A CA 1
ATOM 3607 C C . ALA A 1 457 ? 11.253 -11.383 3.335 1.00 46.28 457 ALA A C 1
ATOM 3609 O O . ALA A 1 457 ? 11.880 -11.409 4.395 1.00 46.28 457 ALA A O 1
ATOM 3610 N N . SER A 1 458 ? 11.050 -12.497 2.626 1.00 40.34 458 SER A N 1
ATOM 3611 C CA . SER A 1 458 ? 11.521 -13.823 3.050 1.00 40.34 458 SER A CA 1
ATOM 3612 C C . SER A 1 458 ? 13.049 -13.993 2.951 1.00 40.34 458 SER A C 1
ATOM 3614 O O . SER A 1 458 ? 13.651 -14.717 3.752 1.00 40.34 458 SER A O 1
ATOM 3616 N N . ALA A 1 459 ? 13.704 -13.279 2.026 1.00 36.88 459 ALA A N 1
ATOM 3617 C CA . ALA A 1 459 ? 15.155 -13.303 1.837 1.00 36.88 459 ALA A CA 1
ATOM 3618 C C . ALA A 1 459 ? 15.926 -12.725 3.039 1.00 36.88 459 ALA A C 1
ATOM 3620 O O . ALA A 1 459 ? 17.076 -13.103 3.274 1.00 36.88 459 ALA A O 1
ATOM 3621 N N . ALA A 1 460 ? 15.284 -11.883 3.858 1.00 30.70 460 ALA A N 1
ATOM 3622 C CA . ALA A 1 460 ? 15.870 -11.350 5.088 1.00 30.70 460 ALA A CA 1
ATOM 3623 C C . ALA A 1 460 ? 16.041 -12.405 6.206 1.00 30.70 460 ALA A C 1
ATOM 3625 O O . ALA A 1 460 ? 16.744 -12.146 7.181 1.00 30.70 460 ALA A O 1
ATOM 3626 N N . SER A 1 461 ? 15.466 -13.611 6.070 1.00 33.47 461 SER A N 1
ATOM 3627 C CA . SER A 1 461 ? 15.524 -14.670 7.095 1.00 33.47 461 SER A CA 1
ATOM 3628 C C . SER A 1 461 ? 16.444 -15.853 6.761 1.00 33.47 461 SER A C 1
ATOM 3630 O O . SER A 1 461 ? 16.534 -16.795 7.548 1.00 33.47 461 SER A O 1
ATOM 3632 N N . THR A 1 462 ? 17.166 -15.849 5.640 1.00 30.31 462 THR A N 1
ATOM 3633 C CA . THR A 1 462 ? 18.174 -16.889 5.371 1.00 30.31 462 THR A CA 1
ATOM 3634 C C . THR A 1 462 ? 19.459 -16.287 4.830 1.00 30.31 462 THR A C 1
ATOM 3636 O O . THR A 1 462 ? 19.821 -16.442 3.666 1.00 30.31 462 THR A O 1
ATOM 3639 N N . ARG A 1 463 ? 20.264 -15.720 5.737 1.00 26.67 463 ARG A N 1
ATOM 3640 C CA . ARG A 1 463 ? 21.712 -15.862 5.579 1.00 26.67 463 ARG A CA 1
ATOM 3641 C C . ARG A 1 463 ? 22.007 -17.352 5.758 1.00 26.67 463 ARG A C 1
ATOM 3643 O O . ARG A 1 463 ? 22.237 -17.820 6.868 1.00 26.67 463 ARG A O 1
ATOM 3650 N N . LYS A 1 464 ? 21.940 -18.123 4.666 1.00 30.45 464 LYS A N 1
ATOM 3651 C CA . LYS A 1 464 ? 22.658 -19.396 4.591 1.00 30.45 464 LYS A CA 1
ATOM 3652 C C . LYS A 1 464 ? 24.106 -19.050 4.915 1.00 30.45 464 LYS A C 1
ATOM 3654 O O . LYS A 1 464 ? 24.770 -18.403 4.108 1.00 30.45 464 LYS A O 1
ATOM 3659 N N . LEU A 1 465 ? 24.553 -19.423 6.112 1.00 30.80 465 LEU A N 1
ATOM 3660 C CA . LEU A 1 465 ? 25.969 -19.563 6.412 1.00 30.80 465 LEU A CA 1
ATOM 3661 C C . LEU A 1 465 ? 26.554 -20.379 5.261 1.00 30.80 465 LEU A C 1
ATOM 3663 O O . LEU A 1 465 ? 26.180 -21.535 5.048 1.00 30.80 465 LEU A O 1
ATOM 3667 N N . ALA A 1 466 ? 27.379 -19.731 4.443 1.00 30.41 466 ALA A N 1
ATOM 3668 C CA . ALA A 1 466 ? 28.167 -20.446 3.464 1.00 30.41 466 ALA A CA 1
ATOM 3669 C C . ALA A 1 466 ? 29.031 -21.449 4.239 1.00 30.41 466 ALA A C 1
ATOM 3671 O O . ALA A 1 466 ? 29.546 -21.129 5.309 1.00 30.41 466 ALA A O 1
ATOM 3672 N N . GLN A 1 467 ? 29.186 -22.655 3.698 1.00 35.28 467 GLN A N 1
ATOM 3673 C CA . GLN A 1 467 ? 29.927 -23.785 4.275 1.00 35.28 467 GLN A CA 1
ATOM 3674 C C . GLN A 1 467 ? 31.433 -23.531 4.539 1.00 35.28 467 GLN A C 1
ATOM 3676 O O . GLN A 1 467 ? 32.177 -24.480 4.754 1.00 35.28 467 GLN A O 1
ATOM 3681 N N . ASN A 1 468 ? 31.891 -22.278 4.579 1.00 37.69 468 ASN A N 1
ATOM 3682 C CA . ASN A 1 468 ? 33.293 -21.909 4.766 1.00 37.69 468 ASN A CA 1
ATOM 3683 C C . ASN A 1 468 ? 33.603 -21.223 6.113 1.00 37.69 468 ASN A C 1
ATOM 3685 O O . ASN A 1 468 ? 34.748 -20.844 6.320 1.00 37.69 468 ASN A O 1
ATOM 3689 N N . GLU A 1 469 ? 32.654 -21.105 7.049 1.00 34.34 469 GLU A N 1
ATOM 3690 C CA . GLU A 1 469 ? 32.901 -20.523 8.391 1.00 34.34 469 GLU A CA 1
ATOM 3691 C C . GLU A 1 469 ? 32.984 -21.564 9.536 1.00 34.34 469 GLU A C 1
ATOM 3693 O O . GLU A 1 469 ? 32.866 -21.210 10.702 1.00 34.34 469 GLU A O 1
ATOM 3698 N N . VAL A 1 470 ? 33.234 -22.851 9.239 1.00 36.44 470 VAL A N 1
ATOM 3699 C CA . VAL A 1 470 ? 33.475 -23.909 10.263 1.00 36.44 470 VAL A CA 1
ATOM 3700 C C . VAL A 1 470 ? 34.911 -24.462 10.211 1.00 36.44 470 VAL A C 1
ATOM 3702 O O . VAL A 1 470 ? 35.205 -25.570 10.648 1.00 36.44 470 VAL A O 1
ATOM 3705 N N . ARG A 1 471 ? 35.867 -23.685 9.703 1.00 39.12 471 ARG A N 1
ATOM 3706 C CA . ARG A 1 471 ? 37.295 -23.966 9.909 1.00 39.12 471 ARG A CA 1
ATOM 3707 C C . ARG A 1 471 ? 38.011 -22.701 10.340 1.00 39.12 471 ARG A C 1
ATOM 3709 O O . ARG A 1 471 ? 38.615 -22.041 9.513 1.00 39.12 471 ARG A O 1
ATOM 3716 N N . GLU A 1 472 ? 37.877 -22.384 11.624 1.00 37.78 472 GLU A N 1
ATOM 3717 C CA . GLU A 1 472 ? 38.943 -21.885 12.508 1.00 37.78 472 GLU A CA 1
ATOM 3718 C C . GLU A 1 472 ? 38.342 -21.476 13.863 1.00 37.78 472 GLU A C 1
ATOM 3720 O O . GLU A 1 472 ? 37.966 -20.324 14.070 1.00 37.78 472 GLU A O 1
ATOM 3725 N N . LYS A 1 473 ? 38.242 -22.467 14.759 1.00 33.09 473 LYS A N 1
ATOM 3726 C CA . LYS A 1 473 ? 38.516 -22.464 16.212 1.00 33.09 473 LYS A CA 1
ATOM 3727 C C . LYS A 1 473 ? 37.670 -23.502 16.930 1.00 33.09 473 LYS A C 1
ATOM 3729 O O . LYS A 1 473 ? 36.427 -23.388 16.887 1.00 33.09 473 LYS A O 1
#

Organism: NCBI:txid101571

Foldseek 3Di:
DPDDDDPPDDPLNVLLVVLVVPLPPQPDSPLSSQLSVLLLVCLLDVVLLVDLVSLLSNLLSLLSSDPPGSVLSSVLLVLLVPQDVDLVVLLVSLVVNLVSVVLLQDLRSLVVLLVDQLLVCLVVSLVSLLVSLVVSLVVLVCCCPDPVNVVDDPVVVVSSVSSSVSSVVNNVCSVPSNNVSSVVSRVSSVSSSVSSVVVVVDDDDDPDDDDDDDPDDPPPPPPSVLPQFDFFDQAFDDFAPVPVVSVVVVCVVCVVVVVVPAPDQQPDWFFASNVSRGIGSPSRRQFGDDWDKDFQQNCAQWKKKDFFADDDPQAHHGFRFDFKIFTHDDDLALQCCCQAQVQACNPHVTFKMKMKGHHNVSCVQQVSWMKIKHWGQWGWDSPDSFIFIHHHGTIMIGTHSDDVVSVVRRVVRVCVRVCVQHQWDWDQDSNIIMIMGGSPHPPSPPPHRTSDGSVNNRVVPDPPPDPPPPPDD